Protein AF-A0A7G2DTH0-F1 (afdb_monomer)

Structure (mmCIF, N/CA/C/O backbone):
data_AF-A0A7G2DTH0-F1
#
_entry.id   AF-A0A7G2DTH0-F1
#
loop_
_atom_site.group_PDB
_atom_site.id
_atom_site.type_symbol
_atom_site.label_atom_id
_atom_site.label_alt_id
_atom_site.label_comp_id
_atom_site.label_asym_id
_atom_site.label_entity_id
_atom_site.label_seq_id
_atom_site.pdbx_PDB_ins_code
_atom_site.Cartn_x
_atom_site.Cartn_y
_atom_site.Cartn_z
_atom_site.occupancy
_atom_site.B_iso_or_equiv
_atom_site.auth_seq_id
_atom_site.auth_comp_id
_atom_site.auth_asym_id
_atom_site.auth_atom_id
_atom_site.pdbx_PDB_model_num
ATOM 1 N N . MET A 1 1 ? 39.793 -19.475 -39.321 1.00 41.00 1 MET A N 1
ATOM 2 C CA . MET A 1 1 ? 38.858 -18.339 -39.235 1.00 41.00 1 MET A CA 1
ATOM 3 C C . MET A 1 1 ? 37.559 -18.902 -38.720 1.00 41.00 1 MET A C 1
ATOM 5 O O . MET A 1 1 ? 36.913 -19.602 -39.476 1.00 41.00 1 MET A O 1
ATOM 9 N N . GLU A 1 2 ? 37.229 -18.650 -37.463 1.00 30.02 2 GLU A N 1
ATOM 10 C CA . GLU A 1 2 ? 35.849 -18.662 -36.980 1.00 30.02 2 GLU A CA 1
ATOM 11 C C . GLU A 1 2 ? 35.847 -17.834 -35.696 1.00 30.02 2 GLU A C 1
ATOM 13 O O . GLU A 1 2 ? 36.629 -18.069 -34.776 1.00 30.02 2 GLU A O 1
ATOM 18 N N . SER A 1 3 ? 35.100 -16.738 -35.749 1.00 32.72 3 SER A N 1
ATOM 19 C CA . SER A 1 3 ? 35.032 -15.682 -34.750 1.00 32.72 3 SER A CA 1
ATOM 20 C C . SER A 1 3 ? 34.189 -16.131 -33.562 1.00 32.72 3 SER A C 1
ATOM 22 O O . SER A 1 3 ? 33.003 -16.411 -33.726 1.00 32.72 3 SER A O 1
ATOM 24 N N . SER A 1 4 ? 34.771 -16.135 -32.367 1.00 31.92 4 SER A N 1
ATOM 25 C CA . SER A 1 4 ? 34.020 -16.196 -31.115 1.00 31.92 4 SER A CA 1
ATOM 26 C C . SER A 1 4 ? 33.203 -14.911 -30.946 1.00 31.92 4 SER A C 1
ATOM 28 O O . SER A 1 4 ? 33.773 -13.825 -30.815 1.00 31.92 4 SER A O 1
ATOM 30 N N . LEU A 1 5 ? 31.876 -15.035 -30.975 1.00 31.70 5 LEU A N 1
ATOM 31 C CA . LEU A 1 5 ? 30.946 -13.990 -30.543 1.00 31.70 5 LEU A CA 1
ATOM 32 C C . LEU A 1 5 ? 31.146 -13.711 -29.037 1.00 31.70 5 LEU A C 1
ATOM 34 O O . LEU A 1 5 ? 31.374 -14.664 -28.288 1.00 31.70 5 LEU A O 1
ATOM 38 N N . PRO A 1 6 ? 31.069 -12.453 -28.564 1.00 32.38 6 PRO A N 1
ATOM 39 C CA . PRO A 1 6 ? 31.214 -12.146 -27.144 1.00 32.38 6 PRO A CA 1
ATOM 40 C C . PRO A 1 6 ? 29.982 -12.614 -26.356 1.00 32.38 6 PRO A C 1
ATOM 42 O O . PRO A 1 6 ? 28.853 -12.344 -26.765 1.00 32.38 6 PRO A O 1
ATOM 45 N N . GLN A 1 7 ? 30.198 -13.271 -25.212 1.00 34.09 7 GLN A N 1
ATOM 46 C CA . GLN A 1 7 ? 29.170 -13.457 -24.183 1.00 34.09 7 GLN A CA 1
ATOM 47 C C . GLN A 1 7 ? 28.686 -12.076 -23.716 1.00 34.09 7 GLN A C 1
ATOM 49 O O . GLN A 1 7 ? 29.479 -11.263 -23.243 1.00 34.09 7 GLN A O 1
ATOM 54 N N . VAL A 1 8 ? 27.394 -11.804 -23.889 1.00 33.78 8 VAL A N 1
ATOM 55 C CA . VAL A 1 8 ? 26.740 -10.578 -23.422 1.00 33.78 8 VAL A CA 1
ATOM 56 C C . VAL A 1 8 ? 26.681 -10.639 -21.895 1.00 33.78 8 VAL A C 1
ATOM 58 O O . VAL A 1 8 ? 26.014 -11.508 -21.341 1.00 33.78 8 VAL A O 1
ATOM 61 N N . ALA A 1 9 ? 27.417 -9.754 -21.220 1.00 39.81 9 ALA A N 1
ATOM 62 C CA . ALA A 1 9 ? 27.316 -9.562 -19.776 1.00 39.81 9 ALA A CA 1
ATOM 63 C C . ALA A 1 9 ? 25.864 -9.223 -19.399 1.00 39.81 9 ALA A C 1
ATOM 65 O O . ALA A 1 9 ? 25.230 -8.417 -20.086 1.00 39.81 9 ALA A O 1
ATOM 66 N N . ALA A 1 10 ? 25.338 -9.840 -18.336 1.00 49.34 10 ALA A N 1
ATOM 67 C CA . ALA A 1 10 ? 24.040 -9.468 -17.784 1.00 49.34 10 ALA A CA 1
ATOM 68 C C . ALA A 1 10 ? 24.086 -7.977 -17.417 1.00 49.34 10 ALA A C 1
ATOM 70 O O . ALA A 1 10 ? 24.957 -7.532 -16.672 1.00 49.34 10 ALA A O 1
ATOM 71 N N . LEU A 1 11 ? 23.223 -7.185 -18.047 1.00 59.56 11 LEU A N 1
ATOM 72 C CA . LEU A 1 11 ? 23.185 -5.742 -17.856 1.00 59.56 11 LEU A CA 1
ATOM 73 C C . LEU A 1 11 ? 22.545 -5.459 -16.489 1.00 59.56 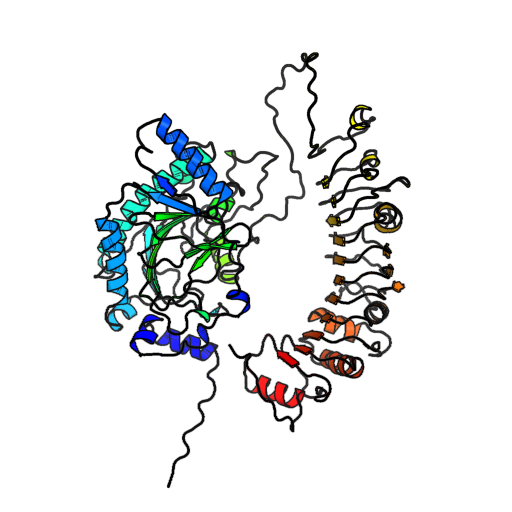11 LEU A C 1
ATOM 75 O O . LEU A 1 11 ? 21.445 -5.948 -16.231 1.00 59.56 11 LEU A O 1
ATOM 79 N N . ASP A 1 12 ? 23.198 -4.668 -15.634 1.00 80.75 12 ASP A N 1
ATOM 80 C CA . ASP A 1 12 ? 22.656 -4.327 -14.316 1.00 80.75 12 ASP A CA 1
ATOM 81 C C . ASP A 1 12 ? 21.263 -3.658 -14.427 1.00 80.75 12 ASP A C 1
ATOM 83 O O . ASP A 1 12 ? 20.947 -2.966 -15.406 1.00 80.75 12 ASP A O 1
ATOM 87 N N . ARG A 1 13 ? 20.402 -3.852 -13.414 1.00 84.44 13 ARG A N 1
ATOM 88 C CA . ARG A 1 13 ? 19.017 -3.335 -13.408 1.00 84.44 13 ARG A CA 1
ATOM 89 C C . ARG A 1 13 ? 18.954 -1.822 -13.644 1.00 84.44 13 ARG A C 1
ATOM 91 O O . ARG A 1 13 ? 18.051 -1.358 -14.336 1.00 84.44 13 ARG A O 1
ATOM 98 N N . SER A 1 14 ? 19.889 -1.045 -13.090 1.00 86.25 14 SER A N 1
ATOM 99 C CA . SER A 1 14 ? 19.921 0.418 -13.253 1.00 86.25 14 SER A CA 1
ATOM 100 C C . SER A 1 14 ? 20.147 0.808 -14.712 1.00 86.25 14 SER A C 1
ATOM 102 O O . SER A 1 14 ? 19.468 1.694 -15.234 1.00 86.25 14 SER A O 1
ATOM 104 N N . THR A 1 15 ? 21.049 0.110 -15.395 1.00 88.19 15 THR A N 1
ATOM 105 C CA . THR A 1 15 ? 21.342 0.301 -16.810 1.00 88.19 15 THR A CA 1
ATOM 106 C C . THR A 1 15 ? 20.159 -0.127 -17.675 1.00 88.19 15 THR A C 1
ATOM 108 O O . THR A 1 15 ? 19.801 0.603 -18.597 1.00 88.19 15 THR A O 1
ATOM 111 N N . LEU A 1 16 ? 19.477 -1.231 -17.344 1.00 89.94 16 LEU A N 1
ATOM 112 C CA . LEU A 1 16 ? 18.244 -1.642 -18.035 1.00 89.94 16 LEU A CA 1
ATOM 113 C C . LEU A 1 16 ? 17.114 -0.617 -17.877 1.00 89.94 16 LEU A C 1
ATOM 115 O O . LEU A 1 16 ? 16.450 -0.287 -18.859 1.00 89.94 16 LEU A O 1
ATOM 119 N N . LEU A 1 17 ? 16.908 -0.088 -16.666 1.00 91.38 17 LEU A N 1
ATOM 120 C CA . LEU A 1 17 ? 15.904 0.946 -16.398 1.00 91.38 17 LEU A CA 1
ATOM 121 C C . LEU A 1 17 ? 16.209 2.230 -17.171 1.00 91.38 17 LEU A C 1
ATOM 123 O O . LEU A 1 17 ? 15.303 2.789 -17.784 1.00 91.38 17 LEU A O 1
ATOM 127 N N . LYS A 1 18 ? 17.471 2.680 -17.185 1.00 92.06 18 LYS A N 1
ATOM 128 C CA . LYS A 1 18 ? 17.897 3.855 -17.962 1.00 92.06 18 LYS A CA 1
ATOM 129 C C . LYS A 1 18 ? 17.710 3.635 -19.457 1.00 92.06 18 LYS A C 1
ATOM 131 O O . LYS A 1 18 ? 17.105 4.477 -20.106 1.00 92.06 18 LYS A O 1
ATOM 136 N N . ALA A 1 19 ? 18.155 2.495 -19.986 1.00 93.00 19 ALA A N 1
ATOM 137 C CA . ALA A 1 19 ? 18.009 2.169 -21.400 1.00 93.00 19 ALA A CA 1
ATOM 138 C C . ALA A 1 19 ? 16.531 2.135 -21.814 1.00 93.00 19 ALA A C 1
ATOM 140 O O . ALA A 1 19 ? 16.163 2.727 -22.826 1.00 93.00 19 ALA A O 1
ATOM 141 N N . PHE A 1 20 ? 15.675 1.501 -21.005 1.00 94.50 20 PHE A N 1
ATOM 142 C CA . PHE A 1 20 ? 14.228 1.498 -21.212 1.00 94.50 20 PHE A CA 1
ATOM 143 C C . PHE A 1 20 ? 13.652 2.919 -21.184 1.00 94.50 20 PHE A C 1
ATOM 145 O O . PHE A 1 20 ? 12.917 3.297 -22.095 1.00 94.50 20 PHE A O 1
ATOM 152 N N . ASP A 1 21 ? 14.013 3.728 -20.189 1.00 93.94 21 ASP A N 1
ATOM 153 C CA . ASP A 1 21 ? 13.521 5.098 -20.047 1.00 93.94 21 ASP A CA 1
ATOM 154 C C . ASP A 1 21 ? 13.945 6.015 -21.207 1.00 93.94 21 ASP A C 1
ATOM 156 O O . ASP A 1 21 ? 13.144 6.795 -21.727 1.00 93.94 21 ASP A O 1
ATOM 160 N N . GLU A 1 22 ? 15.193 5.884 -21.660 1.00 93.88 22 GLU A N 1
ATOM 161 C CA . GLU A 1 22 ? 15.777 6.647 -22.766 1.00 93.88 22 GLU A CA 1
ATOM 162 C C . GLU A 1 22 ? 15.097 6.357 -24.107 1.00 93.88 22 GLU A C 1
ATOM 164 O O . GLU A 1 22 ? 15.039 7.246 -24.965 1.00 93.88 22 GLU A O 1
ATOM 169 N N . THR A 1 23 ? 14.519 5.160 -24.285 1.00 93.69 23 THR A N 1
ATOM 170 C CA . THR A 1 23 ? 13.729 4.856 -25.488 1.00 93.69 23 THR A CA 1
ATOM 171 C C . THR A 1 23 ? 12.511 5.762 -25.612 1.00 93.69 23 THR A C 1
ATOM 173 O O . THR A 1 23 ? 12.113 6.096 -26.730 1.00 93.69 23 THR A O 1
ATOM 176 N N . LYS A 1 24 ? 11.908 6.153 -24.475 1.00 94.88 24 LYS A N 1
ATOM 177 C CA . LYS A 1 24 ? 10.649 6.909 -24.389 1.00 94.88 24 LYS A CA 1
ATOM 178 C C . LYS A 1 24 ? 9.487 6.279 -25.172 1.00 94.88 24 LYS A C 1
ATOM 180 O O . LYS A 1 24 ? 8.502 6.950 -25.477 1.00 94.88 24 LYS A O 1
ATOM 185 N N . THR A 1 25 ? 9.596 5.000 -25.532 1.00 92.44 25 THR A N 1
ATOM 186 C CA . THR A 1 25 ? 8.570 4.273 -26.294 1.00 92.44 25 THR A CA 1
ATOM 187 C C . THR A 1 25 ? 7.535 3.628 -25.384 1.00 92.44 25 THR A C 1
ATOM 189 O O . THR A 1 25 ? 6.416 3.370 -25.823 1.00 92.44 25 THR A O 1
ATOM 192 N N . GLY A 1 26 ? 7.910 3.391 -24.126 1.00 93.94 26 GLY A N 1
ATOM 193 C CA . GLY A 1 26 ? 7.117 2.679 -23.137 1.00 93.94 26 GLY A CA 1
ATOM 194 C C . GLY A 1 26 ? 7.036 1.173 -23.376 1.00 93.94 26 GLY A C 1
ATOM 195 O O . GLY A 1 26 ? 7.713 0.633 -24.256 1.00 93.94 26 GLY A O 1
ATOM 196 N N . VAL A 1 27 ? 6.210 0.494 -22.581 1.00 95.44 27 VAL A N 1
ATOM 197 C CA . VAL A 1 27 ? 5.984 -0.959 -22.636 1.00 95.44 27 VAL A CA 1
ATOM 198 C C . VAL A 1 27 ? 5.430 -1.363 -23.997 1.00 95.44 27 VAL A C 1
ATOM 200 O O . VAL A 1 27 ? 5.837 -2.385 -24.547 1.00 95.44 27 VAL A O 1
ATOM 203 N N . LYS A 1 28 ? 4.570 -0.535 -24.602 1.00 94.62 28 LYS A N 1
ATOM 204 C CA . LYS A 1 28 ? 4.092 -0.782 -25.964 1.00 94.62 28 LYS A CA 1
ATOM 205 C C . LYS A 1 28 ? 5.236 -0.883 -26.974 1.00 94.62 28 LYS A C 1
ATOM 207 O O . LYS A 1 28 ? 5.210 -1.766 -27.820 1.00 94.62 28 LYS A O 1
ATOM 212 N N . GLY A 1 29 ? 6.263 -0.040 -26.859 1.00 94.62 29 GLY A N 1
ATOM 213 C CA . GLY A 1 29 ? 7.429 -0.110 -27.742 1.00 94.62 29 GLY A CA 1
ATOM 214 C C . GLY A 1 29 ? 8.174 -1.442 -27.673 1.00 94.62 29 GLY A C 1
ATOM 215 O O . GLY A 1 29 ? 8.734 -1.876 -28.675 1.00 94.62 29 GLY A O 1
ATOM 216 N N . LEU A 1 30 ? 8.145 -2.115 -26.518 1.00 95.19 30 LEU A N 1
ATOM 217 C CA . LEU A 1 30 ? 8.700 -3.461 -26.380 1.00 95.19 30 LEU A CA 1
ATOM 218 C C . LEU A 1 30 ? 7.869 -4.480 -27.167 1.00 95.19 30 LEU A C 1
ATOM 220 O O . LEU A 1 30 ? 8.430 -5.317 -27.869 1.00 95.19 30 LEU A O 1
ATOM 224 N N . ILE A 1 31 ? 6.539 -4.382 -27.102 1.00 94.69 31 ILE A N 1
ATOM 225 C CA . ILE A 1 31 ? 5.641 -5.241 -27.886 1.00 94.69 31 ILE A CA 1
ATOM 226 C C . ILE A 1 31 ? 5.781 -4.986 -29.386 1.00 94.69 31 ILE A C 1
ATOM 228 O O . ILE A 1 31 ? 5.879 -5.942 -30.151 1.00 94.69 31 ILE A O 1
ATOM 232 N N . ASP A 1 32 ? 5.876 -3.724 -29.805 1.00 93.81 32 ASP A N 1
ATOM 233 C CA . ASP A 1 32 ? 6.102 -3.362 -31.209 1.00 93.81 32 ASP A CA 1
ATOM 234 C C . ASP A 1 32 ? 7.460 -3.900 -31.720 1.00 93.81 32 ASP A C 1
ATOM 236 O O . ASP A 1 32 ? 7.610 -4.190 -32.907 1.00 93.81 32 ASP A O 1
ATOM 240 N N . ALA A 1 33 ? 8.437 -4.098 -30.824 1.00 94.00 33 ALA A N 1
ATOM 241 C CA . ALA A 1 33 ? 9.720 -4.743 -31.117 1.00 94.00 33 ALA A CA 1
ATOM 242 C C . ALA A 1 33 ? 9.659 -6.287 -31.154 1.00 94.00 33 ALA A C 1
ATOM 244 O O . ALA A 1 33 ? 10.669 -6.929 -31.444 1.00 94.00 33 ALA A O 1
ATOM 245 N N . GLY A 1 34 ? 8.496 -6.891 -30.888 1.00 94.38 34 GLY A N 1
ATOM 246 C CA . GLY A 1 34 ? 8.264 -8.329 -31.028 1.00 94.38 34 GLY A CA 1
ATOM 247 C C . GLY A 1 34 ? 8.867 -9.189 -29.918 1.00 94.38 34 GLY A C 1
ATOM 248 O O . GLY A 1 34 ? 9.240 -10.333 -30.179 1.00 94.38 34 GLY A O 1
ATOM 249 N N . ILE A 1 35 ? 8.993 -8.662 -28.694 1.00 94.12 35 ILE A N 1
ATOM 250 C CA . ILE A 1 35 ? 9.518 -9.446 -27.569 1.00 94.12 35 ILE A CA 1
ATOM 251 C C . ILE A 1 35 ? 8.634 -10.666 -27.269 1.00 94.12 35 ILE A C 1
ATOM 253 O O . ILE A 1 35 ? 7.406 -10.594 -27.273 1.00 94.12 35 ILE A O 1
ATOM 257 N N . THR A 1 36 ? 9.273 -11.790 -26.960 1.00 90.31 36 THR A N 1
ATOM 258 C CA . THR A 1 36 ? 8.605 -13.018 -26.497 1.00 90.31 36 THR A CA 1
ATOM 259 C C . THR A 1 36 ? 8.787 -13.251 -25.002 1.00 90.31 36 THR A C 1
ATOM 261 O O . THR A 1 36 ? 8.061 -14.041 -24.411 1.00 90.31 36 THR A O 1
ATOM 264 N N . GLU A 1 37 ? 9.736 -12.552 -24.383 1.00 93.19 37 GLU A N 1
ATOM 265 C CA . GLU A 1 37 ? 10.012 -12.608 -22.952 1.00 93.19 37 GLU A CA 1
ATOM 266 C C . GLU A 1 37 ? 10.004 -11.201 -22.371 1.00 93.19 37 GLU A C 1
ATOM 268 O O . GLU A 1 37 ? 10.501 -10.255 -22.993 1.00 93.19 37 GLU A O 1
ATOM 273 N N . ILE A 1 38 ? 9.441 -11.053 -21.172 1.00 93.88 38 ILE A N 1
ATOM 274 C CA . ILE A 1 38 ? 9.440 -9.756 -20.503 1.00 93.88 38 ILE A CA 1
ATOM 275 C C . ILE A 1 38 ? 10.834 -9.468 -19.922 1.00 93.88 38 ILE A C 1
ATOM 277 O O . ILE A 1 38 ? 11.433 -10.352 -19.290 1.00 93.88 38 ILE A O 1
ATOM 281 N N . PRO A 1 39 ? 11.360 -8.238 -20.085 1.00 93.44 39 PRO A N 1
ATOM 282 C CA . PRO A 1 39 ? 12.617 -7.846 -19.459 1.00 93.44 39 PRO A CA 1
ATOM 283 C C . PRO A 1 39 ? 12.570 -8.015 -17.938 1.00 93.44 39 PRO A C 1
ATOM 285 O O . PRO A 1 39 ? 11.535 -7.779 -17.310 1.00 93.44 39 PRO A O 1
ATOM 288 N N . SER A 1 40 ? 13.710 -8.356 -17.331 1.00 91.62 40 SER A N 1
ATOM 289 C CA . SER A 1 40 ? 13.831 -8.578 -15.881 1.00 91.62 40 SER A CA 1
ATOM 290 C C . SER A 1 40 ? 13.334 -7.397 -15.044 1.00 91.62 40 SER A C 1
ATOM 292 O O . SER A 1 40 ? 12.817 -7.601 -13.949 1.00 91.62 40 SER A O 1
ATOM 294 N N . ILE A 1 41 ? 13.391 -6.168 -15.576 1.00 94.06 41 ILE A N 1
ATOM 295 C CA . ILE A 1 41 ? 12.903 -4.976 -14.874 1.00 94.06 41 ILE A CA 1
ATOM 296 C C . ILE A 1 41 ? 11.402 -5.023 -14.538 1.00 94.06 41 ILE A C 1
ATOM 298 O O . ILE A 1 41 ? 10.994 -4.375 -13.573 1.00 94.06 41 ILE A O 1
ATOM 302 N N . PHE A 1 42 ? 10.611 -5.802 -15.288 1.00 93.50 42 PHE A N 1
ATOM 303 C CA . PHE A 1 42 ? 9.164 -5.983 -15.106 1.00 93.50 42 PHE A CA 1
ATOM 304 C C . PHE A 1 42 ? 8.790 -7.233 -14.302 1.00 93.50 42 PHE A C 1
ATOM 306 O O . PHE A 1 42 ? 7.613 -7.414 -13.988 1.00 93.50 42 PHE A O 1
ATOM 313 N N . ARG A 1 43 ? 9.750 -8.110 -13.983 1.00 92.19 43 ARG A N 1
ATOM 314 C CA . ARG A 1 43 ? 9.472 -9.351 -13.250 1.00 92.19 43 ARG A CA 1
ATOM 315 C C . ARG A 1 43 ? 9.215 -9.034 -11.781 1.00 92.19 43 ARG A C 1
ATOM 317 O O . ARG A 1 43 ? 10.080 -8.482 -11.105 1.00 92.19 43 ARG A O 1
ATOM 324 N N . ALA A 1 44 ? 8.016 -9.350 -11.304 1.00 85.31 44 ALA A N 1
ATOM 325 C CA . ALA A 1 44 ? 7.628 -9.132 -9.917 1.00 85.31 44 ALA A CA 1
ATOM 326 C C . ALA A 1 44 ? 8.137 -10.278 -9.017 1.00 85.31 44 ALA A C 1
ATOM 328 O O . ALA A 1 44 ? 8.175 -11.426 -9.463 1.00 85.31 44 ALA A O 1
ATOM 329 N N . PRO A 1 45 ? 8.494 -10.011 -7.745 1.00 79.56 45 PRO A N 1
ATOM 330 C CA . PRO A 1 45 ? 8.878 -11.063 -6.805 1.00 79.56 45 PRO A CA 1
ATOM 331 C C . PRO A 1 45 ? 7.746 -12.090 -6.602 1.00 79.56 45 PRO A C 1
ATOM 333 O O . PRO A 1 45 ? 6.588 -11.673 -6.497 1.00 79.56 45 PRO A O 1
ATOM 336 N N . PRO A 1 46 ? 8.035 -13.398 -6.438 1.00 74.00 46 PRO A N 1
ATOM 337 C CA . PRO A 1 46 ? 7.007 -14.437 -6.284 1.00 74.00 46 PRO A CA 1
ATOM 338 C C . PRO A 1 46 ? 5.988 -14.158 -5.169 1.00 74.00 46 PRO A C 1
ATOM 340 O O . PRO A 1 46 ? 4.789 -14.355 -5.354 1.00 74.00 46 PRO A O 1
ATOM 343 N N . ALA A 1 47 ? 6.433 -13.599 -4.038 1.00 66.81 47 ALA A N 1
ATOM 344 C CA . ALA A 1 47 ? 5.562 -13.211 -2.923 1.00 66.81 47 ALA A CA 1
ATOM 345 C C . ALA A 1 47 ? 4.545 -12.100 -3.272 1.00 66.81 47 ALA A C 1
ATOM 347 O O . ALA A 1 47 ? 3.536 -11.950 -2.592 1.00 66.81 47 ALA A O 1
ATOM 348 N N . THR A 1 48 ? 4.794 -11.315 -4.328 1.00 67.56 48 THR A N 1
ATOM 349 C CA . THR A 1 48 ? 3.856 -10.292 -4.837 1.00 67.56 48 THR A CA 1
ATOM 350 C C . THR A 1 48 ? 2.769 -10.912 -5.725 1.00 67.56 48 THR A C 1
ATOM 352 O O . THR A 1 48 ? 1.695 -10.332 -5.904 1.00 67.56 48 THR A O 1
ATOM 355 N N . LEU A 1 49 ? 3.049 -12.093 -6.284 1.00 71.88 49 LEU A N 1
ATOM 356 C CA . LEU A 1 49 ? 2.206 -12.803 -7.245 1.00 71.88 49 LEU A CA 1
ATOM 357 C C . LEU A 1 49 ? 1.326 -13.867 -6.567 1.00 71.88 49 LEU A C 1
ATOM 359 O O . LEU A 1 49 ? 0.245 -14.179 -7.069 1.00 71.88 49 LEU A O 1
ATOM 363 N N . THR A 1 50 ? 1.727 -14.385 -5.400 1.00 67.00 50 THR A N 1
ATOM 364 C CA . THR A 1 50 ? 0.910 -15.313 -4.604 1.00 67.00 50 THR A CA 1
ATOM 365 C C . THR A 1 50 ? -0.400 -14.660 -4.171 1.00 67.00 50 THR A C 1
ATOM 367 O O . THR A 1 50 ? -0.467 -13.486 -3.803 1.00 67.00 50 THR A O 1
ATOM 370 N N . SER A 1 51 ? -1.512 -15.387 -4.292 1.00 64.00 51 SER A N 1
ATOM 371 C CA . SER A 1 51 ? -2.840 -14.824 -4.032 1.00 64.00 51 SER A CA 1
ATOM 372 C C . SER A 1 51 ? -3.816 -15.891 -3.562 1.00 64.00 51 SER A C 1
ATOM 374 O O . SER A 1 51 ? -4.220 -16.732 -4.369 1.00 64.00 51 SER A O 1
ATOM 376 N N . PRO A 1 52 ? -4.234 -15.865 -2.286 1.00 62.88 52 PRO A N 1
ATOM 377 C CA . PRO A 1 52 ? -5.375 -16.656 -1.865 1.00 62.88 52 PRO A CA 1
ATOM 378 C C . PRO A 1 52 ? -6.614 -16.142 -2.609 1.00 62.88 52 PRO A C 1
ATOM 380 O O . PRO A 1 52 ? -6.993 -14.974 -2.502 1.00 62.88 52 PRO A O 1
ATOM 383 N N . LYS A 1 53 ? -7.220 -17.016 -3.415 1.00 59.59 53 LYS A N 1
ATOM 384 C CA . LYS A 1 53 ? -8.530 -16.762 -4.022 1.00 59.59 53 LYS A CA 1
ATOM 385 C C . LYS A 1 53 ? -9.621 -17.057 -2.990 1.00 59.59 53 LYS A C 1
ATOM 387 O O . LYS A 1 53 ? -9.422 -17.956 -2.167 1.00 59.59 53 LYS A O 1
ATOM 392 N N . PRO A 1 54 ? -10.756 -16.338 -3.022 1.00 62.22 54 PRO A N 1
ATOM 393 C CA . PRO A 1 54 ? -11.854 -16.628 -2.114 1.00 62.22 54 PRO A CA 1
ATOM 394 C C . PRO A 1 54 ? -12.347 -18.072 -2.319 1.00 62.22 54 PRO A C 1
ATOM 396 O O . PRO A 1 54 ? -12.308 -18.583 -3.447 1.00 62.22 54 PRO A O 1
ATOM 399 N N . PRO A 1 55 ? -12.805 -18.761 -1.256 1.00 59.72 55 PRO A N 1
ATOM 400 C CA . PRO A 1 55 ? -13.498 -20.036 -1.410 1.00 59.72 55 PRO A CA 1
ATOM 401 C C . PRO A 1 55 ? -14.704 -19.826 -2.333 1.00 59.72 55 PRO A C 1
ATOM 403 O O . PRO A 1 55 ? -15.357 -18.794 -2.224 1.00 59.72 55 PRO A O 1
ATOM 406 N N . TYR A 1 56 ? -14.979 -20.770 -3.243 1.00 49.69 56 TYR A N 1
ATOM 407 C CA . TYR A 1 56 ? -16.072 -20.702 -4.226 1.00 49.69 56 TYR A CA 1
ATOM 408 C C . TYR A 1 56 ? -17.428 -20.385 -3.555 1.00 49.69 56 TYR A C 1
ATOM 410 O O . TYR A 1 56 ? -18.184 -21.288 -3.203 1.00 49.69 56 TYR A O 1
ATOM 418 N N . SER A 1 57 ? -17.739 -19.104 -3.371 1.00 49.84 57 SER A N 1
ATOM 419 C CA . SER A 1 57 ? -19.025 -18.591 -2.915 1.00 49.84 57 SER A CA 1
ATOM 420 C C . SER A 1 57 ? -19.420 -17.413 -3.801 1.00 49.84 57 SER A C 1
ATOM 422 O O . SER A 1 57 ? -18.588 -16.623 -4.246 1.00 49.84 57 SER A O 1
ATOM 424 N N . SER A 1 58 ? -20.712 -17.317 -4.089 1.00 53.12 58 SER A N 1
ATOM 425 C CA . SER A 1 58 ? -21.331 -16.285 -4.925 1.00 53.12 58 SER A CA 1
ATOM 426 C C . SER A 1 58 ? -21.374 -14.893 -4.283 1.00 53.12 58 SER A C 1
ATOM 428 O O . SER A 1 58 ? -21.920 -13.975 -4.887 1.00 53.12 58 SER A O 1
ATOM 430 N N . ASP A 1 59 ? -20.833 -14.733 -3.072 1.00 58.25 59 ASP A N 1
ATOM 431 C CA . ASP A 1 59 ? -21.136 -13.588 -2.207 1.00 58.25 59 ASP A CA 1
ATOM 432 C C . ASP A 1 59 ? -20.048 -12.495 -2.230 1.00 58.25 59 ASP A C 1
ATOM 434 O O . ASP A 1 59 ? -20.243 -11.417 -1.673 1.00 58.25 59 ASP A O 1
ATOM 438 N N . PHE A 1 60 ? -18.922 -12.726 -2.916 1.00 70.19 60 PHE A N 1
ATOM 439 C CA . PHE A 1 60 ? -17.814 -11.769 -3.031 1.00 70.19 60 PHE A CA 1
ATOM 440 C C . PHE A 1 60 ? -17.876 -10.974 -4.343 1.00 70.19 60 PHE A C 1
ATOM 442 O O . PHE A 1 60 ? -17.045 -11.152 -5.230 1.00 70.19 60 PHE A O 1
ATOM 449 N N . SER A 1 61 ? -18.864 -10.089 -4.488 1.00 82.56 61 SER A N 1
ATOM 450 C CA . SER A 1 61 ? -18.932 -9.141 -5.612 1.00 82.56 61 SER A CA 1
ATOM 451 C C . SER A 1 61 ? -19.025 -7.708 -5.109 1.00 82.56 61 SER A C 1
ATOM 453 O O . SER A 1 61 ? -19.822 -7.433 -4.210 1.00 82.56 61 SER A O 1
ATOM 455 N N . ILE A 1 62 ? -18.282 -6.788 -5.728 1.00 90.62 62 ILE A N 1
ATOM 456 C CA . ILE A 1 62 ? -18.365 -5.376 -5.350 1.00 90.62 62 ILE A CA 1
ATOM 457 C C . ILE A 1 62 ? -19.791 -4.823 -5.573 1.00 90.62 62 ILE A C 1
ATOM 459 O O . ILE A 1 62 ? -20.441 -5.176 -6.565 1.00 90.62 62 ILE A O 1
ATOM 463 N N . PRO A 1 63 ? -20.300 -3.943 -4.690 1.00 94.31 63 PRO A N 1
ATOM 464 C CA . PRO A 1 63 ? -21.644 -3.387 -4.820 1.00 94.31 63 PRO A CA 1
ATOM 465 C C . PRO A 1 63 ? -21.833 -2.630 -6.138 1.00 94.31 63 PRO A C 1
ATOM 467 O O . PRO A 1 63 ? -20.956 -1.880 -6.554 1.00 94.31 63 PRO A O 1
ATOM 470 N N . THR A 1 64 ? -22.998 -2.772 -6.772 1.00 95.06 64 THR A N 1
ATOM 471 C CA . THR A 1 64 ? -23.398 -1.960 -7.935 1.00 95.06 64 THR A CA 1
ATOM 472 C C . THR A 1 64 ? -24.573 -1.063 -7.563 1.00 95.06 64 THR A C 1
ATOM 474 O O . THR A 1 64 ? -25.590 -1.534 -7.051 1.00 95.06 64 THR A O 1
ATOM 477 N N . ILE A 1 65 ? -24.437 0.236 -7.817 1.00 95.56 65 ILE A N 1
ATOM 478 C CA . ILE A 1 65 ? -25.369 1.275 -7.383 1.00 95.56 65 ILE A CA 1
ATOM 479 C C . ILE A 1 65 ? -25.964 1.984 -8.602 1.00 95.56 65 ILE A C 1
ATOM 481 O O . ILE A 1 65 ? -25.261 2.569 -9.422 1.00 95.56 65 ILE A O 1
ATOM 485 N N . ASP A 1 66 ? -27.289 1.964 -8.702 1.00 93.94 66 ASP A N 1
ATOM 486 C CA . ASP A 1 66 ? -28.035 2.707 -9.717 1.00 93.94 66 ASP A CA 1
ATOM 487 C C . ASP A 1 66 ? -28.255 4.161 -9.267 1.00 93.94 66 ASP A C 1
ATOM 489 O O . ASP A 1 66 ? -28.923 4.401 -8.259 1.00 93.94 66 ASP A O 1
ATOM 493 N N . LEU A 1 67 ? -27.698 5.127 -10.010 1.00 92.56 67 LEU A N 1
ATOM 494 C CA . LEU A 1 67 ? -27.817 6.561 -9.710 1.00 92.56 67 LEU A CA 1
ATOM 495 C C . LEU A 1 67 ? -29.082 7.214 -10.292 1.00 92.56 67 LEU A C 1
ATOM 497 O O . LEU A 1 67 ? -29.304 8.418 -10.107 1.00 92.56 67 LEU A O 1
ATOM 501 N N . LYS A 1 68 ? -29.940 6.452 -10.979 1.00 86.31 68 LYS A N 1
ATOM 502 C CA . LYS A 1 68 ? -31.174 6.972 -11.572 1.00 86.31 68 LYS A CA 1
ATOM 503 C C . LYS A 1 68 ? -32.052 7.654 -10.515 1.00 86.31 68 LYS A C 1
ATOM 505 O O . LYS A 1 68 ? -32.466 7.051 -9.531 1.00 86.31 68 LYS A O 1
ATOM 510 N N . GLY A 1 69 ? -32.380 8.928 -10.743 1.00 66.12 69 GLY A N 1
ATOM 511 C CA . GLY A 1 69 ? -33.257 9.709 -9.860 1.00 66.12 69 GLY A CA 1
ATOM 512 C C . GLY A 1 69 ? -32.597 10.248 -8.583 1.00 66.12 69 GLY A C 1
ATOM 513 O O . GLY A 1 69 ? -33.301 10.806 -7.741 1.00 66.12 69 GLY A O 1
ATOM 514 N N . GLY A 1 70 ? -31.268 10.137 -8.438 1.00 61.03 70 GLY A N 1
ATOM 515 C CA . GLY A 1 70 ? -30.524 10.613 -7.263 1.00 61.03 70 GLY A CA 1
ATOM 516 C C . GLY A 1 70 ? -30.564 12.131 -7.021 1.00 61.03 70 GLY A C 1
ATOM 517 O O . GLY A 1 70 ? -30.214 12.581 -5.932 1.00 61.03 70 GLY A O 1
ATOM 518 N N . GLY A 1 71 ? -31.009 12.924 -8.003 1.00 58.47 71 GLY A N 1
ATOM 519 C CA . GLY A 1 71 ? -31.082 14.388 -7.914 1.00 58.47 71 GLY A CA 1
ATOM 520 C C . GLY A 1 71 ? -32.481 14.987 -7.716 1.00 58.47 71 GLY A C 1
ATOM 521 O O . GLY A 1 71 ? -32.576 16.202 -7.575 1.00 58.47 71 GLY A O 1
ATOM 522 N N . THR A 1 72 ? -33.564 14.198 -7.750 1.00 64.12 72 THR A N 1
ATOM 523 C CA . THR A 1 72 ? -34.920 14.761 -7.959 1.00 64.12 72 THR A CA 1
ATOM 524 C C . THR A 1 72 ? -36.012 14.283 -7.002 1.00 64.12 72 THR A C 1
ATOM 526 O O . THR A 1 72 ? -36.953 15.041 -6.784 1.00 64.12 72 THR A O 1
ATOM 529 N N . ASP A 1 73 ? -35.922 13.079 -6.424 1.00 72.62 73 ASP A N 1
ATOM 530 C CA . ASP A 1 73 ? -36.888 12.602 -5.418 1.00 72.62 73 ASP A CA 1
ATOM 531 C C . ASP A 1 73 ? -36.217 12.343 -4.057 1.00 72.62 73 ASP A C 1
ATOM 533 O O . ASP A 1 73 ? -35.117 11.803 -3.956 1.00 72.62 73 ASP A O 1
ATOM 537 N N . SER A 1 74 ? -36.885 12.774 -2.985 1.00 71.38 74 SER A N 1
ATOM 538 C CA . SER A 1 74 ? -36.333 12.736 -1.625 1.00 71.38 74 SER A CA 1
ATOM 539 C C . SER A 1 74 ? -36.250 11.318 -1.048 1.00 71.38 74 SER A C 1
ATOM 541 O O . SER A 1 74 ? -35.352 11.029 -0.253 1.00 71.38 74 SER A O 1
ATOM 543 N N . ILE A 1 75 ? -37.159 10.423 -1.453 1.00 67.06 75 ILE A N 1
ATOM 544 C CA . ILE A 1 75 ? -37.194 9.034 -0.985 1.00 67.06 75 ILE A CA 1
ATOM 545 C C . ILE A 1 75 ? -36.125 8.221 -1.722 1.00 67.06 75 ILE A C 1
ATOM 547 O O . ILE A 1 75 ? -35.355 7.504 -1.078 1.00 67.06 75 ILE A O 1
ATOM 551 N N . THR A 1 76 ? -36.011 8.382 -3.045 1.00 80.81 76 THR A N 1
ATOM 552 C CA . THR A 1 76 ? -34.945 7.740 -3.833 1.00 80.81 76 THR A CA 1
ATOM 553 C C . THR A 1 76 ? -33.555 8.208 -3.411 1.00 80.81 76 THR A C 1
ATOM 555 O O . THR A 1 76 ? -32.660 7.375 -3.269 1.00 80.81 76 THR A O 1
ATOM 558 N N . ARG A 1 77 ? -33.366 9.509 -3.137 1.00 90.00 77 ARG A N 1
ATOM 559 C CA . ARG A 1 77 ? -32.070 10.039 -2.690 1.00 90.00 77 ARG A CA 1
ATOM 560 C C . ARG A 1 77 ? -31.633 9.446 -1.352 1.00 90.00 77 ARG A C 1
ATOM 562 O O . ARG A 1 77 ? -30.483 9.044 -1.232 1.00 90.00 77 ARG A O 1
ATOM 569 N N . ARG A 1 78 ? -32.535 9.309 -0.371 1.00 89.44 78 ARG A N 1
ATOM 570 C CA . ARG A 1 78 ? -32.195 8.695 0.928 1.00 89.44 78 ARG A CA 1
ATOM 571 C C . ARG A 1 78 ? -31.710 7.253 0.776 1.00 89.44 78 ARG A C 1
ATOM 573 O O . ARG A 1 78 ? -30.675 6.903 1.333 1.00 89.44 78 ARG A O 1
ATOM 580 N N . SER A 1 79 ? -32.425 6.440 -0.005 1.00 90.75 79 SER A N 1
ATOM 581 C CA . SER A 1 79 ? -32.014 5.054 -0.268 1.00 90.75 79 SER A CA 1
ATOM 582 C C . SER A 1 79 ? -30.665 4.988 -0.992 1.00 90.75 79 SER A C 1
ATOM 584 O O . SER A 1 79 ? -29.844 4.120 -0.702 1.00 90.75 79 SER A O 1
ATOM 586 N N . LEU A 1 80 ? -30.412 5.920 -1.915 1.00 92.75 80 LEU A N 1
ATOM 587 C CA . LEU A 1 80 ? -29.133 6.018 -2.611 1.00 92.75 80 LEU A CA 1
ATOM 588 C C . LEU A 1 80 ? -27.981 6.371 -1.655 1.00 92.75 80 LEU A C 1
ATOM 590 O O . LEU A 1 80 ? -26.926 5.743 -1.716 1.00 92.75 80 LEU A O 1
ATOM 594 N N . VAL A 1 81 ? -28.200 7.325 -0.747 1.00 95.81 81 VAL A N 1
ATOM 595 C CA . VAL A 1 81 ? -27.236 7.709 0.296 1.00 95.81 81 VAL A CA 1
ATOM 596 C C . VAL A 1 81 ? -26.879 6.519 1.190 1.00 95.81 81 VAL A C 1
ATOM 598 O O . VAL A 1 81 ? -25.706 6.316 1.485 1.00 95.81 81 VAL A O 1
ATOM 601 N N . GLU A 1 82 ? -27.858 5.705 1.592 1.00 95.38 82 GLU A N 1
ATOM 602 C CA . GLU A 1 82 ? -27.616 4.501 2.403 1.00 95.38 82 GLU A CA 1
ATOM 603 C C . GLU A 1 82 ? -26.768 3.460 1.661 1.00 95.38 82 GLU A C 1
ATOM 605 O O . GLU A 1 82 ? -25.800 2.955 2.222 1.00 95.38 82 GLU A O 1
ATOM 610 N N . LYS A 1 83 ? -27.057 3.198 0.379 1.00 96.06 83 LYS A N 1
ATOM 611 C CA . LYS A 1 83 ? -26.257 2.270 -0.442 1.00 96.06 83 LYS A CA 1
ATOM 612 C C . LYS A 1 83 ? -24.818 2.744 -0.626 1.00 96.06 83 LYS A C 1
ATOM 614 O O . LYS A 1 83 ? -23.897 1.937 -0.543 1.00 96.06 83 LYS A O 1
ATOM 619 N N . ILE A 1 84 ? -24.627 4.042 -0.876 1.00 96.62 84 ILE A N 1
ATOM 620 C CA . ILE A 1 84 ? -23.290 4.638 -0.999 1.00 96.62 84 ILE A CA 1
ATOM 621 C C . ILE A 1 84 ? -22.548 4.561 0.333 1.00 96.62 84 ILE A C 1
ATOM 623 O O . ILE A 1 84 ? -21.371 4.210 0.333 1.00 96.62 84 ILE A O 1
ATOM 627 N N . ARG A 1 85 ? -23.227 4.829 1.457 1.00 97.69 85 ARG A N 1
ATOM 628 C CA . ARG A 1 85 ? -22.654 4.656 2.796 1.00 97.69 85 ARG A CA 1
ATOM 629 C C . ARG A 1 85 ? -22.160 3.225 2.982 1.00 97.69 85 ARG A C 1
ATOM 631 O O . ARG A 1 85 ? -20.981 3.026 3.231 1.00 97.69 85 ARG A O 1
ATOM 638 N N . ASP A 1 86 ? -23.032 2.237 2.795 1.00 96.88 86 ASP A N 1
ATOM 639 C CA . ASP A 1 86 ? -22.681 0.827 2.985 1.00 96.88 86 ASP A CA 1
ATOM 640 C C . ASP A 1 86 ? -21.499 0.396 2.106 1.00 96.88 86 ASP A C 1
ATOM 642 O O . ASP A 1 86 ? -20.598 -0.296 2.578 1.00 96.88 86 ASP A O 1
ATOM 646 N N . ALA A 1 87 ? -21.477 0.821 0.841 1.00 96.62 87 ALA A N 1
ATOM 647 C CA . ALA A 1 87 ? -20.381 0.517 -0.069 1.00 96.62 87 ALA A CA 1
ATOM 648 C C . ALA A 1 87 ? -19.059 1.181 0.353 1.00 96.62 87 ALA A C 1
ATOM 650 O O . ALA A 1 87 ? -18.022 0.521 0.385 1.00 96.62 87 ALA A O 1
ATOM 651 N N . ALA A 1 88 ? -19.081 2.464 0.714 1.00 97.38 88 ALA A N 1
ATOM 652 C CA . ALA A 1 88 ? -17.882 3.197 1.113 1.00 97.38 88 ALA A CA 1
ATOM 653 C C . ALA A 1 88 ? -17.322 2.747 2.477 1.00 97.38 88 ALA A C 1
ATOM 655 O O . ALA A 1 88 ? -16.108 2.761 2.658 1.00 97.38 88 ALA A O 1
ATOM 656 N N . GLU A 1 89 ? -18.178 2.334 3.421 1.00 95.94 89 GLU A N 1
ATOM 657 C CA . GLU A 1 89 ? -17.769 1.877 4.761 1.00 95.94 89 GLU A CA 1
ATOM 658 C C . GLU A 1 89 ? -17.296 0.409 4.773 1.00 95.94 89 GLU A C 1
ATOM 660 O O . GLU A 1 89 ? -16.384 0.069 5.521 1.00 95.94 89 GLU A O 1
ATOM 665 N N . LYS A 1 90 ? -17.902 -0.477 3.965 1.00 93.44 90 LYS A N 1
ATOM 666 C CA . LYS A 1 90 ? -17.614 -1.929 4.001 1.00 93.44 90 LYS A CA 1
ATOM 667 C C . LYS A 1 90 ? -16.672 -2.405 2.903 1.00 93.44 90 LYS A C 1
ATOM 669 O O . LYS A 1 90 ? -15.938 -3.364 3.114 1.00 93.44 90 LYS A O 1
ATOM 674 N N . TRP A 1 91 ? -16.721 -1.772 1.734 1.00 94.69 91 TRP A N 1
ATOM 675 C CA . TRP A 1 91 ? -15.949 -2.194 0.563 1.00 94.69 91 TRP A CA 1
ATOM 676 C C . TRP A 1 91 ? -14.885 -1.187 0.151 1.00 94.69 91 TRP A C 1
ATOM 678 O O . TRP A 1 91 ? -13.891 -1.585 -0.444 1.00 94.69 91 TRP A O 1
ATOM 688 N N . GLY A 1 92 ? -15.116 0.111 0.366 1.00 96.12 92 GLY A N 1
ATOM 689 C CA . GLY A 1 92 ? -14.271 1.170 -0.198 1.00 96.12 92 GLY A CA 1
ATOM 690 C C . GLY A 1 92 ? -14.311 1.254 -1.731 1.00 96.12 92 GLY A C 1
ATOM 691 O O . GLY A 1 92 ? -13.678 2.131 -2.310 1.00 96.12 92 GLY A O 1
ATOM 692 N N . PHE A 1 93 ? -15.073 0.368 -2.379 1.00 96.94 93 PHE A N 1
ATOM 693 C CA . PHE A 1 93 ? -15.207 0.179 -3.820 1.00 96.94 93 PHE A CA 1
ATOM 694 C C . PHE A 1 93 ? -16.668 -0.109 -4.171 1.00 96.94 93 PHE A C 1
ATOM 696 O O . PHE A 1 93 ? -17.353 -0.847 -3.462 1.00 96.94 93 PHE A O 1
ATOM 703 N N . PHE A 1 94 ? -17.146 0.437 -5.286 1.00 97.44 94 PHE A N 1
ATOM 704 C CA . PHE A 1 94 ? -18.453 0.117 -5.861 1.00 97.44 94 PHE A CA 1
ATOM 705 C C . PHE A 1 94 ? -18.527 0.505 -7.334 1.00 97.44 94 PHE A C 1
ATOM 707 O O . PHE A 1 94 ? -17.765 1.337 -7.810 1.00 97.44 94 PHE A O 1
ATOM 714 N N . GLN A 1 95 ? -19.472 -0.075 -8.065 1.00 97.62 95 GLN A N 1
ATOM 715 C CA . GLN A 1 95 ? -19.817 0.349 -9.418 1.00 97.62 95 GLN A CA 1
ATOM 716 C C . GLN A 1 95 ? -21.008 1.296 -9.381 1.00 97.62 95 GLN A C 1
ATOM 718 O O . GLN A 1 95 ? -21.916 1.131 -8.565 1.00 97.62 95 GLN A O 1
ATOM 723 N N . VAL A 1 96 ? -21.042 2.253 -10.301 1.00 97.56 96 VAL A N 1
ATOM 724 C CA . VAL A 1 96 ? -22.214 3.089 -10.551 1.00 97.56 96 VAL A CA 1
ATOM 725 C C . VAL A 1 96 ? -22.721 2.888 -11.970 1.00 97.56 96 VAL A C 1
ATOM 727 O O . VAL A 1 96 ? -21.937 2.844 -12.914 1.00 97.56 96 VAL A O 1
ATOM 730 N N . ILE A 1 97 ? -24.041 2.797 -12.116 1.00 95.94 97 ILE A N 1
ATOM 731 C CA . ILE A 1 97 ? -24.751 2.745 -13.402 1.00 95.94 97 ILE A CA 1
ATOM 732 C C . ILE A 1 97 ? -25.783 3.870 -13.470 1.00 95.94 97 ILE A C 1
ATOM 734 O O . ILE A 1 97 ? -26.148 4.454 -12.446 1.00 95.94 97 ILE A O 1
ATOM 738 N N . ASN A 1 98 ? -26.256 4.190 -14.679 1.00 94.56 98 ASN A N 1
ATOM 739 C CA . ASN A 1 98 ? -27.171 5.315 -14.923 1.00 94.56 98 ASN A CA 1
ATOM 740 C C . ASN A 1 98 ? -26.656 6.641 -14.325 1.00 94.56 98 ASN A C 1
ATOM 742 O O . ASN A 1 98 ? -27.429 7.471 -13.848 1.00 94.56 98 ASN A O 1
ATOM 746 N N . HIS A 1 99 ? -25.338 6.845 -14.360 1.00 95.12 99 HIS A N 1
ATOM 747 C CA . HIS A 1 99 ? -24.645 7.997 -13.777 1.00 95.12 99 HIS A CA 1
ATOM 748 C C . HIS A 1 99 ? -24.771 9.290 -14.605 1.00 95.12 99 HIS A C 1
ATOM 750 O O . HIS A 1 99 ? -24.281 10.337 -14.193 1.00 95.12 99 HIS A O 1
ATOM 756 N N . GLY A 1 100 ? -25.433 9.233 -15.765 1.00 93.88 100 GLY A N 1
ATOM 757 C CA . GLY A 1 100 ? -25.765 10.401 -16.589 1.00 93.88 100 GLY A CA 1
ATOM 758 C C . GLY A 1 100 ? -24.698 10.822 -17.601 1.00 93.88 100 GLY A C 1
ATOM 759 O O . GLY A 1 100 ? -24.950 11.747 -18.367 1.00 93.88 100 GLY A O 1
ATOM 760 N N . ILE A 1 101 ? -23.551 10.136 -17.649 1.00 96.88 101 ILE A N 1
ATOM 761 C CA . ILE A 1 101 ? -22.547 10.353 -18.702 1.00 96.88 101 ILE A CA 1
ATOM 762 C C . ILE A 1 101 ? -22.988 9.561 -19.941 1.00 96.88 101 ILE A C 1
ATOM 764 O O . ILE A 1 101 ? -23.275 8.368 -19.800 1.00 96.88 101 ILE A O 1
ATOM 768 N N . PRO A 1 102 ? -23.075 10.185 -21.128 1.00 96.94 102 PRO A N 1
ATOM 769 C CA . PRO A 1 102 ? -23.449 9.486 -22.352 1.00 96.94 102 PRO A CA 1
ATOM 770 C C . PRO A 1 102 ? -22.488 8.339 -22.690 1.00 96.94 102 PRO A C 1
ATOM 772 O O . PRO A 1 102 ? -21.273 8.480 -22.555 1.00 96.94 102 PRO A O 1
ATOM 775 N N . MET A 1 103 ? -23.032 7.214 -23.164 1.00 95.81 103 MET A N 1
ATOM 776 C CA . MET A 1 103 ? -22.231 6.040 -23.544 1.00 95.81 103 MET A CA 1
ATOM 777 C C . MET A 1 103 ? -21.195 6.361 -24.622 1.00 95.81 103 MET A C 1
ATOM 779 O O . MET A 1 103 ? -20.069 5.882 -24.540 1.00 95.81 103 MET A O 1
ATOM 783 N N . ASP A 1 104 ? -21.543 7.215 -25.586 1.00 97.12 104 ASP A N 1
ATOM 784 C CA . ASP A 1 104 ? -20.634 7.588 -26.668 1.00 97.12 104 ASP A CA 1
ATOM 785 C C . ASP A 1 104 ? -19.416 8.370 -26.158 1.00 97.12 104 ASP A C 1
ATOM 787 O O . ASP A 1 104 ? -18.330 8.228 -26.711 1.00 97.12 104 ASP A O 1
ATOM 791 N N . VAL A 1 105 ? -19.563 9.150 -25.081 1.00 98.12 105 VAL A N 1
ATOM 792 C CA . VAL A 1 105 ? -18.438 9.831 -24.423 1.00 98.12 105 VAL A CA 1
ATOM 793 C C . VAL A 1 105 ? -17.506 8.810 -23.764 1.00 98.12 105 VAL A C 1
ATOM 795 O O . VAL A 1 105 ? -16.290 8.946 -23.872 1.00 98.12 105 VAL A O 1
ATOM 798 N N . LEU A 1 106 ? -18.046 7.772 -23.112 1.00 98.06 106 LEU A N 1
ATOM 799 C CA . LEU A 1 106 ? -17.231 6.710 -22.503 1.00 98.06 106 LEU A CA 1
ATOM 800 C C . LEU A 1 106 ? -16.447 5.925 -23.566 1.00 98.06 106 LEU A C 1
ATOM 802 O O . LEU A 1 106 ? -15.244 5.712 -23.421 1.00 98.06 106 LEU A O 1
ATOM 806 N N . GLU A 1 107 ? -17.119 5.525 -24.647 1.00 96.88 107 GLU A N 1
ATOM 807 C CA . GLU A 1 107 ? -16.519 4.766 -25.751 1.00 96.88 107 GLU A CA 1
ATOM 808 C C . GLU A 1 107 ? -15.417 5.571 -26.447 1.00 96.88 107 GLU A C 1
ATOM 810 O O . GLU A 1 107 ? -14.276 5.115 -26.522 1.00 96.88 107 GLU A O 1
ATOM 815 N N . LYS A 1 108 ? -15.711 6.816 -26.847 1.00 97.94 108 LYS A N 1
ATOM 816 C CA . LYS A 1 108 ? -14.723 7.709 -27.473 1.00 97.94 108 LYS A CA 1
ATOM 817 C C . LYS A 1 108 ? -13.544 8.021 -26.555 1.00 97.94 108 LYS A C 1
ATOM 819 O O . LYS A 1 108 ? -12.436 8.219 -27.041 1.00 97.94 108 LYS A O 1
ATOM 824 N N . MET A 1 109 ? -13.749 8.074 -25.238 1.00 97.81 109 MET A N 1
ATOM 825 C CA . MET A 1 109 ? -12.659 8.281 -24.284 1.00 97.81 109 MET A CA 1
ATOM 826 C C . MET A 1 109 ? -11.710 7.073 -24.243 1.00 97.81 109 MET A C 1
ATOM 828 O O . MET A 1 109 ? -10.492 7.256 -24.269 1.00 97.81 109 MET A O 1
ATOM 832 N N . ILE A 1 110 ? -12.243 5.845 -24.215 1.00 97.50 110 ILE A N 1
ATOM 833 C CA . ILE A 1 110 ? -11.438 4.616 -24.312 1.00 97.50 110 ILE A CA 1
ATOM 834 C C . ILE A 1 110 ? -10.700 4.557 -25.653 1.00 97.50 110 ILE A C 1
ATOM 836 O O . ILE A 1 110 ? -9.491 4.311 -25.676 1.00 97.50 110 ILE A O 1
ATOM 840 N N . ASP A 1 111 ? -11.406 4.815 -26.752 1.00 97.38 111 ASP A N 1
ATOM 841 C CA . ASP A 1 111 ? -10.832 4.770 -28.095 1.00 97.38 111 ASP A CA 1
ATOM 842 C C . ASP A 1 111 ? -9.767 5.849 -28.286 1.00 97.38 111 ASP A C 1
ATOM 844 O O . ASP A 1 111 ? -8.688 5.543 -28.777 1.00 97.38 111 ASP A O 1
ATOM 848 N N . GLY A 1 112 ? -9.985 7.069 -27.792 1.00 97.38 112 GLY A N 1
ATOM 849 C CA . GLY A 1 112 ? -9.002 8.147 -27.864 1.00 97.38 112 GLY A CA 1
ATOM 850 C C . GLY A 1 112 ? -7.697 7.822 -27.128 1.00 97.38 112 GLY A C 1
ATOM 851 O O . GLY A 1 112 ? -6.613 8.095 -27.648 1.00 97.38 112 GLY A O 1
ATOM 852 N N . ILE A 1 113 ? -7.764 7.207 -25.938 1.00 97.56 113 ILE A N 1
ATOM 853 C CA . ILE A 1 113 ? -6.551 6.743 -25.242 1.00 97.56 113 ILE A CA 1
ATOM 854 C C . ILE A 1 113 ? -5.880 5.625 -26.033 1.00 97.56 113 ILE A C 1
ATOM 856 O O . ILE A 1 113 ? -4.663 5.664 -26.214 1.00 97.56 113 ILE A O 1
ATOM 860 N N . ARG A 1 114 ? -6.645 4.656 -26.551 1.00 97.44 114 ARG A N 1
ATOM 861 C CA . ARG A 1 114 ? -6.085 3.605 -27.409 1.00 97.44 114 ARG A CA 1
ATOM 862 C C . ARG A 1 114 ? -5.360 4.216 -28.608 1.00 97.44 114 ARG A C 1
ATOM 864 O O . ARG A 1 114 ? -4.189 3.924 -28.808 1.00 97.44 114 ARG A O 1
ATOM 871 N N . GLU A 1 115 ? -6.016 5.107 -29.345 1.00 97.00 115 GLU A N 1
ATOM 872 C CA . GLU A 1 115 ? -5.457 5.792 -30.510 1.00 97.00 115 GLU A CA 1
ATOM 873 C C . GLU A 1 115 ? -4.174 6.543 -30.168 1.00 97.00 115 GLU A C 1
ATOM 875 O O . GLU A 1 115 ? -3.190 6.392 -30.882 1.00 97.00 115 GLU A O 1
ATOM 880 N N . PHE A 1 116 ? -4.132 7.295 -29.062 1.00 96.75 116 PHE A N 1
ATOM 881 C CA . PHE A 1 116 ? -2.903 7.960 -28.623 1.00 96.75 116 PHE A CA 1
ATOM 882 C C . PHE A 1 116 ? -1.745 6.974 -28.427 1.00 96.75 116 PHE A C 1
ATOM 884 O O . PHE A 1 116 ? -0.646 7.219 -28.917 1.00 96.75 116 PHE A O 1
ATOM 891 N N . HIS A 1 117 ? -1.970 5.855 -27.734 1.00 96.00 117 HIS A N 1
ATOM 892 C CA . HIS A 1 117 ? -0.911 4.874 -27.493 1.00 96.00 117 HIS A CA 1
ATOM 893 C C . HIS A 1 117 ? -0.518 4.106 -28.769 1.00 96.00 117 HIS A C 1
ATOM 895 O O . HIS A 1 117 ? 0.646 3.723 -28.903 1.00 96.00 117 HIS A O 1
ATOM 901 N N . GLU A 1 118 ? -1.436 3.940 -29.723 1.00 95.38 118 GLU A N 1
ATOM 902 C CA . GLU A 1 118 ? -1.223 3.301 -31.033 1.00 95.38 118 GLU A CA 1
ATOM 903 C C . GLU A 1 118 ? -0.598 4.208 -32.102 1.00 95.38 118 GLU A C 1
ATOM 905 O O . GLU A 1 118 ? -0.237 3.730 -33.175 1.00 95.38 118 GLU A O 1
ATOM 910 N N . GLN A 1 119 ? -0.402 5.497 -31.816 1.00 94.12 119 GLN A N 1
ATOM 911 C CA . GLN A 1 119 ? 0.306 6.406 -32.715 1.00 94.12 119 GLN A CA 1
ATOM 912 C C . GLN A 1 119 ? 1.794 6.076 -32.879 1.00 94.12 119 GLN A C 1
ATOM 914 O O . GLN A 1 119 ? 2.423 5.414 -32.043 1.00 94.12 119 GLN A O 1
ATOM 919 N N . ASP A 1 120 ? 2.371 6.669 -33.929 1.00 92.94 120 ASP A N 1
ATOM 920 C CA . ASP A 1 120 ? 3.809 6.714 -34.163 1.00 92.94 120 ASP A CA 1
ATOM 921 C C . ASP A 1 120 ? 4.572 7.158 -32.908 1.00 92.94 120 ASP A C 1
ATOM 923 O O . ASP A 1 120 ? 4.260 8.161 -32.256 1.00 92.94 120 ASP A O 1
ATOM 927 N N . THR A 1 121 ? 5.638 6.420 -32.601 1.00 91.88 121 THR A N 1
ATOM 928 C CA . THR A 1 121 ? 6.501 6.649 -31.437 1.00 91.88 121 THR A CA 1
ATOM 929 C C . THR A 1 121 ? 6.977 8.095 -31.317 1.00 91.88 121 THR A C 1
ATOM 931 O O . THR A 1 121 ? 6.992 8.638 -30.215 1.00 91.88 121 THR A O 1
ATOM 934 N N . GLU A 1 122 ? 7.344 8.740 -32.427 1.00 92.50 122 GLU A N 1
ATOM 935 C CA . GLU A 1 122 ? 7.865 10.113 -32.406 1.00 92.50 122 GLU A CA 1
ATOM 936 C C . GLU A 1 122 ? 6.816 11.140 -31.958 1.00 92.50 122 GLU A C 1
ATOM 938 O O . GLU A 1 122 ? 7.164 12.115 -31.293 1.00 92.50 122 GLU A O 1
ATOM 943 N N . VAL A 1 123 ? 5.529 10.893 -32.227 1.00 92.12 123 VAL A N 1
ATOM 944 C CA . VAL A 1 123 ? 4.435 11.746 -31.739 1.00 92.12 123 VAL A CA 1
ATOM 945 C C . VAL A 1 123 ? 4.307 11.609 -30.223 1.00 92.12 123 VAL A C 1
ATOM 947 O O . VAL A 1 123 ? 4.325 12.609 -29.504 1.00 92.12 123 VAL A O 1
ATOM 950 N N . LYS A 1 124 ? 4.268 10.371 -29.713 1.00 92.94 124 LYS A N 1
ATOM 951 C CA . LYS A 1 124 ? 4.160 10.090 -28.270 1.00 92.94 124 LYS A CA 1
ATOM 952 C C . LYS A 1 124 ? 5.355 10.623 -27.478 1.00 92.94 124 LYS A C 1
ATOM 954 O O . LYS A 1 124 ? 5.177 11.170 -26.390 1.00 92.94 124 LYS A O 1
ATOM 959 N N . LYS A 1 125 ? 6.569 10.526 -28.034 1.00 93.06 125 LYS A N 1
ATOM 960 C CA . LYS A 1 125 ? 7.802 11.062 -27.429 1.00 93.06 125 LYS A CA 1
ATOM 961 C C . LYS A 1 125 ? 7.728 12.558 -27.136 1.00 93.06 125 LYS A C 1
ATOM 963 O O . LYS A 1 125 ? 8.341 12.997 -26.166 1.00 93.06 125 LYS A O 1
ATOM 968 N N . GLY A 1 126 ? 6.971 13.323 -27.928 1.00 91.56 126 GLY A N 1
ATOM 969 C CA . GLY A 1 126 ? 6.740 14.751 -27.692 1.00 91.56 126 GLY A CA 1
ATOM 970 C C . GLY A 1 126 ? 6.033 15.049 -26.366 1.00 91.56 126 GLY A C 1
ATOM 971 O O . GLY A 1 126 ? 6.236 16.114 -25.794 1.00 91.56 126 GLY A O 1
ATOM 972 N N . PHE A 1 127 ? 5.268 14.088 -25.843 1.00 91.75 127 PHE A N 1
ATOM 973 C CA . PHE A 1 127 ? 4.580 14.184 -24.554 1.00 91.75 127 PHE A CA 1
ATOM 974 C C . PHE A 1 127 ? 5.355 13.514 -23.412 1.00 91.75 127 PHE A C 1
ATOM 976 O O . PHE A 1 127 ? 4.904 13.543 -22.265 1.00 91.75 127 PHE A O 1
ATOM 983 N N . TYR A 1 128 ? 6.504 12.890 -23.701 1.00 93.25 128 TYR A N 1
ATOM 984 C CA . TYR A 1 128 ? 7.238 12.130 -22.699 1.00 93.25 128 TYR A CA 1
ATOM 985 C C . TYR A 1 128 ? 7.835 13.043 -21.631 1.00 93.25 128 TYR A C 1
ATOM 987 O O . TYR A 1 128 ? 8.684 13.886 -21.927 1.00 93.25 128 TYR A O 1
ATOM 995 N N . SER A 1 129 ? 7.442 12.841 -20.378 1.00 89.06 129 SER A N 1
ATOM 996 C CA . SER A 1 129 ? 7.962 13.615 -19.253 1.00 89.06 129 SER A CA 1
ATOM 997 C C . SER A 1 129 ? 7.985 12.772 -17.982 1.00 89.06 129 SER A C 1
ATOM 999 O O . SER A 1 129 ? 7.156 11.892 -17.773 1.00 89.06 129 SER A O 1
ATOM 1001 N N . ARG A 1 130 ? 8.951 13.053 -17.110 1.00 84.00 130 ARG A N 1
ATOM 1002 C CA . ARG A 1 130 ? 8.967 12.571 -15.719 1.00 84.00 130 ARG A CA 1
ATOM 1003 C C . ARG A 1 130 ? 8.865 13.716 -14.717 1.00 84.00 130 ARG A C 1
ATOM 1005 O O . ARG A 1 130 ? 8.979 13.490 -13.516 1.00 84.00 130 ARG A O 1
ATOM 1012 N N . ASP A 1 131 ? 8.679 14.942 -15.203 1.00 82.19 131 ASP A N 1
ATOM 1013 C CA . ASP A 1 131 ? 8.556 16.117 -14.357 1.00 82.19 131 ASP A CA 1
ATOM 1014 C C . ASP A 1 131 ? 7.158 16.157 -13.713 1.00 82.19 131 ASP A C 1
ATOM 1016 O O . ASP A 1 131 ? 6.160 16.296 -14.426 1.00 82.19 131 ASP A O 1
ATOM 1020 N N . PRO A 1 132 ? 7.056 16.077 -12.374 1.00 69.44 132 PRO A N 1
ATOM 1021 C CA . PRO A 1 132 ? 5.775 16.140 -11.680 1.00 69.44 132 PRO A CA 1
ATOM 1022 C C . PRO A 1 132 ? 5.056 17.489 -11.834 1.00 69.44 132 PRO A C 1
ATOM 1024 O O . PRO A 1 132 ? 3.866 17.556 -11.542 1.00 69.44 132 PRO A O 1
ATOM 1027 N N . ALA A 1 133 ? 5.736 18.559 -12.263 1.00 73.50 133 ALA A N 1
ATOM 1028 C CA . ALA A 1 133 ? 5.109 19.857 -12.517 1.00 73.50 133 ALA A CA 1
ATOM 1029 C C . ALA A 1 133 ? 4.435 19.951 -13.901 1.00 73.50 133 ALA A C 1
ATOM 1031 O O . ALA A 1 133 ? 3.712 20.915 -14.170 1.00 73.50 133 ALA A O 1
ATOM 1032 N N . SER A 1 134 ? 4.647 18.967 -14.781 1.00 81.06 134 SER A N 1
ATOM 1033 C CA . SER A 1 134 ? 4.042 18.945 -16.112 1.00 81.06 134 SER A CA 1
ATOM 1034 C C . SER A 1 134 ? 2.528 18.716 -16.028 1.00 81.06 134 SER A C 1
ATOM 1036 O O . SER A 1 134 ? 2.058 17.759 -15.417 1.00 81.06 134 SER A O 1
ATOM 1038 N N . LYS A 1 135 ? 1.741 19.582 -16.682 1.00 79.94 135 LYS A N 1
ATOM 1039 C CA . LYS A 1 135 ? 0.272 19.441 -16.752 1.00 79.94 135 LYS A CA 1
ATOM 1040 C C . LYS A 1 135 ? -0.189 18.300 -17.658 1.00 79.94 135 LYS A C 1
ATOM 1042 O O . LYS A 1 135 ? -1.308 17.816 -17.498 1.00 79.94 135 LYS A O 1
ATOM 1047 N N . MET A 1 136 ? 0.665 17.916 -18.602 1.00 87.00 136 MET A N 1
ATOM 1048 C CA . MET A 1 136 ? 0.485 16.804 -19.522 1.00 87.00 136 MET A CA 1
ATOM 1049 C C . MET A 1 136 ? 1.725 15.920 -19.436 1.00 87.00 136 MET A C 1
ATOM 1051 O O . MET A 1 136 ? 2.842 16.435 -19.491 1.00 87.00 136 MET A O 1
ATOM 1055 N N . VAL A 1 137 ? 1.547 14.613 -19.279 1.00 88.62 137 VAL A N 1
ATOM 1056 C CA . VAL A 1 137 ? 2.669 13.685 -19.121 1.00 88.62 137 VAL A CA 1
ATOM 1057 C C . VAL A 1 137 ? 2.380 12.353 -19.791 1.00 88.62 137 VAL A C 1
ATOM 1059 O O . VAL A 1 137 ? 1.351 11.744 -19.542 1.00 88.62 137 VAL A O 1
ATOM 1062 N N . TYR A 1 138 ? 3.302 11.868 -20.610 1.00 92.81 138 TYR A N 1
ATOM 1063 C CA . TYR A 1 138 ? 3.344 10.481 -21.056 1.00 92.81 138 TYR A CA 1
ATOM 1064 C C . TYR A 1 138 ? 4.555 9.800 -20.416 1.00 92.81 138 TYR A C 1
ATOM 1066 O O . TYR A 1 138 ? 5.670 10.309 -20.502 1.00 92.81 138 TYR A O 1
ATOM 1074 N N . SER A 1 139 ? 4.353 8.678 -19.729 1.00 91.94 139 SER A N 1
ATOM 1075 C CA . SER A 1 139 ? 5.459 7.891 -19.171 1.00 91.94 139 SER A CA 1
ATOM 1076 C C . SER A 1 139 ? 5.045 6.460 -18.848 1.00 91.94 139 SER A C 1
ATOM 1078 O O . SER A 1 139 ? 3.858 6.140 -18.732 1.00 91.94 139 SER A O 1
ATOM 1080 N N . SER A 1 140 ? 6.043 5.604 -18.646 1.00 89.69 140 SER A N 1
ATOM 1081 C CA . SER A 1 140 ? 5.863 4.276 -18.060 1.00 89.69 140 SER A CA 1
ATOM 1082 C C . SER A 1 140 ? 6.359 4.316 -16.622 1.00 89.69 140 SER A C 1
ATOM 1084 O O . SER A 1 140 ? 7.543 4.574 -16.394 1.00 89.69 140 SER A O 1
ATOM 1086 N N . ASN A 1 141 ? 5.456 4.025 -15.679 1.00 88.19 141 ASN A N 1
ATOM 1087 C CA . ASN A 1 141 ? 5.699 3.978 -14.231 1.00 88.19 141 ASN A CA 1
ATOM 1088 C C . ASN A 1 141 ? 6.260 5.289 -13.648 1.00 88.19 141 ASN A C 1
ATOM 1090 O O . ASN A 1 141 ? 7.411 5.653 -13.886 1.00 88.19 141 ASN A O 1
ATOM 1094 N N . PHE A 1 142 ? 5.486 5.996 -12.819 1.00 82.19 142 PHE A N 1
ATOM 1095 C CA . PHE A 1 142 ? 5.990 7.217 -12.168 1.00 82.19 142 PHE A CA 1
ATOM 1096 C C . PHE A 1 142 ? 7.129 6.924 -11.171 1.00 82.19 142 PHE A C 1
ATOM 1098 O O . PHE A 1 142 ? 7.962 7.787 -10.911 1.00 82.19 142 PHE A O 1
ATOM 1105 N N . ASP A 1 143 ? 7.170 5.703 -10.644 1.00 82.31 143 ASP A N 1
ATOM 1106 C CA . ASP A 1 143 ? 8.089 5.156 -9.646 1.00 82.31 143 ASP A CA 1
ATOM 1107 C C . ASP A 1 143 ? 9.154 4.224 -10.255 1.00 82.31 143 ASP A C 1
ATOM 1109 O O . ASP A 1 143 ? 9.775 3.444 -9.533 1.00 82.31 143 ASP A O 1
ATOM 1113 N N . LEU A 1 144 ? 9.387 4.303 -11.576 1.00 87.69 144 LEU A N 1
ATOM 1114 C CA . LEU A 1 144 ? 10.247 3.379 -12.337 1.00 87.69 144 LEU A CA 1
ATOM 1115 C C . LEU A 1 144 ? 11.603 3.088 -11.662 1.00 87.69 144 LEU A C 1
ATOM 1117 O O . LEU A 1 144 ? 12.055 1.947 -11.659 1.00 87.69 144 LEU A O 1
ATOM 1121 N N . PHE A 1 145 ? 12.247 4.112 -11.097 1.00 86.00 145 PHE A N 1
ATOM 1122 C CA . PHE A 1 145 ? 13.589 4.010 -10.510 1.00 86.00 145 PHE A CA 1
ATOM 1123 C C . PHE A 1 145 ? 13.612 3.625 -9.026 1.00 86.00 145 PHE A C 1
ATOM 1125 O O . PHE A 1 145 ? 14.684 3.345 -8.497 1.00 86.00 145 PHE A O 1
ATOM 1132 N N . SER A 1 146 ? 12.465 3.636 -8.347 1.00 79.81 146 SER A N 1
ATOM 1133 C CA . SER A 1 146 ? 12.349 3.303 -6.920 1.00 79.81 146 SER A CA 1
ATOM 1134 C C . SER A 1 146 ? 11.650 1.970 -6.674 1.00 79.81 146 SER A C 1
ATOM 1136 O O . SER A 1 146 ? 11.804 1.395 -5.602 1.00 79.81 146 SER A O 1
ATOM 1138 N N . SER A 1 147 ? 10.870 1.484 -7.640 1.00 80.81 147 SER A N 1
ATOM 1139 C CA . SER A 1 147 ? 10.101 0.253 -7.490 1.00 80.81 147 SER A CA 1
ATOM 1140 C C . SER A 1 147 ? 10.964 -1.001 -7.699 1.00 80.81 147 SER A C 1
ATOM 1142 O O . SER A 1 147 ? 11.782 -1.034 -8.633 1.00 80.81 147 SER A O 1
ATOM 1144 N N . PRO A 1 148 ? 10.770 -2.068 -6.893 1.00 80.69 148 PRO A N 1
ATOM 1145 C CA . PRO A 1 148 ? 11.473 -3.340 -7.073 1.00 80.69 148 PRO A CA 1
ATOM 1146 C C . PRO A 1 148 ? 11.145 -4.010 -8.415 1.00 80.69 148 PRO A C 1
ATOM 1148 O O . PRO A 1 148 ? 11.988 -4.708 -8.972 1.00 80.69 148 PRO A O 1
ATOM 1151 N N . ALA A 1 149 ? 9.962 -3.749 -8.981 1.00 88.31 149 ALA A N 1
ATOM 1152 C CA . ALA A 1 149 ? 9.553 -4.210 -10.304 1.00 88.31 149 ALA A CA 1
ATOM 1153 C C . ALA A 1 149 ? 8.695 -3.145 -11.000 1.00 88.31 149 ALA A C 1
ATOM 1155 O O . ALA A 1 149 ? 7.795 -2.563 -10.399 1.00 88.31 149 ALA A O 1
ATOM 1156 N N . ALA A 1 150 ? 8.970 -2.881 -12.276 1.00 92.62 150 ALA A N 1
ATOM 1157 C CA . ALA A 1 150 ? 8.151 -1.991 -13.085 1.00 92.62 150 ALA A CA 1
ATOM 1158 C C . ALA A 1 150 ? 6.823 -2.673 -13.442 1.00 92.62 150 ALA A C 1
ATOM 1160 O O . ALA A 1 150 ? 6.782 -3.873 -13.709 1.00 92.62 150 ALA A O 1
ATOM 1161 N N . ASN A 1 151 ? 5.741 -1.903 -13.499 1.00 94.31 151 ASN A N 1
ATOM 1162 C CA . ASN A 1 151 ? 4.445 -2.410 -13.929 1.00 94.31 151 ASN A CA 1
ATOM 1163 C C . ASN A 1 151 ? 4.340 -2.463 -15.454 1.00 94.31 151 ASN A C 1
ATOM 1165 O O . ASN A 1 151 ? 4.846 -1.578 -16.153 1.00 94.31 151 ASN A O 1
ATOM 1169 N N . TRP A 1 152 ? 3.609 -3.455 -15.957 1.00 96.62 152 TRP A N 1
ATOM 1170 C CA . TRP A 1 152 ? 3.350 -3.684 -17.378 1.00 96.62 152 TRP A CA 1
ATOM 1171 C C . TRP A 1 152 ? 2.292 -2.719 -17.942 1.00 96.62 152 TRP A C 1
ATOM 1173 O O . TRP A 1 152 ? 1.196 -3.122 -18.339 1.00 96.62 152 TRP A O 1
ATOM 1183 N N . ARG A 1 153 ? 2.593 -1.414 -17.921 1.00 96.06 153 ARG A N 1
ATOM 1184 C CA . ARG A 1 153 ? 1.698 -0.359 -18.413 1.00 96.06 153 ARG A CA 1
ATOM 1185 C C . ARG A 1 153 ? 2.420 0.903 -18.874 1.00 96.06 153 ARG A C 1
ATOM 1187 O O . ARG A 1 153 ? 3.462 1.279 -18.335 1.00 96.06 153 ARG A O 1
ATOM 1194 N N . ASP A 1 154 ? 1.748 1.623 -19.761 1.00 96.62 154 ASP A N 1
ATOM 1195 C CA . ASP A 1 154 ? 2.037 3.007 -20.126 1.00 96.62 154 ASP A CA 1
ATOM 1196 C C . ASP A 1 154 ? 0.915 3.927 -19.632 1.00 96.62 154 ASP A C 1
ATOM 1198 O O . ASP A 1 154 ? -0.209 3.485 -19.379 1.00 96.62 154 ASP A O 1
ATOM 1202 N N . THR A 1 155 ? 1.208 5.210 -19.420 1.00 95.81 155 THR A N 1
ATOM 1203 C CA . THR A 1 155 ? 0.227 6.167 -18.892 1.00 95.81 155 THR A CA 1
ATOM 1204 C C . THR A 1 155 ? 0.347 7.532 -19.549 1.00 95.81 155 THR A C 1
ATOM 1206 O O . THR A 1 155 ? 1.426 8.120 -19.584 1.00 95.81 155 THR A O 1
ATOM 1209 N N . LEU A 1 156 ? -0.793 8.046 -20.008 1.00 95.38 156 LEU A N 1
ATOM 1210 C CA . LEU A 1 156 ? -1.004 9.438 -20.379 1.00 95.38 156 LEU A CA 1
ATOM 1211 C C . LEU A 1 156 ? -1.750 10.156 -19.246 1.00 95.38 156 LEU A C 1
ATOM 1213 O O . LEU A 1 156 ? -2.853 9.761 -18.886 1.00 95.38 156 LEU A O 1
ATOM 1217 N N . GLY A 1 157 ? -1.170 11.205 -18.677 1.00 91.88 157 GLY A N 1
ATOM 1218 C CA . GLY A 1 157 ? -1.731 11.982 -17.578 1.00 91.88 157 GLY A CA 1
ATOM 1219 C C . GLY A 1 157 ? -2.031 13.425 -17.964 1.00 91.88 157 GLY A C 1
ATOM 1220 O O . GLY A 1 157 ? -1.258 14.047 -18.691 1.00 91.88 157 GLY A O 1
ATOM 1221 N N . CYS A 1 158 ? -3.139 13.959 -17.449 1.00 90.81 158 CYS A N 1
ATOM 1222 C CA . CYS A 1 158 ? -3.590 15.327 -17.683 1.00 90.81 158 CYS A CA 1
ATOM 1223 C C . CYS A 1 158 ? -4.266 15.918 -16.438 1.00 90.81 158 CYS A C 1
ATOM 1225 O O . CYS A 1 158 ? -5.275 15.393 -15.955 1.00 90.81 158 CYS A O 1
ATOM 1227 N N . TYR A 1 159 ? -3.751 17.041 -15.937 1.00 89.38 159 TYR A N 1
ATOM 1228 C CA . TYR A 1 159 ? -4.452 17.842 -14.931 1.00 89.38 159 TYR A CA 1
ATOM 1229 C C . TYR A 1 159 ? -5.544 18.676 -15.594 1.00 89.38 159 TYR A C 1
ATOM 1231 O O . TYR A 1 159 ? -5.259 19.689 -16.218 1.00 89.38 159 TYR A O 1
ATOM 1239 N N . THR A 1 160 ? -6.803 18.275 -15.431 1.00 90.56 160 THR A N 1
ATOM 1240 C CA . THR A 1 160 ? -7.958 18.933 -16.077 1.00 90.56 160 THR A CA 1
ATOM 1241 C C . THR A 1 160 ? -8.614 20.002 -15.198 1.00 90.56 160 THR A C 1
ATOM 1243 O O . THR A 1 160 ? -9.371 20.836 -15.691 1.00 90.56 160 THR A O 1
ATOM 1246 N N . ALA A 1 161 ? -8.298 20.014 -13.900 1.00 90.38 161 ALA A N 1
ATOM 1247 C CA . ALA A 1 161 ? -8.710 21.042 -12.950 1.00 90.38 161 ALA A CA 1
ATOM 1248 C C . ALA A 1 161 ? -7.627 21.263 -11.870 1.00 90.38 161 ALA A C 1
ATOM 1250 O O . ALA A 1 161 ? -6.955 20.299 -11.475 1.00 90.38 161 ALA A O 1
ATOM 1251 N N . PRO A 1 162 ? -7.470 22.496 -11.343 1.00 87.25 162 PRO A N 1
ATOM 1252 C CA . PRO A 1 162 ? -8.312 23.676 -11.599 1.00 87.25 162 PRO A CA 1
ATOM 1253 C C . PRO A 1 162 ? -7.990 24.423 -12.902 1.00 87.25 162 PRO A C 1
ATOM 1255 O O . PRO A 1 162 ? -8.830 25.175 -13.385 1.00 87.25 162 PRO A O 1
ATOM 1258 N N . ASP A 1 163 ? -6.798 24.219 -13.463 1.00 87.00 163 ASP A N 1
ATOM 1259 C CA . ASP A 1 163 ? -6.291 24.975 -14.612 1.00 87.00 163 ASP A CA 1
ATOM 1260 C C . ASP A 1 163 ? -5.869 24.020 -15.748 1.00 87.00 163 ASP A C 1
ATOM 1262 O O . ASP A 1 163 ? -4.703 23.596 -15.778 1.00 87.00 163 ASP A O 1
ATOM 1266 N N . PRO A 1 164 ? -6.809 23.630 -16.636 1.00 88.06 164 PRO A N 1
ATOM 1267 C CA . PRO A 1 164 ? -6.555 22.658 -17.698 1.00 88.06 164 PRO A CA 1
ATOM 1268 C C . PRO A 1 164 ? -5.436 23.113 -18.652 1.00 88.06 164 PRO A C 1
ATOM 1270 O O . PRO A 1 164 ? -5.146 24.310 -18.745 1.00 88.06 164 PRO A O 1
ATOM 1273 N N . PRO A 1 165 ? -4.786 22.190 -19.387 1.00 89.06 165 PRO A N 1
ATOM 1274 C CA . PRO A 1 165 ? -3.807 22.559 -20.400 1.00 89.06 165 PRO A CA 1
ATOM 1275 C C . PRO A 1 165 ? -4.465 23.370 -21.514 1.00 89.06 165 PRO A C 1
ATOM 1277 O O . PRO A 1 165 ? -5.671 23.263 -21.762 1.00 89.06 165 PRO A O 1
ATOM 1280 N N . ARG A 1 166 ? -3.661 24.173 -22.212 1.00 89.69 166 ARG A N 1
ATOM 1281 C CA . ARG A 1 166 ? -4.150 24.897 -23.383 1.00 89.69 166 ARG A CA 1
ATOM 1282 C C . ARG A 1 166 ? -4.419 23.896 -24.513 1.00 89.69 166 ARG A C 1
ATOM 1284 O O . ARG A 1 166 ? -3.721 22.884 -24.575 1.00 89.69 166 ARG A O 1
ATOM 1291 N N . PRO A 1 167 ? -5.379 24.157 -25.416 1.00 88.50 167 PRO A N 1
ATOM 1292 C CA . PRO A 1 167 ? -5.692 23.246 -26.516 1.00 88.50 167 PRO A CA 1
ATOM 1293 C C . PRO A 1 167 ? -4.474 22.825 -27.349 1.00 88.50 167 PRO A C 1
ATOM 1295 O O . PRO A 1 167 ? -4.383 21.673 -27.753 1.00 88.50 167 PRO A O 1
ATOM 1298 N N . GLU A 1 168 ? -3.514 23.729 -27.555 1.00 89.00 168 GLU A N 1
ATOM 1299 C CA . GLU A 1 168 ? -2.267 23.457 -28.278 1.00 89.00 168 GLU A CA 1
ATOM 1300 C C . GLU A 1 168 ? -1.302 22.491 -27.567 1.00 89.00 168 GLU A C 1
ATOM 1302 O O . GLU A 1 168 ? -0.442 21.908 -28.222 1.00 89.00 168 GLU A O 1
ATOM 1307 N N . ASP A 1 169 ? -1.437 22.321 -26.248 1.00 89.00 169 ASP A N 1
ATOM 1308 C CA . ASP A 1 169 ? -0.600 21.429 -25.437 1.00 89.00 169 ASP A CA 1
ATOM 1309 C C . ASP A 1 169 ? -1.218 20.016 -25.315 1.00 89.00 169 ASP A C 1
ATOM 1311 O O . ASP A 1 169 ? -0.625 19.126 -24.701 1.00 89.00 169 ASP A O 1
ATOM 1315 N N . LEU A 1 170 ? -2.422 19.800 -25.861 1.00 91.38 170 LEU A N 1
ATOM 1316 C CA . LEU A 1 170 ? -3.139 18.527 -25.793 1.00 91.38 170 LEU A CA 1
ATOM 1317 C C . LEU A 1 170 ? -2.830 17.628 -27.009 1.00 91.38 170 LEU A C 1
ATOM 1319 O O . LEU A 1 170 ? -2.634 18.129 -28.118 1.00 91.38 170 LEU A O 1
ATOM 1323 N N . PRO A 1 171 ? -2.846 16.290 -26.856 1.00 92.88 171 PRO A N 1
ATOM 1324 C CA . PRO A 1 171 ? -2.702 15.380 -27.986 1.00 92.88 171 PRO A CA 1
ATOM 1325 C C . PRO A 1 171 ? -3.856 15.535 -28.973 1.00 92.88 171 PRO A C 1
ATOM 1327 O O . PRO A 1 171 ? -5.020 15.500 -28.581 1.00 92.88 171 PRO A O 1
ATOM 1330 N N . ALA A 1 172 ? -3.547 15.621 -30.266 1.00 91.56 172 ALA A N 1
ATOM 1331 C CA . ALA A 1 172 ? -4.561 15.808 -31.304 1.00 91.56 172 ALA A CA 1
ATOM 1332 C C . ALA A 1 172 ? -5.594 14.665 -31.382 1.00 91.56 172 ALA A C 1
ATOM 1334 O O . ALA A 1 172 ? -6.712 14.894 -31.825 1.00 91.56 172 ALA A O 1
ATOM 1335 N N . THR A 1 173 ? -5.243 13.448 -30.950 1.00 91.38 173 THR A N 1
ATOM 1336 C CA . THR A 1 173 ? -6.140 12.279 -30.977 1.00 91.38 173 THR A CA 1
ATOM 1337 C C . THR A 1 173 ? -7.202 12.287 -29.898 1.00 91.38 173 THR A C 1
ATOM 1339 O O . THR A 1 173 ? -8.338 11.911 -30.153 1.00 91.38 173 THR A O 1
ATOM 1342 N N . CYS A 1 174 ? -6.842 12.677 -28.677 1.00 94.38 174 CYS A N 1
ATOM 1343 C CA . CYS A 1 174 ? -7.719 12.497 -27.520 1.00 94.38 174 CYS A CA 1
ATOM 1344 C C . CYS A 1 174 ? -7.880 13.745 -26.658 1.00 94.38 174 CYS A C 1
ATOM 1346 O O . CYS A 1 174 ? -8.676 13.729 -25.728 1.00 94.38 174 CYS A O 1
ATOM 1348 N N . GLY A 1 175 ? -7.182 14.836 -26.969 1.00 93.12 175 GLY A N 1
ATOM 1349 C CA . GLY A 1 175 ? -7.142 16.055 -26.171 1.00 93.12 175 GLY A CA 1
ATOM 1350 C C . GLY A 1 175 ? -8.514 16.657 -25.895 1.00 93.12 175 GLY A C 1
ATOM 1351 O O . GLY A 1 175 ? -8.893 16.833 -24.738 1.00 93.12 175 GLY A O 1
ATOM 1352 N N . GLU A 1 176 ? -9.285 16.933 -26.948 1.00 93.12 176 GLU A N 1
ATOM 1353 C CA . GLU A 1 176 ? -10.647 17.466 -26.806 1.00 93.12 176 GLU A CA 1
ATOM 1354 C C . GLU A 1 176 ? -11.535 16.514 -25.999 1.00 93.12 176 GLU A C 1
ATOM 1356 O O . GLU A 1 176 ? -12.247 16.949 -25.089 1.00 93.12 176 GLU A O 1
ATOM 1361 N N . MET A 1 177 ? -11.418 15.208 -26.263 1.00 95.44 177 MET A N 1
ATOM 1362 C CA . MET A 1 177 ? -12.209 14.194 -25.579 1.00 95.44 177 MET A CA 1
ATOM 1363 C C . MET A 1 177 ? -11.852 14.062 -24.096 1.00 95.44 177 MET A C 1
ATOM 1365 O O . MET A 1 177 ? -12.751 13.956 -23.267 1.00 95.44 177 MET A O 1
ATOM 1369 N N . MET A 1 178 ? -10.572 14.160 -23.725 1.00 95.69 178 MET A N 1
ATOM 1370 C CA . MET A 1 178 ? -10.132 14.198 -22.325 1.00 95.69 178 MET A CA 1
ATOM 1371 C C . MET A 1 178 ? -10.771 15.374 -21.575 1.00 95.69 178 MET A C 1
ATOM 1373 O O . MET A 1 178 ? -11.208 15.232 -20.429 1.00 95.69 178 MET A O 1
ATOM 1377 N N . ILE A 1 179 ? -10.869 16.543 -22.217 1.00 95.00 179 ILE A N 1
ATOM 1378 C CA . ILE A 1 179 ? -11.483 17.734 -21.617 1.00 95.00 179 ILE A CA 1
ATOM 1379 C C . ILE A 1 179 ? -13.009 17.601 -21.534 1.00 95.00 179 ILE A C 1
ATOM 1381 O O . ILE A 1 179 ? -13.609 18.016 -20.544 1.00 95.00 179 ILE A O 1
ATOM 1385 N N . GLU A 1 180 ? -13.663 17.028 -22.539 1.00 96.12 180 GLU A N 1
ATOM 1386 C CA . GLU A 1 180 ? -15.107 16.782 -22.499 1.00 96.12 180 GLU A CA 1
ATOM 1387 C C . GLU A 1 180 ? -15.478 15.717 -21.455 1.00 96.12 180 GLU A C 1
ATOM 1389 O O . GLU A 1 180 ? -16.311 15.982 -20.585 1.00 96.12 180 GLU A O 1
ATOM 1394 N N . TYR A 1 181 ? -14.800 14.569 -21.453 1.00 97.88 181 TYR A N 1
ATOM 1395 C CA . TYR A 1 181 ? -15.012 13.511 -20.467 1.00 97.88 181 TYR A CA 1
ATOM 1396 C C . TYR A 1 181 ? -14.750 14.004 -19.039 1.00 97.88 181 TYR A C 1
ATOM 1398 O O . TYR A 1 181 ? -15.567 13.773 -18.148 1.00 97.88 181 TYR A O 1
ATOM 1406 N N . SER A 1 182 ? -13.673 14.764 -18.808 1.00 96.69 182 SER A N 1
ATOM 1407 C CA . SER A 1 182 ? -13.377 15.306 -17.473 1.00 96.69 182 SER A CA 1
ATOM 1408 C C . SER A 1 182 ? -14.457 16.260 -16.953 1.00 96.69 182 SER A C 1
ATOM 1410 O O . SER A 1 182 ? -14.714 16.280 -15.749 1.00 96.69 182 SER A O 1
ATOM 1412 N N . LYS A 1 183 ? -15.162 17.001 -17.823 1.00 96.69 183 LYS A N 1
ATOM 1413 C CA . LYS A 1 183 ? -16.322 17.819 -17.417 1.00 96.69 183 LYS A CA 1
ATOM 1414 C C . LYS A 1 183 ? -17.481 16.954 -16.933 1.00 96.69 183 LYS A C 1
ATOM 1416 O O . LYS A 1 183 ? -18.104 17.297 -15.927 1.00 96.69 183 LYS A O 1
ATOM 1421 N N . GLU A 1 184 ? -17.771 15.853 -17.620 1.00 98.19 184 GLU A N 1
ATOM 1422 C CA . GLU A 1 184 ? -18.824 14.917 -17.212 1.00 98.19 184 GLU A CA 1
ATOM 1423 C C . GLU A 1 184 ? -18.460 14.193 -15.910 1.00 98.19 184 GLU A C 1
ATOM 1425 O O . GLU A 1 184 ? -19.264 14.147 -14.975 1.00 98.19 184 GLU A O 1
ATOM 1430 N N . VAL A 1 185 ? -17.210 13.743 -15.780 1.00 98.19 185 VAL A N 1
ATOM 1431 C CA . VAL A 1 185 ? -16.685 13.162 -14.537 1.00 98.19 185 VAL A CA 1
ATOM 1432 C C . VAL A 1 185 ? -16.721 14.170 -13.392 1.00 98.19 185 VAL A C 1
ATOM 1434 O O . VAL A 1 185 ? -17.087 13.808 -12.280 1.00 98.19 185 VAL A O 1
ATOM 1437 N N . MET A 1 186 ? -16.413 15.446 -13.632 1.00 97.12 186 MET A N 1
ATOM 1438 C CA . MET A 1 186 ? -16.500 16.493 -12.611 1.00 97.12 186 MET A CA 1
ATOM 1439 C C . MET A 1 186 ? -17.943 16.703 -12.124 1.00 97.12 186 MET A C 1
ATOM 1441 O O . MET A 1 186 ? -18.163 16.906 -10.928 1.00 97.12 186 MET A O 1
ATOM 1445 N N . LYS A 1 187 ? -18.944 16.643 -13.015 1.00 96.50 187 LYS A N 1
ATOM 1446 C CA . LYS A 1 187 ? -20.365 16.695 -12.621 1.00 96.50 187 LYS A CA 1
ATOM 1447 C C . LYS A 1 187 ? -20.746 15.480 -11.774 1.00 96.50 187 LYS A C 1
ATOM 1449 O O . LYS A 1 187 ? -21.341 15.652 -10.710 1.00 96.50 187 LYS A O 1
ATOM 1454 N N . LEU A 1 188 ? -20.371 14.278 -12.218 1.00 97.25 188 LEU A N 1
ATOM 1455 C CA . LEU A 1 188 ? -20.627 13.035 -11.489 1.00 97.25 188 LEU A CA 1
ATOM 1456 C C . LEU A 1 188 ? -19.934 13.029 -10.123 1.00 97.25 188 LEU A C 1
ATOM 1458 O O . LEU A 1 188 ? -20.564 12.734 -9.113 1.00 97.25 188 LEU A O 1
ATOM 1462 N N . GLY A 1 189 ? -18.663 13.416 -10.070 1.00 97.25 189 GLY A N 1
ATOM 1463 C CA . GLY A 1 189 ? -17.898 13.525 -8.837 1.00 97.25 189 GLY A CA 1
ATOM 1464 C C . GLY A 1 189 ? -18.560 14.470 -7.849 1.00 97.25 189 GLY A C 1
ATOM 1465 O O . GLY A 1 189 ? -18.761 14.091 -6.703 1.00 97.25 189 GLY A O 1
ATOM 1466 N N . LYS A 1 190 ? -19.003 15.657 -8.286 1.00 96.38 190 LYS A N 1
ATOM 1467 C CA . LYS A 1 190 ? -19.760 16.580 -7.424 1.00 96.38 190 LYS A CA 1
ATOM 1468 C C . LYS A 1 190 ? -21.007 15.923 -6.829 1.00 96.38 190 LYS A C 1
ATOM 1470 O O . LYS A 1 190 ? -21.217 16.065 -5.630 1.00 96.38 190 LYS A O 1
ATOM 1475 N N . LEU A 1 191 ? -21.780 15.177 -7.621 1.00 96.00 191 LEU A N 1
ATOM 1476 C CA . LEU A 1 191 ? -22.931 14.417 -7.118 1.00 96.00 191 LEU A CA 1
ATOM 1477 C C . LEU A 1 191 ? -22.509 13.331 -6.113 1.00 96.00 191 LEU A C 1
ATOM 1479 O O . LEU A 1 191 ? -23.147 13.175 -5.077 1.00 96.00 191 LEU A O 1
ATOM 1483 N N . LEU A 1 192 ? -21.434 12.590 -6.379 1.00 97.81 192 LEU A N 1
ATOM 1484 C CA . LEU A 1 192 ? -20.938 11.566 -5.457 1.00 97.81 192 LEU A CA 1
ATOM 1485 C C . LEU A 1 192 ? -20.450 12.180 -4.142 1.00 97.81 192 LEU A C 1
ATOM 1487 O O . LEU A 1 192 ? -20.806 11.681 -3.082 1.00 97.81 192 LEU A O 1
ATOM 1491 N N . PHE A 1 193 ? -19.721 13.297 -4.179 1.00 98.25 193 PHE A N 1
ATOM 1492 C CA . PHE A 1 193 ? -19.316 14.032 -2.977 1.00 98.25 193 PHE A CA 1
ATOM 1493 C C . PHE A 1 193 ? -20.510 14.582 -2.197 1.00 98.25 193 PHE A C 1
ATOM 1495 O O . PHE A 1 193 ? -20.459 14.632 -0.968 1.00 98.25 193 PHE A O 1
ATOM 1502 N N . GLU A 1 194 ? -21.597 14.955 -2.873 1.00 96.88 194 GLU A N 1
ATOM 1503 C CA . GLU A 1 194 ? -22.842 15.323 -2.201 1.00 96.88 194 GLU A CA 1
ATOM 1504 C C . GLU A 1 194 ? -23.467 14.150 -1.447 1.00 96.88 194 GLU A C 1
ATOM 1506 O O . GLU A 1 194 ? -23.793 14.263 -0.265 1.00 96.88 194 GLU A O 1
ATOM 1511 N N . LEU A 1 195 ? -23.589 13.005 -2.119 1.00 96.88 195 LEU A N 1
ATOM 1512 C CA . LEU A 1 195 ? -24.152 11.790 -1.538 1.00 96.88 195 LEU A CA 1
ATOM 1513 C C . LEU A 1 195 ? -23.268 11.240 -0.412 1.00 96.88 195 LEU A C 1
ATOM 1515 O O . LEU A 1 195 ? -23.792 10.791 0.602 1.00 96.88 195 LEU A O 1
ATOM 1519 N N . LEU A 1 196 ? -21.943 11.327 -0.549 1.00 98.38 196 LEU A N 1
ATOM 1520 C CA . LEU A 1 196 ? -20.973 10.976 0.491 1.00 98.38 196 LEU A CA 1
ATOM 1521 C C . LEU A 1 196 ? -21.060 11.936 1.686 1.00 98.38 196 LEU A C 1
ATOM 1523 O O . LEU A 1 196 ? -21.009 11.485 2.827 1.00 98.38 196 LEU A O 1
ATOM 1527 N N . SER A 1 197 ? -21.261 13.238 1.457 1.00 98.38 197 SER A N 1
ATOM 1528 C CA . SER A 1 197 ? -21.483 14.202 2.547 1.00 98.38 197 SER A CA 1
ATOM 1529 C C . SER A 1 197 ? -22.756 13.857 3.329 1.00 98.38 197 SER A C 1
ATOM 1531 O O . SER A 1 197 ? -22.734 13.777 4.556 1.00 98.38 197 SER A O 1
ATOM 1533 N N . GLU A 1 198 ? -23.852 13.553 2.632 1.00 96.94 198 GLU A N 1
ATOM 1534 C CA . GLU A 1 198 ? -25.104 13.100 3.255 1.00 96.94 198 GLU A CA 1
ATOM 1535 C C . GLU A 1 198 ? -24.953 11.732 3.940 1.00 96.94 198 GLU A C 1
ATOM 1537 O O . GLU A 1 198 ? -25.507 11.505 5.019 1.00 96.94 198 GLU A O 1
ATOM 1542 N N . ALA A 1 199 ? -24.153 10.826 3.372 1.00 97.38 199 ALA A N 1
ATOM 1543 C CA . ALA A 1 199 ? -23.829 9.535 3.974 1.00 97.38 199 ALA A CA 1
ATOM 1544 C C . ALA A 1 199 ? -23.083 9.713 5.303 1.00 97.38 199 ALA A C 1
ATOM 1546 O O . ALA A 1 199 ? -23.356 8.980 6.255 1.00 97.38 199 ALA A O 1
ATOM 1547 N N . LEU A 1 200 ? -22.230 10.731 5.413 1.00 97.00 200 LEU A N 1
ATOM 1548 C CA . LEU A 1 200 ? -21.575 11.116 6.662 1.00 97.00 200 LEU A CA 1
ATOM 1549 C C . LEU A 1 200 ? -22.527 11.784 7.669 1.00 97.00 200 LEU A C 1
ATOM 1551 O O . LEU A 1 200 ? -22.169 11.882 8.841 1.00 97.00 200 LEU A O 1
ATOM 1555 N N . GLY A 1 201 ? -23.733 12.180 7.246 1.00 96.12 201 GLY A N 1
ATOM 1556 C CA . GLY A 1 201 ? -24.690 12.948 8.048 1.00 96.12 201 GLY A CA 1
ATOM 1557 C C . GLY A 1 201 ? -24.443 14.459 8.013 1.00 96.12 201 GLY A C 1
ATOM 1558 O O . GLY A 1 201 ? -24.911 15.177 8.894 1.00 96.12 201 GLY A O 1
ATOM 1559 N N . LEU A 1 202 ? -23.690 14.941 7.022 1.00 97.56 202 LEU A N 1
ATOM 1560 C CA . LEU A 1 202 ? -23.292 16.338 6.868 1.00 97.56 202 LEU A CA 1
ATOM 1561 C C . LEU A 1 202 ? -24.192 17.076 5.872 1.00 97.56 202 LEU A C 1
ATOM 1563 O O . LEU A 1 202 ? -25.031 16.486 5.190 1.00 97.56 202 LEU A O 1
ATOM 1567 N N . ASN A 1 203 ? -23.996 18.394 5.772 1.00 97.00 203 ASN A N 1
ATOM 1568 C CA . ASN A 1 203 ? -24.610 19.184 4.709 1.00 97.00 203 ASN A CA 1
ATOM 1569 C C . ASN A 1 203 ? -24.200 18.625 3.338 1.00 97.00 203 ASN A C 1
ATOM 1571 O O . ASN A 1 203 ? -23.029 18.320 3.127 1.00 97.00 203 ASN A O 1
ATOM 1575 N N . THR A 1 204 ? -25.144 18.565 2.399 1.00 95.38 204 THR A N 1
ATOM 1576 C CA . THR A 1 204 ? -24.947 18.104 1.019 1.00 95.38 204 THR A CA 1
ATOM 1577 C C . THR A 1 204 ? -23.686 18.662 0.350 1.00 95.38 204 THR A C 1
ATOM 1579 O O . THR A 1 204 ? -23.045 17.958 -0.412 1.00 95.38 204 THR A O 1
ATOM 1582 N N . ASN A 1 205 ? -23.266 19.896 0.631 1.00 96.12 205 ASN A N 1
ATOM 1583 C CA . ASN A 1 205 ? -22.088 20.485 -0.015 1.00 96.12 205 ASN A CA 1
ATOM 1584 C C . ASN A 1 205 ? -20.781 20.351 0.779 1.00 96.12 205 ASN A C 1
ATOM 1586 O O . ASN A 1 205 ? -19.749 20.791 0.283 1.00 96.12 205 ASN A O 1
ATOM 1590 N N . HIS A 1 206 ? -20.785 19.716 1.954 1.00 97.62 206 HIS A N 1
ATOM 1591 C CA . HIS A 1 206 ? -19.672 19.781 2.903 1.00 97.62 206 HIS A CA 1
ATOM 1592 C C . HIS A 1 206 ? -18.319 19.382 2.291 1.00 97.62 206 HIS A C 1
ATOM 1594 O O . HIS A 1 206 ? -17.371 20.161 2.343 1.00 97.62 206 HIS A O 1
ATOM 1600 N N . LEU A 1 207 ? -18.219 18.215 1.643 1.00 96.56 207 LEU A N 1
ATOM 1601 C CA . LEU A 1 207 ? -16.956 17.779 1.027 1.00 96.56 207 LEU A CA 1
ATOM 1602 C C . LEU A 1 207 ? -16.536 18.660 -0.168 1.00 96.56 207 LEU A C 1
ATOM 1604 O O . LEU A 1 207 ? -15.349 18.790 -0.459 1.00 96.56 207 LEU A O 1
ATOM 1608 N N . LYS A 1 208 ? -17.484 19.315 -0.849 1.00 94.25 208 LYS A N 1
ATOM 1609 C CA . LYS A 1 208 ? -17.171 20.274 -1.924 1.00 94.25 208 LYS A CA 1
ATOM 1610 C C . LYS A 1 208 ? -16.613 21.575 -1.355 1.00 94.25 208 LYS A C 1
ATOM 1612 O O . LYS A 1 208 ? -15.610 22.068 -1.857 1.00 94.25 208 LYS A O 1
ATOM 1617 N N . ASP A 1 209 ? -17.202 22.075 -0.271 1.00 94.69 209 ASP A N 1
ATOM 1618 C CA . ASP A 1 209 ? -16.720 23.250 0.469 1.00 94.69 209 ASP A CA 1
ATOM 1619 C C . ASP A 1 209 ? -15.347 22.980 1.131 1.00 94.69 209 ASP A C 1
ATOM 1621 O O . ASP A 1 209 ? -14.582 23.894 1.471 1.00 94.69 209 ASP A O 1
ATOM 1625 N N . MET A 1 210 ? -14.997 21.696 1.268 1.00 92.69 210 MET A N 1
ATOM 1626 C CA . MET A 1 210 ? -13.668 21.226 1.643 1.00 92.69 210 MET A CA 1
ATOM 1627 C C . MET A 1 210 ? -12.630 21.224 0.514 1.00 92.69 210 MET A C 1
ATOM 1629 O O . MET A 1 210 ? -11.496 20.827 0.756 1.00 92.69 210 MET A O 1
ATOM 1633 N N . ASP A 1 211 ? -12.973 21.698 -0.684 1.00 92.12 211 ASP A N 1
ATOM 1634 C CA . ASP A 1 211 ? -12.141 21.663 -1.892 1.00 92.12 211 ASP A CA 1
ATOM 1635 C C . ASP A 1 211 ? -11.800 20.249 -2.397 1.00 92.12 211 ASP A C 1
ATOM 1637 O O . ASP A 1 211 ? -10.952 20.104 -3.283 1.00 92.12 211 ASP A O 1
ATOM 1641 N N . CYS A 1 212 ? -12.492 19.199 -1.929 1.00 93.31 212 CYS A N 1
ATOM 1642 C CA . CYS A 1 212 ? -12.258 17.829 -2.407 1.00 93.31 212 CYS A CA 1
ATOM 1643 C C . CYS A 1 212 ? -12.548 17.673 -3.912 1.00 93.31 212 CYS A C 1
ATOM 1645 O O . CYS A 1 212 ? -12.045 16.748 -4.542 1.00 93.31 212 CYS A O 1
ATOM 1647 N N . THR A 1 213 ? -13.315 18.595 -4.507 1.00 92.56 213 THR A N 1
ATOM 1648 C CA . THR A 1 213 ? -13.642 18.626 -5.943 1.00 92.56 213 THR A CA 1
ATOM 1649 C C . THR A 1 213 ? -12.856 19.655 -6.762 1.00 92.56 213 THR A C 1
ATOM 1651 O O . THR A 1 213 ? -13.184 19.874 -7.926 1.00 92.56 213 THR A O 1
ATOM 1654 N N . ASN A 1 214 ? -11.857 20.333 -6.188 1.00 89.56 214 ASN A N 1
ATOM 1655 C CA . ASN A 1 214 ? -11.195 21.457 -6.872 1.00 89.56 214 ASN A CA 1
ATOM 1656 C C . ASN A 1 214 ? -10.120 21.036 -7.876 1.00 89.56 214 ASN A C 1
ATOM 1658 O O . ASN A 1 214 ? -9.701 21.846 -8.703 1.00 89.56 214 ASN A O 1
ATOM 1662 N N . SER A 1 215 ? -9.663 19.789 -7.809 1.00 91.00 215 SER A N 1
ATOM 1663 C CA . SER A 1 215 ? -8.662 19.253 -8.723 1.00 91.00 215 SER A CA 1
ATOM 1664 C C . SER A 1 215 ? -9.095 17.901 -9.257 1.00 91.00 215 SER A C 1
ATOM 1666 O O . SER A 1 215 ? -9.766 17.135 -8.566 1.00 91.00 215 SER A O 1
ATOM 1668 N N . LEU A 1 216 ? -8.712 17.642 -10.503 1.00 93.75 216 LEU A N 1
ATOM 1669 C CA . LEU A 1 216 ? -8.997 16.402 -11.198 1.00 93.75 216 LEU A CA 1
ATOM 1670 C C . LEU A 1 216 ? -7.795 16.040 -12.068 1.00 93.75 216 LEU A C 1
ATOM 1672 O O . LEU A 1 216 ? -7.499 16.726 -13.053 1.00 93.75 216 LEU A O 1
ATOM 1676 N N . LEU A 1 217 ? -7.112 14.963 -11.695 1.00 93.12 217 LEU A N 1
ATOM 1677 C CA . LEU A 1 217 ? -6.101 14.329 -12.530 1.00 93.12 217 LEU A CA 1
ATOM 1678 C C . LEU A 1 217 ? -6.752 13.187 -13.298 1.00 93.12 217 LEU A C 1
ATOM 1680 O O . LEU A 1 217 ? -7.316 12.279 -12.697 1.00 93.12 217 LEU A O 1
ATOM 1684 N N . LEU A 1 218 ? -6.644 13.213 -14.618 1.00 95.19 218 LEU A N 1
ATOM 1685 C CA . LEU A 1 218 ? -7.061 12.120 -15.483 1.00 95.19 218 LEU A CA 1
ATOM 1686 C C . LEU A 1 218 ? -5.816 11.352 -15.924 1.00 95.19 218 LEU A C 1
ATOM 1688 O O . LEU A 1 218 ? -4.908 11.947 -16.501 1.00 95.19 218 LEU A O 1
ATOM 1692 N N . LEU A 1 219 ? -5.783 10.045 -15.667 1.00 95.38 219 LEU A N 1
ATOM 1693 C CA . LEU A 1 219 ? -4.762 9.123 -16.154 1.00 95.38 219 LEU A CA 1
ATOM 1694 C C . LEU A 1 219 ? -5.395 8.091 -17.094 1.00 95.38 219 LEU A C 1
ATOM 1696 O O . LEU A 1 219 ? -6.203 7.267 -16.674 1.00 95.38 219 LEU A O 1
ATOM 1700 N N . GLY A 1 220 ? -5.021 8.130 -18.369 1.00 97.00 220 GLY A N 1
ATOM 1701 C CA . GLY A 1 220 ? -5.301 7.087 -19.347 1.00 97.00 220 GLY A CA 1
ATOM 1702 C C . GLY A 1 220 ? -4.208 6.029 -19.292 1.00 97.00 220 GLY A C 1
ATOM 1703 O O . GLY A 1 220 ? -3.063 6.295 -19.649 1.00 97.00 220 GLY A O 1
ATOM 1704 N N . HIS A 1 221 ? -4.552 4.841 -18.814 1.00 97.69 221 HIS A N 1
ATOM 1705 C CA . HIS A 1 221 ? -3.649 3.706 -18.720 1.00 97.69 221 HIS A CA 1
ATOM 1706 C C . HIS A 1 221 ? -3.823 2.775 -19.916 1.00 97.69 221 HIS A C 1
ATOM 1708 O O . HIS A 1 221 ? -4.946 2.418 -20.284 1.00 97.69 221 HIS A O 1
ATOM 1714 N N . TYR A 1 222 ? -2.692 2.336 -20.457 1.00 97.69 222 TYR A N 1
ATOM 1715 C CA . TYR A 1 222 ? -2.601 1.392 -21.558 1.00 97.69 222 TYR A CA 1
ATOM 1716 C C . TYR A 1 222 ? -1.789 0.178 -21.109 1.00 97.69 222 TYR A C 1
ATOM 1718 O O . TYR A 1 222 ? -0.613 0.299 -20.759 1.00 97.69 222 TYR A O 1
ATOM 1726 N N . TYR A 1 223 ? -2.426 -0.988 -21.105 1.00 97.44 223 TYR A N 1
ATOM 1727 C CA . TYR A 1 223 ? -1.832 -2.258 -20.701 1.00 97.44 223 TYR A CA 1
ATOM 1728 C C . TYR A 1 223 ? -1.729 -3.142 -21.949 1.00 97.44 223 TYR A C 1
ATOM 1730 O O . TYR A 1 223 ? -2.735 -3.725 -22.370 1.00 97.44 223 TYR A O 1
ATOM 1738 N N . PRO A 1 224 ? -0.558 -3.212 -22.598 1.00 95.88 224 PRO A N 1
ATOM 1739 C CA . PRO A 1 224 ? -0.401 -4.049 -23.777 1.00 95.88 224 PRO A CA 1
ATOM 1740 C C . PRO A 1 224 ? -0.535 -5.542 -23.428 1.00 95.88 224 PRO A C 1
ATOM 1742 O O . PRO A 1 224 ? -0.308 -5.916 -22.273 1.00 95.88 224 PRO A O 1
ATOM 1745 N N . PRO A 1 225 ? -0.827 -6.404 -24.423 1.00 95.38 225 PRO A N 1
ATOM 1746 C CA . PRO A 1 225 ? -0.684 -7.851 -24.280 1.00 95.38 225 PRO A CA 1
ATOM 1747 C C . PRO A 1 225 ? 0.665 -8.212 -23.649 1.00 95.38 225 PRO A C 1
ATOM 1749 O O . PRO A 1 225 ? 1.705 -7.706 -24.073 1.00 95.38 225 PRO A O 1
ATOM 1752 N N . CYS A 1 226 ? 0.660 -9.058 -22.626 1.00 95.56 226 CYS A N 1
ATOM 1753 C CA . CYS A 1 226 ? 1.869 -9.523 -21.958 1.00 95.56 226 CYS A CA 1
ATOM 1754 C C . CYS A 1 226 ? 2.194 -10.956 -22.405 1.00 95.56 226 CYS A C 1
ATOM 1756 O O . CYS A 1 226 ? 1.325 -11.821 -22.278 1.00 95.56 226 CYS A O 1
ATOM 1758 N N . PRO A 1 227 ? 3.417 -11.249 -22.889 1.00 93.62 227 PRO A N 1
ATOM 1759 C CA . PRO A 1 227 ? 3.792 -12.609 -23.276 1.00 93.62 227 PRO A CA 1
ATOM 1760 C C . PRO A 1 227 ? 3.981 -13.544 -22.069 1.00 93.62 227 PRO A C 1
ATOM 1762 O O . PRO A 1 227 ? 3.867 -14.757 -22.215 1.00 93.62 227 PRO A O 1
ATOM 1765 N N . GLN A 1 228 ? 4.250 -12.993 -20.879 1.00 94.25 228 GLN A N 1
ATOM 1766 C CA . GLN A 1 228 ? 4.454 -13.742 -19.633 1.00 94.25 228 GLN A CA 1
ATOM 1767 C C . GLN A 1 228 ? 3.662 -13.089 -18.482 1.00 94.25 228 GLN A C 1
ATOM 1769 O O . GLN A 1 228 ? 4.258 -12.505 -17.573 1.00 94.25 228 GLN A O 1
ATOM 1774 N N . PRO A 1 229 ? 2.315 -13.119 -18.527 1.00 90.62 229 PRO A N 1
ATOM 1775 C CA . PRO A 1 229 ? 1.468 -12.378 -17.587 1.00 90.62 229 PRO A CA 1
ATOM 1776 C C . PRO A 1 229 ? 1.611 -12.856 -16.141 1.00 90.62 229 PRO A C 1
ATOM 1778 O O . PRO A 1 229 ? 1.442 -12.053 -15.232 1.00 90.62 229 PRO A O 1
ATOM 1781 N N . ASP A 1 230 ? 1.981 -14.119 -15.924 1.00 89.62 230 ASP A N 1
ATOM 1782 C CA . ASP A 1 230 ? 2.165 -14.693 -14.588 1.00 89.62 230 ASP A CA 1
ATOM 1783 C C . ASP A 1 230 ? 3.414 -14.156 -13.869 1.00 89.62 230 ASP A C 1
ATOM 1785 O O . ASP A 1 230 ? 3.572 -14.376 -12.674 1.00 89.62 230 ASP A O 1
ATOM 1789 N N . LEU A 1 231 ? 4.295 -13.433 -14.574 1.00 91.19 231 LEU A N 1
ATOM 1790 C CA . LEU A 1 231 ? 5.557 -12.912 -14.036 1.00 91.19 231 LEU A CA 1
ATOM 1791 C C . LEU A 1 231 ? 5.510 -11.423 -13.690 1.00 91.19 231 LEU A C 1
ATOM 1793 O O . LEU A 1 231 ? 6.499 -10.871 -13.210 1.00 91.19 231 LEU A O 1
ATOM 1797 N N . THR A 1 232 ? 4.405 -10.739 -13.973 1.00 93.25 232 THR A N 1
ATOM 1798 C CA . THR A 1 232 ? 4.296 -9.288 -13.805 1.00 93.25 232 THR A CA 1
ATOM 1799 C C . THR A 1 232 ? 2.866 -8.871 -13.482 1.00 93.25 232 THR A C 1
ATOM 1801 O O . THR A 1 232 ? 1.931 -9.664 -13.523 1.00 93.25 232 THR A O 1
ATOM 1804 N N . LEU A 1 233 ? 2.681 -7.598 -13.152 1.00 93.06 233 LEU A N 1
ATOM 1805 C CA . LEU A 1 233 ? 1.373 -7.002 -12.922 1.00 93.06 233 LEU A CA 1
ATOM 1806 C C . LEU A 1 233 ? 1.207 -5.796 -13.838 1.00 93.06 233 LEU A C 1
ATOM 1808 O O . LEU A 1 233 ? 2.150 -5.043 -14.084 1.00 93.06 233 LEU A O 1
ATOM 1812 N N . GLY A 1 234 ? -0.018 -5.577 -14.310 1.00 93.94 234 GLY A N 1
ATOM 1813 C CA . GLY A 1 234 ? -0.373 -4.319 -14.956 1.00 93.94 234 GLY A CA 1
ATOM 1814 C C . GLY A 1 234 ? -0.250 -3.149 -13.977 1.00 93.94 234 GLY A C 1
ATOM 1815 O O . GLY A 1 234 ? 0.165 -2.058 -14.364 1.00 93.94 234 GLY A O 1
ATOM 1816 N N . LEU A 1 235 ? -0.591 -3.372 -12.706 1.00 92.44 235 LEU A N 1
ATOM 1817 C CA . LEU A 1 235 ? -0.374 -2.440 -11.602 1.00 92.44 235 LEU A CA 1
ATOM 1818 C C . LEU A 1 235 ? -0.235 -3.210 -10.288 1.00 92.44 235 LEU A C 1
ATOM 1820 O O . LEU A 1 235 ? -1.088 -4.036 -9.964 1.00 92.44 235 LEU A O 1
ATOM 1824 N N . THR A 1 236 ? 0.829 -2.933 -9.540 1.00 90.06 236 THR A N 1
ATOM 1825 C CA . THR A 1 236 ? 1.101 -3.528 -8.229 1.00 90.06 236 THR A CA 1
ATOM 1826 C C . THR A 1 236 ? 0.031 -3.150 -7.204 1.00 90.06 236 THR A C 1
ATOM 1828 O O . THR A 1 236 ? -0.716 -2.186 -7.388 1.00 90.06 236 THR A O 1
ATOM 1831 N N . LYS A 1 237 ? -0.066 -3.934 -6.123 1.00 89.00 237 LYS A N 1
ATOM 1832 C CA . LYS A 1 237 ? -1.003 -3.648 -5.030 1.00 89.00 237 LYS A CA 1
ATOM 1833 C C . LYS A 1 237 ? -0.733 -2.268 -4.424 1.00 89.00 237 LYS A C 1
ATOM 1835 O O . LYS A 1 237 ? 0.424 -1.934 -4.185 1.00 89.00 237 LYS A O 1
ATOM 1840 N N . HIS A 1 238 ? -1.786 -1.488 -4.206 1.00 88.00 238 HIS A N 1
ATOM 1841 C CA . HIS A 1 238 ? -1.715 -0.157 -3.601 1.00 88.00 238 HIS A CA 1
ATOM 1842 C C . HIS A 1 238 ? -3.088 0.339 -3.142 1.00 88.00 238 HIS A C 1
ATOM 1844 O O . HIS A 1 238 ? -4.111 -0.187 -3.578 1.00 88.00 238 HIS A O 1
ATOM 1850 N N . SER A 1 239 ? -3.106 1.383 -2.316 1.00 89.94 239 SER A N 1
ATOM 1851 C CA . SER A 1 239 ? -4.264 2.252 -2.088 1.00 89.94 239 SER A CA 1
ATOM 1852 C C . SER A 1 239 ? -4.110 3.562 -2.866 1.00 89.94 239 SER A C 1
ATOM 1854 O O . SER A 1 239 ? -2.998 4.022 -3.135 1.00 89.94 239 SER A O 1
ATOM 1856 N N . ASP A 1 240 ? -5.227 4.187 -3.236 1.00 91.56 240 ASP A N 1
ATOM 1857 C CA . ASP A 1 240 ? -5.189 5.467 -3.942 1.00 91.56 240 ASP A CA 1
ATOM 1858 C C . ASP A 1 240 ? -4.921 6.623 -2.981 1.00 91.56 240 ASP A C 1
ATOM 1860 O O . ASP A 1 240 ? -5.608 6.790 -1.982 1.00 91.56 240 ASP A O 1
ATOM 1864 N N . ASN A 1 241 ? -4.003 7.519 -3.335 1.00 87.50 241 ASN A N 1
ATOM 1865 C CA . ASN A 1 241 ? -3.686 8.711 -2.539 1.00 87.50 241 ASN A CA 1
ATOM 1866 C C . ASN A 1 241 ? -4.643 9.907 -2.781 1.00 87.50 241 ASN A C 1
ATOM 1868 O O . ASN A 1 241 ? -4.317 11.052 -2.446 1.00 87.50 241 ASN A O 1
ATOM 1872 N N . SER A 1 242 ? -5.801 9.666 -3.405 1.00 91.88 242 SER A N 1
ATOM 1873 C CA . SER A 1 242 ? -6.811 10.669 -3.765 1.00 91.88 242 SER A CA 1
ATOM 1874 C C . SER A 1 242 ? -7.897 10.811 -2.685 1.00 91.88 242 SER A C 1
ATOM 1876 O O . SER A 1 242 ? -7.862 10.131 -1.660 1.00 91.88 242 SER A O 1
ATOM 1878 N N . PHE A 1 243 ? -8.866 11.716 -2.873 1.00 96.19 243 PHE A N 1
ATOM 1879 C CA . PHE A 1 243 ? -10.122 11.642 -2.114 1.00 96.19 243 PHE A CA 1
ATOM 1880 C C . PHE A 1 243 ? -11.018 10.541 -2.688 1.00 96.19 243 PHE A C 1
ATOM 1882 O O . PHE A 1 243 ? -11.491 9.653 -1.987 1.00 96.19 243 PHE A O 1
ATOM 1889 N N . LEU A 1 244 ? -11.257 10.606 -3.990 1.00 97.75 244 LEU A N 1
ATOM 1890 C CA . LEU A 1 244 ? -12.114 9.672 -4.696 1.00 97.75 244 LEU A CA 1
ATOM 1891 C C . LEU A 1 244 ? -11.506 9.416 -6.067 1.00 97.75 244 LEU A C 1
ATOM 1893 O O . LEU A 1 244 ? -10.997 10.345 -6.703 1.00 97.75 244 LEU A O 1
ATOM 1897 N N . THR A 1 245 ? -11.611 8.184 -6.532 1.00 98.38 245 THR A N 1
ATOM 1898 C CA . THR A 1 245 ? -11.236 7.803 -7.888 1.00 98.38 245 THR A CA 1
ATOM 1899 C C . THR A 1 245 ? -12.482 7.330 -8.625 1.00 98.38 245 THR A C 1
ATOM 1901 O O . THR A 1 245 ? -13.294 6.586 -8.077 1.00 98.38 245 THR A O 1
ATOM 1904 N N . ILE A 1 246 ? -12.656 7.802 -9.860 1.00 98.62 246 ILE A N 1
ATOM 1905 C CA . ILE A 1 246 ? -13.681 7.322 -10.793 1.00 98.62 246 ILE A CA 1
ATOM 1906 C C . ILE A 1 246 ? -12.956 6.692 -11.975 1.00 98.62 246 ILE A C 1
ATOM 1908 O O . ILE A 1 246 ? -12.214 7.365 -12.690 1.00 98.62 246 ILE A O 1
ATOM 1912 N N . LEU A 1 247 ? -13.160 5.397 -12.163 1.00 98.56 247 LEU A N 1
ATOM 1913 C CA . LEU A 1 247 ? -12.458 4.566 -13.122 1.00 98.56 247 LEU A CA 1
ATOM 1914 C C . LEU A 1 247 ? -13.416 4.083 -14.211 1.00 98.56 247 LEU A C 1
ATOM 1916 O O . LEU A 1 247 ? -14.378 3.360 -13.951 1.00 98.56 247 LEU A O 1
ATOM 1920 N N . LEU A 1 248 ? -13.086 4.439 -15.447 1.00 98.44 248 LEU A N 1
ATOM 1921 C CA . LEU A 1 248 ? -13.646 3.838 -16.650 1.00 98.44 248 LEU A CA 1
ATOM 1922 C C . LEU A 1 248 ? -12.758 2.669 -17.080 1.00 98.44 248 LEU A C 1
ATOM 1924 O O . LEU A 1 248 ? -11.543 2.827 -17.219 1.00 98.44 248 LEU A O 1
ATOM 1928 N N . GLN A 1 249 ? -13.357 1.501 -17.289 1.00 94.69 249 GLN A N 1
ATOM 1929 C CA . GLN A 1 249 ? -12.673 0.296 -17.755 1.00 94.69 249 GLN A CA 1
ATOM 1930 C C . GLN A 1 249 ? -13.222 -0.126 -19.117 1.00 94.69 249 GLN A C 1
ATOM 1932 O O . GLN A 1 249 ? -14.375 0.156 -19.443 1.00 94.69 249 GLN A O 1
ATOM 1937 N N . ASP A 1 250 ? -12.403 -0.820 -19.900 1.00 92.88 250 ASP A N 1
ATOM 1938 C CA . ASP A 1 250 ? -12.878 -1.553 -21.067 1.00 92.88 250 ASP A CA 1
ATOM 1939 C C . ASP A 1 250 ? -13.519 -2.905 -20.685 1.00 92.88 250 ASP A C 1
ATOM 1941 O O . ASP A 1 250 ? -13.805 -3.189 -19.522 1.00 92.88 250 ASP A O 1
ATOM 1945 N N . HIS A 1 251 ? -13.747 -3.758 -21.684 1.00 91.88 251 HIS A N 1
ATOM 1946 C CA . HIS A 1 251 ? -14.379 -5.065 -21.519 1.00 91.88 251 HIS A CA 1
ATOM 1947 C C . HIS A 1 251 ? -13.414 -6.195 -21.111 1.00 91.88 251 HIS A C 1
ATOM 1949 O O . HIS A 1 251 ? -13.872 -7.319 -20.918 1.00 91.88 251 HIS A O 1
ATOM 1955 N N . ILE A 1 252 ? -12.101 -5.944 -20.998 1.00 93.19 252 ILE A N 1
ATOM 1956 C CA . ILE A 1 252 ? -11.098 -6.989 -20.716 1.00 93.19 252 ILE A CA 1
ATOM 1957 C C . ILE A 1 252 ? -11.014 -7.280 -19.209 1.00 93.19 252 ILE A C 1
ATOM 1959 O O . ILE A 1 252 ? -10.784 -8.421 -18.810 1.00 93.19 252 ILE A O 1
ATOM 1963 N N . GLY A 1 253 ? -11.244 -6.276 -18.356 1.00 88.38 253 GLY A N 1
ATOM 1964 C CA . GLY A 1 253 ? -11.200 -6.443 -16.897 1.00 88.38 253 GLY A CA 1
ATOM 1965 C C . GLY A 1 253 ? -9.772 -6.585 -16.358 1.00 88.38 253 GLY A C 1
ATOM 1966 O O . GLY A 1 253 ? -8.845 -6.028 -16.928 1.00 88.38 253 GLY A O 1
ATOM 1967 N N . GLY A 1 254 ? -9.574 -7.271 -15.229 1.00 92.50 254 GLY A N 1
ATOM 1968 C CA . GLY A 1 254 ? -8.248 -7.489 -14.618 1.00 92.50 254 GLY A CA 1
ATOM 1969 C C . GLY A 1 254 ? -7.944 -6.632 -13.386 1.00 92.50 254 GLY A 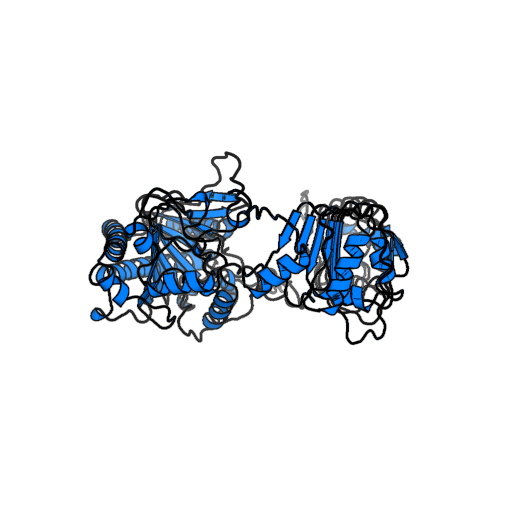C 1
ATOM 1970 O O . GLY A 1 254 ? -6.889 -6.800 -12.779 1.00 92.50 254 GLY A O 1
ATOM 1971 N N . LEU A 1 255 ? -8.856 -5.740 -12.990 1.00 96.25 255 LEU A N 1
ATOM 1972 C CA . LEU A 1 255 ? -8.806 -5.082 -11.682 1.00 96.25 255 LEU A CA 1
ATOM 1973 C C . LEU A 1 255 ? -9.200 -6.079 -10.590 1.00 96.25 255 LEU A C 1
ATOM 1975 O O . LEU A 1 255 ? -10.217 -6.762 -10.716 1.00 96.25 255 LEU A O 1
ATOM 1979 N N . GLN A 1 256 ? -8.426 -6.101 -9.509 1.00 94.19 256 GLN A N 1
ATOM 1980 C CA . GLN A 1 256 ? -8.721 -6.864 -8.303 1.00 94.19 256 GLN A CA 1
ATOM 1981 C C . GLN A 1 256 ? -8.658 -5.972 -7.070 1.00 94.19 256 GLN A C 1
ATOM 1983 O O . GLN A 1 256 ? -7.760 -5.140 -6.955 1.00 94.19 256 GLN A O 1
ATOM 1988 N N . VAL A 1 257 ? -9.581 -6.185 -6.138 1.00 93.44 257 VAL A N 1
ATOM 1989 C CA . VAL A 1 257 ? -9.677 -5.469 -4.860 1.00 93.44 257 VAL A CA 1
ATOM 1990 C C . VAL A 1 257 ? -9.442 -6.460 -3.727 1.00 93.44 257 VAL A C 1
ATOM 1992 O O . VAL A 1 257 ? -9.944 -7.581 -3.774 1.00 93.44 257 VAL A O 1
ATOM 1995 N N . LEU A 1 258 ? -8.671 -6.071 -2.715 1.00 90.25 258 LEU A N 1
ATOM 1996 C CA . LEU A 1 258 ? -8.435 -6.892 -1.535 1.00 90.25 258 LEU A CA 1
ATOM 1997 C C . LEU A 1 258 ? -9.604 -6.737 -0.553 1.00 90.25 258 LEU A C 1
ATOM 1999 O O . LEU A 1 258 ? -9.787 -5.680 0.040 1.00 90.25 258 LEU A O 1
ATOM 2003 N N . HIS A 1 259 ? -10.382 -7.794 -0.343 1.00 87.38 259 HIS A N 1
ATOM 2004 C CA . HIS A 1 259 ? -11.495 -7.807 0.607 1.00 87.38 259 HIS A CA 1
ATOM 2005 C C . HIS A 1 259 ? -11.434 -9.073 1.462 1.00 87.38 259 HIS A C 1
ATOM 2007 O O . HIS A 1 259 ? -11.264 -10.169 0.933 1.00 87.38 259 HIS A O 1
ATOM 2013 N N . ASP A 1 260 ? -11.518 -8.928 2.787 1.00 83.31 260 ASP A N 1
ATOM 2014 C CA . ASP A 1 260 ? -11.422 -10.039 3.747 1.00 83.31 260 ASP A CA 1
ATOM 2015 C C . ASP A 1 260 ? -10.216 -10.975 3.519 1.00 83.31 260 ASP A C 1
ATOM 2017 O O . ASP A 1 260 ? -10.321 -12.191 3.646 1.00 83.31 260 ASP A O 1
ATOM 2021 N N . GLN A 1 261 ? -9.045 -10.398 3.211 1.00 81.50 261 GLN A N 1
ATOM 2022 C CA . GLN A 1 261 ? -7.788 -11.109 2.894 1.00 81.50 261 GLN A CA 1
ATOM 2023 C C . GLN A 1 261 ? -7.776 -11.859 1.549 1.00 81.50 261 GLN A C 1
ATOM 2025 O O . GLN A 1 261 ? -6.802 -12.550 1.247 1.00 81.50 261 GLN A O 1
ATOM 2030 N N . TYR A 1 262 ? -8.805 -11.696 0.717 1.00 86.88 262 TYR A N 1
ATOM 2031 C CA . TYR A 1 262 ? -8.894 -12.305 -0.608 1.00 86.88 262 TYR A CA 1
ATOM 2032 C C . TYR A 1 262 ? -8.844 -11.259 -1.718 1.00 86.88 262 TYR A C 1
ATOM 2034 O O . TYR A 1 262 ? -9.423 -10.180 -1.608 1.00 86.88 262 TYR A O 1
ATOM 2042 N N . TRP A 1 263 ? -8.186 -11.601 -2.825 1.00 89.06 263 TRP A N 1
ATOM 2043 C CA . TRP A 1 263 ? -8.253 -10.805 -4.050 1.00 89.06 263 TRP A CA 1
ATOM 2044 C C . TRP A 1 263 ? -9.556 -11.110 -4.794 1.00 89.06 263 TRP A C 1
ATOM 2046 O O . TRP A 1 263 ? -9.754 -12.230 -5.268 1.00 89.06 263 TRP A O 1
ATOM 2056 N N . VAL A 1 264 ? -10.435 -10.114 -4.887 1.00 90.44 264 VAL A N 1
ATOM 2057 C CA . VAL A 1 264 ? -11.749 -10.189 -5.536 1.00 90.44 264 VAL A CA 1
ATOM 2058 C C . VAL A 1 264 ? -11.688 -9.502 -6.896 1.00 90.44 264 VAL A C 1
ATOM 2060 O O . VAL A 1 264 ? -11.310 -8.333 -6.987 1.00 90.44 264 VAL A O 1
ATOM 2063 N N . ASP A 1 265 ? -12.068 -10.217 -7.954 1.00 91.38 265 ASP A N 1
ATOM 2064 C CA . ASP A 1 265 ? -12.144 -9.662 -9.307 1.00 91.38 265 ASP A CA 1
ATOM 2065 C C . ASP A 1 265 ? -13.268 -8.625 -9.421 1.00 91.38 265 ASP A C 1
ATOM 2067 O O . ASP A 1 265 ? -14.384 -8.828 -8.938 1.00 91.38 265 ASP A O 1
ATOM 2071 N N . VAL A 1 266 ? -12.988 -7.524 -10.120 1.00 93.38 266 VAL A N 1
ATOM 2072 C CA . VAL A 1 266 ? -13.997 -6.531 -10.499 1.00 93.38 266 VAL A CA 1
ATOM 2073 C C . VAL A 1 266 ? -14.406 -6.780 -11.951 1.00 93.38 266 VAL A C 1
ATOM 2075 O O . VAL A 1 266 ? -13.657 -6.415 -12.864 1.00 93.38 266 VAL A O 1
ATOM 2078 N N . PRO A 1 267 ? -15.561 -7.426 -12.201 1.00 90.44 267 PRO A N 1
ATOM 2079 C CA . PRO A 1 267 ? -15.993 -7.716 -13.558 1.00 90.44 267 PRO A CA 1
ATOM 2080 C C . PRO A 1 267 ? -16.416 -6.422 -14.270 1.00 90.44 267 PRO A C 1
ATOM 2082 O O . PRO A 1 267 ? -17.174 -5.637 -13.692 1.00 90.44 267 PRO A O 1
ATOM 2085 N N . PRO A 1 268 ? -15.980 -6.202 -15.524 1.00 90.50 268 PRO A N 1
ATOM 2086 C CA . PRO A 1 268 ? -16.388 -5.035 -16.290 1.00 90.50 268 PRO A CA 1
ATOM 2087 C C . PRO A 1 268 ? -17.880 -5.122 -16.630 1.00 90.50 268 PRO A C 1
ATOM 2089 O O . PRO A 1 268 ? -18.338 -6.080 -17.257 1.00 90.50 268 PRO A O 1
ATOM 2092 N N . VAL A 1 269 ? -18.644 -4.106 -16.229 1.00 92.38 269 VAL A N 1
ATOM 2093 C CA . VAL A 1 269 ? -20.065 -3.966 -16.570 1.00 92.38 269 VAL A CA 1
ATOM 2094 C C . VAL A 1 269 ? -20.209 -2.879 -17.643 1.00 92.38 269 VAL A C 1
ATOM 2096 O O . VAL A 1 269 ? -19.735 -1.761 -17.431 1.00 92.38 269 VAL A O 1
ATOM 2099 N N . PRO A 1 270 ? -20.853 -3.159 -18.795 1.00 91.62 270 PRO A N 1
ATOM 2100 C CA . PRO A 1 270 ? -21.016 -2.172 -19.860 1.00 91.62 270 PRO A CA 1
ATOM 2101 C C . PRO A 1 270 ? -21.678 -0.882 -19.369 1.00 91.62 270 PRO A C 1
ATOM 2103 O O . PRO A 1 270 ? -22.774 -0.911 -18.810 1.00 91.62 270 PRO A O 1
ATOM 2106 N N . GLY A 1 271 ? -21.006 0.248 -19.592 1.00 91.81 271 GLY A N 1
ATOM 2107 C CA . GLY A 1 271 ? -21.496 1.562 -19.177 1.00 91.81 271 GLY A CA 1
ATOM 2108 C C . GLY A 1 271 ? -21.472 1.811 -17.671 1.00 91.81 271 GLY A C 1
ATOM 2109 O O . GLY A 1 271 ? -22.091 2.771 -17.226 1.00 91.81 271 GLY A O 1
ATOM 2110 N N . ALA A 1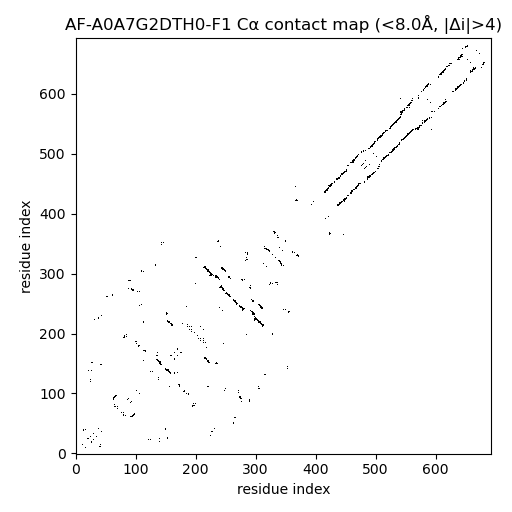 272 ? -20.812 0.960 -16.883 1.00 96.69 272 ALA A N 1
ATOM 2111 C CA . ALA A 1 272 ? -20.564 1.226 -15.476 1.00 96.69 272 ALA A CA 1
ATOM 2112 C C . ALA A 1 272 ? -19.231 1.954 -15.279 1.00 96.69 272 ALA A C 1
ATOM 2114 O O . ALA A 1 272 ? -18.278 1.776 -16.039 1.00 96.69 272 ALA A O 1
ATOM 2115 N N . LEU A 1 273 ? -19.158 2.734 -14.205 1.00 98.50 273 LEU A N 1
ATOM 2116 C CA . LEU A 1 273 ? -17.913 3.308 -13.705 1.00 98.50 273 LEU A CA 1
ATOM 2117 C C . LEU A 1 273 ? -17.614 2.707 -12.338 1.00 98.50 273 LEU A C 1
ATOM 2119 O O . LEU A 1 273 ? -18.511 2.602 -11.500 1.00 98.50 273 LEU A O 1
ATOM 2123 N N . VAL A 1 274 ? -16.362 2.333 -12.101 1.00 98.50 274 VAL A N 1
ATOM 2124 C CA . VAL A 1 274 ? -15.906 1.897 -10.779 1.00 98.50 274 VAL A CA 1
ATOM 2125 C C . VAL A 1 274 ? -15.530 3.137 -9.978 1.00 98.50 274 VAL A C 1
ATOM 2127 O O . VAL A 1 274 ? -14.864 4.035 -10.483 1.00 98.50 274 VAL A O 1
ATOM 2130 N N . VAL A 1 275 ? -15.972 3.207 -8.734 1.00 98.62 275 VAL A N 1
ATOM 2131 C CA . VAL A 1 275 ? -15.672 4.285 -7.801 1.00 98.62 275 VAL A CA 1
ATOM 2132 C C . VAL A 1 275 ? -14.973 3.682 -6.599 1.00 98.62 275 VAL A C 1
ATOM 2134 O O . VAL A 1 275 ? -15.447 2.685 -6.051 1.00 98.62 275 VAL A O 1
ATOM 2137 N N . ASN A 1 276 ? -13.880 4.301 -6.166 1.00 98.06 276 ASN A N 1
ATOM 2138 C CA . ASN A 1 276 ? -13.214 3.915 -4.933 1.00 98.06 276 ASN A CA 1
ATOM 2139 C C . ASN A 1 276 ? -12.781 5.106 -4.088 1.00 98.06 276 ASN A C 1
ATOM 2141 O O . ASN A 1 276 ? -12.478 6.192 -4.586 1.00 98.06 276 ASN A O 1
ATOM 2145 N N . VAL A 1 277 ? -12.796 4.870 -2.783 1.00 97.88 277 VAL A N 1
ATOM 2146 C CA . VAL A 1 277 ? -12.355 5.792 -1.740 1.00 97.88 277 VAL A CA 1
ATOM 2147 C C . VAL A 1 277 ? -10.831 5.767 -1.708 1.00 97.88 277 VAL A C 1
ATOM 2149 O O . VAL A 1 277 ? -10.231 4.694 -1.704 1.00 97.88 277 VAL A O 1
ATOM 2152 N N . GLY A 1 278 ? -10.215 6.947 -1.695 1.00 95.56 278 GLY A N 1
ATOM 2153 C CA . GLY A 1 278 ? -8.775 7.084 -1.505 1.00 95.56 278 GLY A CA 1
ATOM 2154 C C . GLY A 1 278 ? -8.404 7.478 -0.075 1.00 95.56 278 GLY A C 1
ATOM 2155 O O . GLY A 1 278 ? -9.241 7.877 0.744 1.00 95.56 278 GLY A O 1
ATOM 2156 N N . ASP A 1 279 ? -7.115 7.401 0.223 1.00 92.44 279 ASP A N 1
ATOM 2157 C CA . ASP A 1 279 ? -6.526 7.611 1.540 1.00 92.44 279 ASP A CA 1
ATOM 2158 C C . ASP A 1 279 ? -6.813 9.002 2.109 1.00 92.44 279 ASP A C 1
ATOM 2160 O O . ASP A 1 279 ? -6.994 9.140 3.319 1.00 92.44 279 ASP A O 1
ATOM 2164 N N . LEU A 1 280 ? -6.909 10.040 1.266 1.00 93.25 280 LEU A N 1
ATOM 2165 C CA . LEU A 1 280 ? -7.261 11.380 1.739 1.00 93.25 280 LEU A CA 1
ATOM 2166 C C . LEU A 1 280 ? -8.720 11.450 2.196 1.00 93.25 280 LEU A C 1
ATOM 2168 O O . LEU A 1 280 ? -9.016 12.160 3.156 1.00 93.25 280 LEU A O 1
ATOM 2172 N N . LEU A 1 281 ? -9.632 10.719 1.544 1.00 96.38 281 LEU A N 1
ATOM 2173 C CA . LEU A 1 281 ? -11.025 10.657 1.985 1.00 96.38 281 LEU A CA 1
ATOM 2174 C C . LEU A 1 281 ? -11.158 9.804 3.246 1.00 96.38 281 LEU A C 1
ATOM 2176 O O . LEU A 1 281 ? -11.842 10.224 4.174 1.00 96.38 281 LEU A O 1
ATOM 2180 N N . GLN A 1 282 ? -10.444 8.681 3.347 1.00 95.44 282 GLN A N 1
ATOM 2181 C CA . GLN A 1 282 ? -10.345 7.918 4.598 1.00 95.44 282 GLN A CA 1
ATOM 2182 C C . GLN A 1 282 ? -9.810 8.787 5.752 1.00 95.44 282 GLN A C 1
ATOM 2184 O O . GLN A 1 282 ? -10.363 8.774 6.853 1.00 95.44 282 GLN A O 1
ATOM 2189 N N . LEU A 1 283 ? -8.784 9.603 5.486 1.00 93.81 283 LEU A N 1
ATOM 2190 C CA . LEU A 1 283 ? -8.185 10.522 6.454 1.00 93.81 283 LEU A CA 1
ATOM 2191 C C . LEU A 1 283 ? -9.193 11.555 6.965 1.00 93.81 283 LEU A C 1
ATOM 2193 O O . LEU A 1 283 ? -9.368 11.695 8.176 1.00 93.81 283 LEU A O 1
ATOM 2197 N N . ILE A 1 284 ? -9.869 12.281 6.067 1.00 95.81 284 ILE A N 1
ATOM 2198 C CA . ILE A 1 284 ? -10.820 13.323 6.489 1.00 95.81 284 ILE A CA 1
ATOM 2199 C C . ILE A 1 284 ? -12.108 12.726 7.062 1.00 95.81 284 ILE A C 1
ATOM 2201 O O . ILE A 1 284 ? -12.746 13.351 7.902 1.00 95.81 284 ILE A O 1
ATOM 2205 N N . THR A 1 285 ? -12.482 11.507 6.665 1.00 96.38 285 THR A N 1
ATOM 2206 C CA . THR A 1 285 ? -13.651 10.808 7.224 1.00 96.38 285 THR A CA 1
ATOM 2207 C C . THR A 1 285 ? -13.346 10.020 8.493 1.00 96.38 285 THR A C 1
ATOM 2209 O O . THR A 1 285 ? -14.258 9.450 9.089 1.00 96.38 285 THR A O 1
ATOM 2212 N N . ASN A 1 286 ? -12.090 10.036 8.945 1.00 93.88 286 ASN A N 1
ATOM 2213 C CA . ASN A 1 286 ? -11.637 9.394 10.171 1.00 93.88 286 ASN A CA 1
ATOM 2214 C C . ASN A 1 286 ? -11.918 7.882 10.215 1.00 93.88 286 ASN A C 1
ATOM 2216 O O . ASN A 1 286 ? -12.537 7.400 11.159 1.00 93.88 286 ASN A O 1
ATOM 2220 N N . ASP A 1 287 ? -11.492 7.154 9.178 1.00 92.31 287 ASP A N 1
ATOM 2221 C CA . ASP A 1 287 ? -11.746 5.712 8.981 1.00 92.31 287 ASP A CA 1
ATOM 2222 C C . ASP A 1 287 ? -13.219 5.327 8.759 1.00 92.31 287 ASP A C 1
ATOM 2224 O O . ASP A 1 287 ? -13.532 4.141 8.678 1.00 92.31 287 ASP A O 1
ATOM 2228 N N . LYS A 1 288 ? -14.141 6.294 8.641 1.00 94.62 288 LYS A N 1
ATOM 2229 C CA . LYS A 1 288 ? -15.541 5.971 8.345 1.00 94.62 288 LYS A CA 1
ATOM 2230 C C . LYS A 1 288 ? -15.674 5.386 6.944 1.00 94.62 288 LYS A C 1
ATOM 2232 O O . LYS A 1 288 ? -16.278 4.336 6.789 1.00 94.62 288 LYS A O 1
ATOM 2237 N N . PHE A 1 289 ? -15.071 6.017 5.941 1.00 97.00 289 PHE A N 1
ATOM 2238 C CA . PHE A 1 289 ? -14.909 5.401 4.626 1.00 97.00 289 PHE A CA 1
ATOM 2239 C C . PHE A 1 289 ? -13.527 4.775 4.521 1.00 97.00 289 PHE A C 1
ATOM 2241 O O . PHE A 1 289 ? -12.545 5.382 4.946 1.00 97.00 289 PHE A O 1
ATOM 2248 N N . ILE A 1 290 ? -13.462 3.574 3.952 1.00 92.62 290 ILE A N 1
ATOM 2249 C CA . ILE A 1 290 ? -12.231 2.787 3.911 1.00 92.62 290 ILE A CA 1
ATOM 2250 C C . ILE A 1 290 ? -11.568 2.890 2.539 1.00 92.62 290 ILE A C 1
ATOM 2252 O O . ILE A 1 290 ? -12.222 2.738 1.513 1.00 92.62 290 ILE A O 1
ATOM 2256 N N . SER A 1 291 ? -10.266 3.147 2.527 1.00 94.69 291 SER A N 1
ATOM 2257 C CA . SER A 1 291 ? -9.415 3.053 1.344 1.00 94.69 291 SER A CA 1
ATOM 2258 C C . SER A 1 291 ? -8.796 1.663 1.311 1.00 94.69 291 SER A C 1
ATOM 2260 O O . SER A 1 291 ? -8.285 1.182 2.326 1.00 94.69 291 SER A O 1
ATOM 2262 N N . VAL A 1 292 ? -8.894 0.987 0.169 1.00 91.62 292 VAL A N 1
ATOM 2263 C CA . VAL A 1 292 ? -8.635 -0.454 0.073 1.00 91.62 292 VAL A CA 1
ATOM 2264 C C . VAL A 1 292 ? -7.539 -0.745 -0.942 1.00 91.62 292 VAL A C 1
ATOM 2266 O O . VAL A 1 292 ? -7.472 -0.130 -2.011 1.00 91.62 292 VAL A O 1
ATOM 2269 N N . GLU A 1 293 ? -6.681 -1.709 -0.599 1.00 93.31 293 GLU A N 1
ATOM 2270 C CA . GLU A 1 293 ? -5.656 -2.197 -1.510 1.00 93.31 293 GLU A CA 1
ATOM 2271 C C . GLU A 1 293 ? -6.289 -2.827 -2.754 1.00 93.31 293 GLU A C 1
ATOM 2273 O O . GLU A 1 293 ? -7.198 -3.654 -2.679 1.00 93.31 293 GLU A O 1
ATOM 2278 N N . HIS A 1 294 ? -5.778 -2.460 -3.919 1.00 94.31 294 HIS A N 1
ATOM 2279 C CA . HIS A 1 294 ? -6.212 -2.991 -5.199 1.00 94.31 294 HIS A CA 1
ATOM 2280 C C . HIS A 1 294 ? -5.016 -3.131 -6.149 1.00 94.31 294 HIS A C 1
ATOM 2282 O O . HIS A 1 294 ? -3.972 -2.501 -5.966 1.00 94.31 294 HIS A O 1
ATOM 2288 N N . ARG A 1 295 ? -5.140 -3.995 -7.157 1.00 94.19 295 ARG A N 1
ATOM 2289 C CA . ARG A 1 295 ? -4.095 -4.270 -8.157 1.00 94.19 295 ARG A CA 1
ATOM 2290 C C . ARG A 1 295 ? -4.702 -4.510 -9.535 1.00 94.19 295 ARG A C 1
ATOM 2292 O O . ARG A 1 295 ? -5.904 -4.738 -9.656 1.00 94.19 295 ARG A O 1
ATOM 2299 N N . VAL A 1 296 ? -3.873 -4.507 -10.575 1.00 95.31 296 VAL A N 1
ATOM 2300 C CA . VAL A 1 296 ? -4.293 -4.855 -11.941 1.00 95.31 296 VAL A CA 1
ATOM 2301 C C . VAL A 1 296 ? -3.418 -5.984 -12.469 1.00 95.31 296 VAL A C 1
ATOM 2303 O O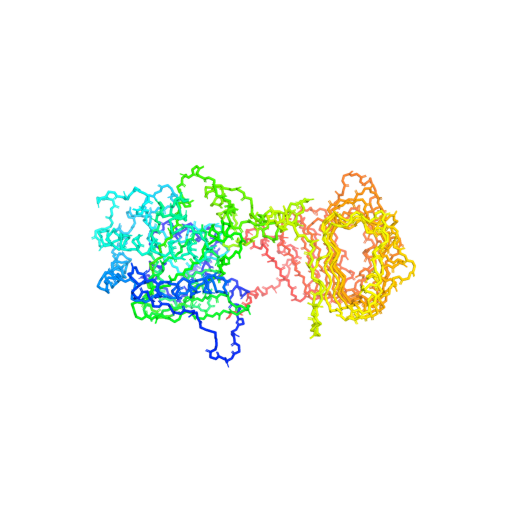 . VAL A 1 296 ? -2.196 -5.854 -12.521 1.00 95.31 296 VAL A O 1
ATOM 2306 N N . LEU A 1 297 ? -4.040 -7.089 -12.870 1.00 94.12 297 LEU A N 1
ATOM 2307 C CA . LEU A 1 297 ? -3.351 -8.228 -13.471 1.00 94.12 297 LEU A CA 1
ATOM 2308 C C . LEU A 1 297 ? -2.856 -7.892 -14.884 1.00 94.12 297 LEU A C 1
ATOM 2310 O O . LEU A 1 297 ? -3.525 -7.179 -15.634 1.00 94.12 297 LEU A O 1
ATOM 2314 N N . ALA A 1 298 ? -1.687 -8.420 -15.250 1.00 93.44 298 ALA A N 1
ATOM 2315 C CA . ALA A 1 298 ? -1.270 -8.473 -16.647 1.00 93.44 298 ALA A CA 1
ATOM 2316 C C . ALA A 1 298 ? -2.062 -9.570 -17.379 1.00 93.44 298 ALA A C 1
ATOM 2318 O O . ALA A 1 298 ? -2.514 -10.535 -16.766 1.00 93.44 298 ALA A O 1
ATOM 2319 N N . ASN A 1 299 ? -2.254 -9.423 -18.690 1.00 90.06 299 ASN A N 1
ATOM 2320 C CA . ASN A 1 299 ? -3.056 -10.359 -19.476 1.00 90.06 299 ASN A CA 1
ATOM 2321 C C . ASN A 1 299 ? -2.416 -10.603 -20.848 1.00 90.06 299 ASN A C 1
ATOM 2323 O O . ASN A 1 299 ? -1.817 -9.695 -21.422 1.00 90.06 299 ASN A O 1
ATOM 2327 N N . VAL A 1 300 ? -2.559 -11.821 -21.378 1.00 90.44 300 VAL A N 1
ATOM 2328 C CA . VAL A 1 300 ? -2.215 -12.144 -22.773 1.00 90.44 300 VAL A CA 1
ATOM 2329 C C . VAL A 1 300 ? -3.151 -11.452 -23.766 1.00 90.44 300 VAL A C 1
ATOM 2331 O O . VAL A 1 300 ? -2.751 -11.150 -24.884 1.00 90.44 300 VAL A O 1
ATOM 2334 N N . ALA A 1 301 ? -4.401 -11.204 -23.370 1.00 87.94 301 ALA A N 1
ATOM 2335 C CA . ALA A 1 301 ? -5.372 -10.462 -24.160 1.00 87.94 301 ALA A CA 1
ATOM 2336 C C . ALA A 1 301 ? -5.189 -8.955 -23.941 1.00 87.94 301 ALA A C 1
ATOM 2338 O O . ALA A 1 301 ? -5.047 -8.495 -22.808 1.00 87.94 301 ALA A O 1
ATOM 2339 N N . GLY A 1 302 ? -5.222 -8.178 -25.022 1.00 86.81 302 GLY A N 1
ATOM 2340 C CA . GLY A 1 302 ? -5.054 -6.735 -24.950 1.00 86.81 302 GLY A CA 1
ATOM 2341 C C . GLY A 1 302 ? -5.071 -6.049 -26.321 1.00 86.81 302 GLY A C 1
ATOM 2342 O O . GLY A 1 302 ? -5.286 -6.715 -27.335 1.00 86.81 302 GLY A O 1
ATOM 2343 N N . PRO A 1 303 ? -4.818 -4.731 -26.351 1.00 94.31 303 PRO A N 1
ATOM 2344 C CA . PRO A 1 303 ? -4.504 -3.909 -25.184 1.00 94.31 303 PRO A CA 1
ATOM 2345 C C . PRO A 1 303 ? -5.725 -3.651 -24.300 1.00 94.31 303 PRO A C 1
ATOM 2347 O O . PRO A 1 303 ? -6.808 -3.355 -24.805 1.00 94.31 303 PRO A O 1
ATOM 2350 N N . ARG A 1 304 ? -5.530 -3.724 -22.980 1.00 96.62 304 ARG A N 1
ATOM 2351 C CA . ARG A 1 304 ? -6.514 -3.246 -22.008 1.00 96.62 304 ARG A CA 1
ATOM 2352 C C . ARG A 1 304 ? -6.349 -1.744 -21.818 1.00 96.62 304 ARG A C 1
ATOM 2354 O O . ARG A 1 304 ? -5.232 -1.264 -21.625 1.00 96.62 304 ARG A O 1
ATOM 2361 N N . ILE A 1 305 ? -7.458 -1.015 -21.807 1.00 97.50 305 ILE A N 1
ATOM 2362 C CA . ILE A 1 305 ? -7.507 0.425 -21.549 1.00 97.50 305 ILE A CA 1
ATOM 2363 C C . ILE A 1 305 ? -8.300 0.697 -20.274 1.00 97.50 305 ILE A C 1
ATOM 2365 O O . ILE A 1 305 ? -9.345 0.097 -20.021 1.00 97.50 305 ILE A O 1
ATOM 2369 N N . SER A 1 306 ? -7.825 1.641 -19.466 1.00 97.81 306 SER A N 1
ATOM 2370 C CA . SER A 1 306 ? -8.649 2.216 -18.404 1.00 97.81 306 SER A CA 1
ATOM 2371 C C . SER A 1 306 ? -8.318 3.677 -18.162 1.00 97.81 306 SER A C 1
ATOM 2373 O O . SER A 1 306 ? -7.154 4.059 -18.238 1.00 97.81 306 SER A O 1
ATOM 2375 N N . VAL A 1 307 ? -9.319 4.478 -17.817 1.00 98.19 307 VAL A N 1
ATOM 2376 C CA . VAL A 1 307 ? -9.167 5.913 -17.560 1.00 98.19 307 VAL A CA 1
ATOM 2377 C C . VAL A 1 307 ? -9.562 6.200 -16.121 1.00 98.19 307 VAL A C 1
ATOM 2379 O O . VAL A 1 307 ? -10.737 6.117 -15.767 1.00 98.19 307 VAL A O 1
ATOM 2382 N N . ALA A 1 308 ? -8.569 6.502 -15.290 1.00 97.50 308 ALA A N 1
ATOM 2383 C CA . ALA A 1 308 ? -8.740 6.799 -13.876 1.00 97.50 308 ALA A CA 1
ATOM 2384 C C . ALA A 1 308 ? -8.756 8.315 -13.656 1.00 97.50 308 ALA A C 1
ATOM 2386 O O . ALA A 1 308 ? -7.824 9.025 -14.037 1.00 97.50 308 ALA A O 1
ATOM 2387 N N . CYS A 1 309 ? -9.818 8.817 -13.038 1.00 97.75 309 CYS A N 1
ATOM 2388 C CA . CYS A 1 309 ? -9.972 10.219 -12.688 1.00 97.75 309 CYS A CA 1
ATOM 2389 C C . CYS A 1 309 ? -9.885 10.390 -11.172 1.00 97.75 309 CYS A C 1
ATOM 2391 O O . CYS A 1 309 ? -10.793 9.994 -10.443 1.00 97.75 309 CYS A O 1
ATOM 2393 N N . PHE A 1 310 ? -8.800 11.004 -10.711 1.00 95.88 310 PHE A N 1
ATOM 2394 C CA . PHE A 1 310 ? -8.487 11.206 -9.303 1.00 95.88 310 PHE A CA 1
ATOM 2395 C C . PHE A 1 310 ? -8.894 12.606 -8.861 1.00 95.88 310 PHE A C 1
ATOM 2397 O O . PHE A 1 310 ? -8.371 13.609 -9.355 1.00 95.88 310 PHE A O 1
ATOM 2404 N N . PHE A 1 311 ? -9.776 12.678 -7.870 1.00 95.50 311 PHE A N 1
ATOM 2405 C CA . PHE A 1 311 ? -10.096 13.912 -7.165 1.00 95.50 311 PHE A CA 1
ATOM 2406 C C . PHE A 1 311 ? -9.014 14.183 -6.120 1.00 95.50 311 PHE A C 1
ATOM 2408 O O . PHE A 1 311 ? -9.141 13.781 -4.967 1.00 95.50 311 PHE A O 1
ATOM 2415 N N . SER A 1 312 ? -7.894 14.772 -6.544 1.00 85.75 312 SER A N 1
ATOM 2416 C CA . SER A 1 312 ? -6.811 15.261 -5.681 1.00 85.75 312 SER A CA 1
ATOM 2417 C C . SER A 1 312 ? -5.758 15.997 -6.510 1.00 85.75 312 SER A C 1
ATOM 2419 O O . SER A 1 312 ? -5.521 15.684 -7.675 1.00 85.75 312 SER A O 1
ATOM 2421 N N . SER A 1 313 ? -5.075 16.949 -5.881 1.00 71.88 313 SER A N 1
ATOM 2422 C CA . SER A 1 313 ? -4.001 17.738 -6.480 1.00 71.88 313 SER A CA 1
ATOM 2423 C C . SER A 1 313 ? -2.612 17.233 -6.060 1.00 71.88 313 SER A C 1
ATOM 2425 O O . SER A 1 313 ? -1.754 18.044 -5.732 1.00 71.88 313 SER A O 1
ATOM 2427 N N . TYR A 1 314 ? -2.370 15.919 -5.987 1.00 68.81 314 TYR A N 1
ATOM 2428 C CA . TYR A 1 314 ? -1.165 15.371 -5.330 1.00 68.81 314 TYR A CA 1
ATOM 2429 C C . TYR A 1 314 ? 0.186 15.785 -5.955 1.00 68.81 314 TYR A C 1
ATOM 2431 O O . TYR A 1 314 ? 1.207 15.758 -5.264 1.00 68.81 314 TYR A O 1
ATOM 2439 N N . LEU A 1 315 ? 0.223 16.216 -7.223 1.00 61.91 315 LEU A N 1
ATOM 2440 C CA . LEU A 1 315 ? 1.429 16.777 -7.854 1.00 61.91 315 LEU A CA 1
ATOM 2441 C C . LEU A 1 315 ? 1.479 18.312 -7.832 1.00 61.91 315 LEU A C 1
ATOM 2443 O O . LEU A 1 315 ? 2.529 18.884 -8.116 1.00 61.91 315 LEU A O 1
ATOM 2447 N N . MET A 1 316 ? 0.390 18.986 -7.452 1.00 67.75 316 MET A N 1
ATOM 2448 C CA . MET A 1 316 ? 0.325 20.446 -7.367 1.00 67.75 316 MET A CA 1
ATOM 2449 C C . MET A 1 316 ? 0.382 20.916 -5.912 1.00 67.75 316 MET A C 1
ATOM 2451 O O . MET A 1 316 ? -0.213 20.322 -5.014 1.00 67.75 316 MET A O 1
ATOM 2455 N N . ALA A 1 317 ? 1.076 22.029 -5.675 1.00 66.19 317 ALA A N 1
ATOM 2456 C CA . ALA A 1 317 ? 1.111 22.636 -4.354 1.00 66.19 317 ALA A CA 1
ATOM 2457 C C . ALA A 1 317 ? -0.304 23.058 -3.934 1.00 66.19 317 ALA A C 1
ATOM 2459 O O . ALA A 1 317 ? -0.928 23.906 -4.570 1.00 66.19 317 ALA A O 1
ATOM 2460 N N . ASN A 1 318 ? -0.791 22.474 -2.844 1.00 73.38 318 ASN A N 1
ATOM 2461 C CA . ASN A 1 318 ? -2.047 22.858 -2.221 1.00 73.38 318 ASN A CA 1
ATOM 2462 C C . ASN A 1 318 ? -1.766 23.299 -0.776 1.00 73.38 318 ASN A C 1
ATOM 2464 O O . ASN A 1 318 ? -1.302 22.469 0.013 1.00 73.38 318 ASN A O 1
ATOM 2468 N N . PRO A 1 319 ? -2.000 24.579 -0.425 1.00 78.75 319 PRO A N 1
ATOM 2469 C CA . PRO A 1 319 ? -1.763 25.081 0.925 1.00 78.75 319 PRO A CA 1
ATOM 2470 C C . PRO A 1 319 ? -2.858 24.657 1.911 1.00 78.75 319 PRO A C 1
ATOM 2472 O O . PRO A 1 319 ? -2.708 24.875 3.112 1.00 78.75 319 PRO A O 1
ATOM 2475 N N . ARG A 1 320 ? -3.969 24.080 1.428 1.00 87.19 320 ARG A N 1
ATOM 2476 C CA . ARG A 1 320 ? -5.064 23.629 2.280 1.00 87.19 320 ARG A CA 1
ATOM 2477 C C . ARG A 1 320 ? -4.604 22.462 3.145 1.00 87.19 320 ARG A C 1
ATOM 2479 O O . ARG A 1 320 ? -4.036 21.479 2.665 1.00 87.19 320 ARG A O 1
ATOM 2486 N N . VAL A 1 321 ? -4.889 22.596 4.432 1.00 90.12 321 VAL A N 1
ATOM 2487 C CA . VAL A 1 321 ? -4.658 21.566 5.437 1.00 90.12 321 VAL A CA 1
ATOM 2488 C C . VAL A 1 321 ? -5.915 20.711 5.539 1.00 90.12 321 VAL A C 1
ATOM 2490 O O . VAL A 1 321 ? -7.018 21.232 5.709 1.00 90.12 321 VAL A O 1
ATOM 2493 N N . TYR A 1 322 ? -5.732 19.402 5.428 1.00 91.50 322 TYR A N 1
ATOM 2494 C CA . TYR A 1 322 ? -6.763 18.391 5.585 1.00 91.50 322 TYR A CA 1
ATOM 2495 C C . TYR A 1 322 ? -6.523 17.625 6.876 1.00 91.50 322 TYR A C 1
ATOM 2497 O O . TYR A 1 322 ? -5.392 17.283 7.213 1.00 91.50 322 TYR A O 1
ATOM 2505 N N . GLY A 1 323 ? -7.606 17.352 7.584 1.00 91.75 323 GLY A N 1
ATOM 2506 C CA . GLY A 1 323 ? -7.634 16.558 8.799 1.00 91.75 323 GLY A CA 1
ATOM 2507 C C . GLY A 1 323 ? -9.036 15.985 8.988 1.00 91.75 323 GLY A C 1
ATOM 2508 O O . GLY A 1 323 ? -9.937 16.323 8.210 1.00 91.75 323 GLY A O 1
ATOM 2509 N N . PRO A 1 324 ? -9.233 15.132 10.000 1.00 94.94 324 PRO A N 1
ATOM 2510 C CA . PRO A 1 324 ? -10.542 14.567 10.297 1.00 94.94 324 PRO A CA 1
ATOM 2511 C C . PRO A 1 324 ? -11.632 15.648 10.442 1.00 94.94 324 PRO A C 1
ATOM 2513 O O . PRO A 1 324 ? -11.446 16.639 11.155 1.00 94.94 324 PRO A O 1
ATOM 2516 N N . ILE A 1 325 ? -12.759 15.469 9.744 1.00 96.06 325 ILE A N 1
ATOM 2517 C CA . ILE A 1 325 ? -13.891 16.407 9.696 1.00 96.06 325 ILE A CA 1
ATOM 2518 C C . ILE A 1 325 ? -14.479 16.567 11.093 1.00 96.06 325 ILE A C 1
ATOM 2520 O O . ILE A 1 325 ? -14.975 15.610 11.679 1.00 96.06 325 ILE A O 1
ATOM 2524 N N . LYS A 1 326 ? -14.468 17.790 11.621 1.00 92.62 326 LYS A N 1
ATOM 2525 C CA . LYS A 1 326 ? -14.797 18.064 13.028 1.00 92.62 326 LYS A CA 1
ATOM 2526 C C . LYS A 1 326 ? -16.222 17.653 13.395 1.00 92.62 326 LYS A C 1
ATOM 2528 O O . LYS A 1 326 ? -16.452 17.205 14.508 1.00 92.62 326 LYS A O 1
ATOM 2533 N N . GLU A 1 327 ? -17.156 17.788 12.462 1.00 93.88 327 GLU A N 1
ATOM 2534 C CA . GLU A 1 327 ? -18.580 17.505 12.633 1.00 93.88 327 GLU A CA 1
ATOM 2535 C C . GLU A 1 327 ? -18.903 16.013 12.784 1.00 93.88 327 GLU A C 1
ATOM 2537 O O . GLU A 1 327 ? -19.957 15.680 13.321 1.00 93.88 327 GLU A O 1
ATOM 2542 N N . ILE A 1 328 ? -18.020 15.118 12.325 1.00 90.06 328 ILE A N 1
ATOM 2543 C CA . ILE A 1 328 ? -18.170 13.659 12.489 1.00 90.06 328 ILE A CA 1
ATOM 2544 C C . ILE A 1 328 ? -17.248 13.088 13.571 1.00 90.06 328 ILE A C 1
ATOM 2546 O O . ILE A 1 328 ? -17.262 11.877 13.818 1.00 90.06 328 ILE A O 1
ATOM 2550 N N . LEU A 1 329 ? -16.435 13.941 14.196 1.00 88.75 329 LEU A N 1
ATOM 2551 C CA . LEU A 1 329 ? -15.687 13.572 15.383 1.00 88.75 329 LEU A CA 1
ATOM 2552 C C . LEU A 1 329 ? -16.625 13.620 16.582 1.00 88.75 329 LEU A C 1
ATOM 2554 O O . LEU A 1 329 ? -17.380 14.567 16.796 1.00 88.75 329 LEU A O 1
ATOM 2558 N N . SER A 1 330 ? -16.522 12.588 17.393 1.00 79.12 330 SER A N 1
ATOM 2559 C CA . SER A 1 330 ? -17.001 12.578 18.765 1.00 79.12 330 SER A CA 1
ATOM 2560 C C . SER A 1 330 ? -15.849 12.089 19.618 1.00 79.12 330 SER A C 1
ATOM 2562 O O . SER A 1 330 ? -14.780 11.760 19.097 1.00 79.12 330 SER A O 1
ATOM 2564 N N . GLU A 1 331 ? -16.015 12.002 20.926 1.00 66.31 331 GLU A N 1
ATOM 2565 C CA . GLU A 1 331 ? -14.910 11.490 21.720 1.00 66.31 331 GLU A CA 1
ATOM 2566 C C . GLU A 1 331 ? -14.868 9.937 21.753 1.00 66.31 331 GLU A C 1
ATOM 2568 O O . GLU A 1 331 ? -13.879 9.366 22.218 1.00 66.31 331 GLU A O 1
ATOM 2573 N N . GLU A 1 332 ? -15.852 9.239 21.162 1.00 66.56 332 GLU A N 1
ATOM 2574 C CA . GLU A 1 332 ? -15.787 7.818 20.738 1.00 66.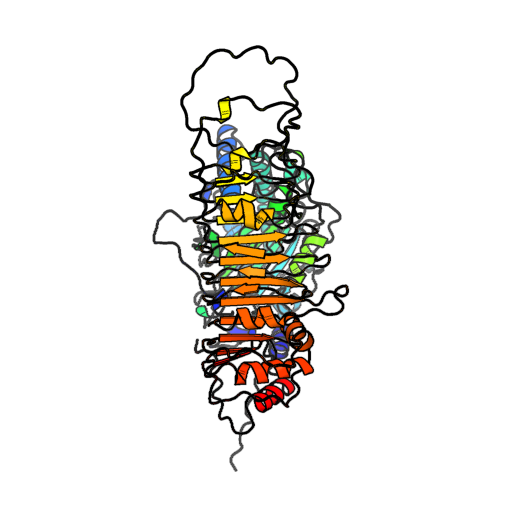56 332 GLU A CA 1
ATOM 2575 C C . GLU A 1 332 ? -15.138 7.644 19.363 1.00 66.56 332 GLU A C 1
ATOM 2577 O O . GLU A 1 332 ? -14.531 6.601 19.110 1.00 66.56 332 GLU A O 1
ATOM 2582 N N . ASN A 1 333 ? -15.240 8.657 18.497 1.00 74.38 333 ASN A N 1
ATOM 2583 C CA . ASN A 1 333 ? -14.584 8.725 17.194 1.00 74.38 333 ASN A CA 1
ATOM 2584 C C . ASN A 1 333 ? -13.551 9.873 17.164 1.00 74.38 333 ASN A C 1
ATOM 2586 O O . ASN A 1 333 ? -13.732 10.827 16.402 1.00 74.38 333 ASN A O 1
ATOM 2590 N N . PRO A 1 334 ? -12.507 9.845 18.026 1.00 80.25 334 PRO A N 1
ATOM 2591 C CA . PRO A 1 334 ? -11.501 10.902 18.067 1.00 80.25 334 PRO A CA 1
ATOM 2592 C C . PRO A 1 334 ? -10.651 10.889 16.790 1.00 80.25 334 PRO A C 1
ATOM 2594 O O . PRO A 1 334 ? -10.594 9.871 16.103 1.00 80.25 334 PRO A O 1
ATOM 2597 N N . PRO A 1 335 ? -9.939 11.983 16.476 1.00 81.88 335 PRO A N 1
ATOM 2598 C CA . PRO A 1 335 ? -9.143 12.071 15.257 1.00 81.88 335 PRO A CA 1
ATOM 2599 C C . PRO A 1 335 ? -8.001 11.038 15.245 1.00 81.88 335 PRO A C 1
ATOM 2601 O O . PRO A 1 335 ? -7.018 11.176 15.976 1.00 81.88 335 PRO A O 1
ATOM 2604 N N . ASN A 1 336 ? -8.110 10.037 14.371 1.00 80.69 336 ASN A N 1
ATOM 2605 C CA . ASN A 1 336 ? -7.114 8.990 14.125 1.00 80.69 336 ASN A CA 1
ATOM 2606 C C . ASN A 1 336 ? -5.937 9.502 13.286 1.00 80.69 336 ASN A C 1
ATOM 2608 O O . ASN A 1 336 ? -4.860 8.909 13.285 1.00 80.69 336 ASN A O 1
ATOM 2612 N N . TYR A 1 337 ? -6.125 10.613 12.577 1.00 80.50 337 TYR A N 1
ATOM 2613 C CA . TYR A 1 337 ? -5.145 11.175 11.656 1.00 80.50 337 TYR A CA 1
ATOM 2614 C C . TYR A 1 337 ? -4.691 12.558 12.088 1.00 80.50 337 TYR A C 1
ATOM 2616 O O . TYR A 1 337 ? -5.426 13.313 12.731 1.00 80.50 337 TYR A O 1
ATOM 2624 N N . ARG A 1 338 ? -3.455 12.898 11.716 1.00 83.19 338 ARG A N 1
ATOM 2625 C CA . ARG A 1 338 ? -2.959 14.262 11.866 1.00 83.19 338 ARG A CA 1
ATOM 2626 C C . ARG A 1 338 ? -3.341 15.092 10.662 1.00 83.19 338 ARG A C 1
ATOM 2628 O O . ARG A 1 338 ? -3.368 14.605 9.538 1.00 83.19 338 ARG A O 1
ATOM 2635 N N . ASP A 1 339 ? -3.526 16.369 10.931 1.00 86.00 339 ASP A N 1
ATOM 2636 C CA . ASP A 1 339 ? -3.559 17.414 9.934 1.00 86.00 339 ASP A CA 1
ATOM 2637 C C . ASP A 1 339 ? -2.322 17.313 9.024 1.00 86.00 339 ASP A C 1
ATOM 2639 O O . ASP A 1 339 ? -1.186 17.120 9.482 1.00 86.00 339 ASP A O 1
ATOM 2643 N N . THR A 1 340 ? -2.553 17.408 7.721 1.00 85.88 340 THR A N 1
ATOM 2644 C CA . THR A 1 340 ? -1.506 17.387 6.702 1.00 85.88 340 THR A CA 1
ATOM 2645 C C . THR A 1 340 ? -1.953 18.159 5.470 1.00 85.88 340 THR A C 1
ATOM 2647 O O . THR A 1 340 ? -3.144 18.362 5.237 1.00 85.88 340 THR A O 1
ATOM 2650 N N . THR A 1 341 ? -1.004 18.586 4.647 1.00 87.12 341 THR A N 1
ATOM 2651 C CA . THR A 1 341 ? -1.320 19.065 3.298 1.00 87.12 341 THR A CA 1
ATOM 2652 C C . THR A 1 341 ? -1.253 17.914 2.297 1.00 87.12 341 THR A C 1
ATOM 2654 O O . THR A 1 341 ? -0.508 16.950 2.480 1.00 87.12 341 THR A O 1
ATOM 2657 N N . ILE A 1 342 ? -1.970 18.043 1.177 1.00 85.00 342 ILE A N 1
ATOM 2658 C CA . ILE A 1 342 ? -1.850 17.093 0.056 1.00 85.00 342 ILE A CA 1
ATOM 2659 C C . ILE A 1 342 ? -0.385 16.979 -0.400 1.00 85.00 342 ILE A C 1
ATOM 2661 O O . ILE A 1 342 ? 0.093 15.887 -0.691 1.00 85.00 342 ILE A O 1
ATOM 2665 N N . THR A 1 343 ? 0.353 18.093 -0.401 1.00 82.56 343 THR A N 1
ATOM 2666 C CA . THR A 1 343 ? 1.767 18.144 -0.802 1.00 82.56 343 THR A CA 1
ATOM 2667 C C . THR A 1 343 ? 2.668 17.314 0.118 1.00 82.56 343 THR A C 1
ATOM 2669 O O . THR A 1 343 ? 3.551 16.599 -0.357 1.00 82.56 343 THR A O 1
ATOM 2672 N N . GLU A 1 344 ? 2.469 17.416 1.435 1.00 81.94 344 GLU A N 1
ATOM 2673 C CA . GLU A 1 344 ? 3.207 16.631 2.432 1.00 81.94 344 GLU A CA 1
ATOM 2674 C C . GLU A 1 344 ? 2.924 15.141 2.281 1.00 81.94 344 GLU A C 1
ATOM 2676 O O . GLU A 1 344 ? 3.858 14.340 2.202 1.00 81.94 344 GLU A O 1
ATOM 2681 N N . TYR A 1 345 ? 1.644 14.780 2.187 1.00 81.44 345 TYR A N 1
ATOM 2682 C CA . TYR A 1 345 ? 1.237 13.395 2.020 1.00 81.44 345 TYR A CA 1
ATOM 2683 C C . TYR A 1 345 ? 1.767 12.797 0.709 1.00 81.44 345 TYR A C 1
ATOM 2685 O O . TYR A 1 345 ? 2.345 11.714 0.711 1.00 81.44 345 TYR A O 1
ATOM 2693 N N . ALA A 1 346 ? 1.696 13.535 -0.400 1.00 76.69 346 ALA A N 1
ATOM 2694 C CA . ALA A 1 346 ? 2.212 13.091 -1.693 1.00 76.69 346 ALA A CA 1
ATOM 2695 C C . ALA A 1 346 ? 3.742 12.939 -1.727 1.00 76.69 346 ALA A C 1
ATOM 2697 O O . ALA A 1 346 ? 4.271 12.109 -2.472 1.00 76.69 346 ALA A O 1
ATOM 2698 N N . LYS A 1 347 ? 4.487 13.748 -0.961 1.00 74.88 347 LYS A N 1
ATOM 2699 C CA . LYS A 1 347 ? 5.937 13.553 -0.781 1.00 74.88 347 LYS A CA 1
ATOM 2700 C C . LYS A 1 347 ? 6.223 12.271 -0.008 1.00 74.88 347 LYS A C 1
ATOM 2702 O O . LYS A 1 347 ? 7.083 11.505 -0.435 1.00 74.88 347 LYS A O 1
ATOM 2707 N N . PHE A 1 348 ? 5.488 12.033 1.078 1.00 70.25 348 PHE A N 1
ATOM 2708 C CA . PHE A 1 348 ? 5.599 10.794 1.841 1.00 70.25 348 PHE A CA 1
ATOM 2709 C C . PHE A 1 348 ? 5.312 9.577 0.950 1.00 70.25 348 PHE A C 1
ATOM 2711 O O . PHE A 1 348 ? 6.155 8.688 0.844 1.00 70.25 348 PHE A O 1
ATOM 2718 N N . TYR A 1 349 ? 4.182 9.595 0.239 1.00 68.44 349 TYR A N 1
ATOM 2719 C CA . TYR A 1 349 ? 3.749 8.517 -0.647 1.00 68.44 349 TYR A CA 1
ATOM 2720 C C . TYR A 1 349 ? 4.816 8.175 -1.702 1.00 68.44 349 TYR A C 1
ATOM 2722 O O . TYR A 1 349 ? 5.224 7.029 -1.844 1.00 68.44 349 TYR A O 1
ATOM 2730 N N . ARG A 1 350 ? 5.388 9.188 -2.369 1.00 64.50 350 ARG A N 1
ATOM 2731 C CA . ARG A 1 350 ? 6.466 8.986 -3.357 1.00 64.50 350 ARG A CA 1
ATOM 2732 C C . ARG A 1 350 ? 7.763 8.430 -2.771 1.00 64.50 350 ARG A C 1
ATOM 2734 O O . ARG A 1 350 ? 8.464 7.709 -3.466 1.00 64.50 350 ARG A O 1
ATOM 2741 N N . SER A 1 351 ? 8.097 8.768 -1.525 1.00 57.16 351 SER A N 1
ATOM 2742 C CA . SER A 1 351 ? 9.328 8.285 -0.880 1.00 57.16 351 SER A CA 1
ATOM 2743 C C . SER A 1 351 ? 9.268 6.815 -0.452 1.00 57.16 351 SER A C 1
ATOM 2745 O O . SER A 1 351 ? 10.313 6.206 -0.246 1.00 57.16 351 SER A O 1
ATOM 2747 N N . LYS A 1 352 ? 8.059 6.258 -0.305 1.00 51.50 352 LYS A N 1
ATOM 2748 C CA . LYS A 1 352 ? 7.813 4.885 0.159 1.00 51.50 352 LYS A CA 1
ATOM 2749 C C . LYS A 1 352 ? 7.289 3.944 -0.935 1.00 51.50 352 LYS A C 1
ATOM 2751 O O . LYS A 1 352 ? 7.252 2.741 -0.713 1.00 51.50 352 LYS A O 1
ATOM 2756 N N . GLY A 1 353 ? 6.930 4.464 -2.111 1.00 55.62 353 GLY A N 1
ATOM 2757 C CA . GLY A 1 353 ? 6.317 3.673 -3.181 1.00 55.62 353 GLY A CA 1
ATOM 2758 C C . GLY A 1 353 ? 4.855 3.335 -2.872 1.00 55.62 353 GLY A C 1
ATOM 2759 O O . GLY A 1 353 ? 4.179 4.080 -2.171 1.00 55.62 353 GLY A O 1
ATOM 2760 N N . PHE A 1 354 ? 4.358 2.220 -3.403 1.00 49.00 354 PHE A N 1
ATOM 2761 C CA . PHE A 1 354 ? 2.977 1.758 -3.199 1.00 49.00 354 PHE A CA 1
ATOM 2762 C C . PHE A 1 354 ? 2.720 1.089 -1.830 1.00 49.00 354 PHE A C 1
ATOM 2764 O O . PHE A 1 354 ? 1.590 0.710 -1.535 1.00 49.00 354 PHE A O 1
ATOM 2771 N N . ASP A 1 355 ? 3.742 0.975 -0.978 1.00 41.03 355 ASP A N 1
ATOM 2772 C CA . ASP A 1 355 ? 3.674 0.358 0.354 1.00 41.03 355 ASP A CA 1
ATOM 2773 C C . ASP A 1 355 ? 3.292 1.387 1.440 1.00 41.03 355 ASP A C 1
ATOM 2775 O O . ASP A 1 355 ? 4.041 1.674 2.377 1.00 41.03 355 ASP A O 1
ATOM 2779 N N . VAL A 1 356 ? 2.151 2.059 1.250 1.00 46.09 356 VAL A N 1
ATOM 2780 C CA . VAL A 1 356 ? 1.705 3.178 2.099 1.00 46.09 356 VAL A CA 1
ATOM 2781 C C . VAL A 1 356 ? 0.346 2.864 2.701 1.00 46.09 356 VAL A C 1
ATOM 2783 O O . VAL A 1 356 ? -0.656 3.494 2.393 1.00 46.09 356 VAL A O 1
ATOM 2786 N N . SER A 1 357 ? 0.316 1.936 3.649 1.00 42.09 357 SER A N 1
ATOM 2787 C CA . SER A 1 357 ? -0.706 1.987 4.690 1.00 42.09 357 SER A CA 1
ATOM 2788 C C . SER A 1 357 ? -0.016 2.357 6.006 1.00 42.09 357 SER A C 1
ATOM 2790 O O . SER A 1 357 ? 1.048 1.839 6.319 1.00 42.09 357 SER A O 1
ATOM 2792 N N . LEU A 1 358 ? -0.609 3.279 6.778 1.00 45.09 358 LEU A N 1
ATOM 2793 C CA . LEU A 1 358 ? -0.363 3.530 8.220 1.00 45.09 358 LEU A CA 1
ATOM 2794 C C . LEU A 1 358 ? 0.511 4.726 8.673 1.00 45.09 358 LEU A C 1
ATOM 2796 O O . LEU A 1 358 ? 0.435 5.069 9.849 1.00 45.09 358 LEU A O 1
ATOM 2800 N N . SER A 1 359 ? 1.255 5.449 7.832 1.00 42.62 359 SER A N 1
ATOM 2801 C CA . SER A 1 359 ? 2.219 6.463 8.337 1.00 42.62 359 SER A CA 1
ATOM 2802 C C . SER A 1 359 ? 1.653 7.829 8.771 1.00 42.62 359 SER A C 1
ATOM 2804 O O . SER A 1 359 ? 2.320 8.575 9.491 1.00 42.62 359 SER A O 1
ATOM 2806 N N . LEU A 1 360 ? 0.448 8.198 8.315 1.00 41.97 360 LEU A N 1
ATOM 2807 C CA . LEU A 1 360 ? -0.234 9.442 8.709 1.00 41.97 360 LEU A CA 1
ATOM 2808 C C . LEU A 1 360 ? -1.230 9.260 9.855 1.00 41.97 360 LEU A C 1
ATOM 2810 O O . LEU A 1 360 ? -1.777 10.256 10.351 1.00 41.97 360 LEU A O 1
ATOM 2814 N N . ARG A 1 361 ? -1.476 8.015 10.280 1.00 47.38 361 ARG A N 1
ATOM 2815 C CA . ARG A 1 361 ? -2.205 7.791 11.524 1.00 47.38 361 ARG A CA 1
ATOM 2816 C C . ARG A 1 361 ? -1.401 8.454 12.629 1.00 47.38 361 ARG A C 1
ATOM 2818 O O . ARG A 1 361 ? -0.194 8.247 12.745 1.00 47.38 361 ARG A O 1
ATOM 2825 N N . ARG A 1 362 ? -2.061 9.300 13.420 1.00 34.78 362 ARG A N 1
ATOM 2826 C CA . ARG A 1 362 ? -1.460 9.740 14.674 1.00 34.78 362 ARG A CA 1
ATOM 2827 C C . ARG A 1 362 ? -1.139 8.461 15.453 1.00 34.78 362 ARG A C 1
ATOM 2829 O O . ARG A 1 362 ? -2.021 7.600 15.540 1.00 34.78 362 ARG A O 1
ATOM 2836 N N . PRO A 1 363 ? 0.058 8.325 16.054 1.00 31.98 363 PRO A N 1
ATOM 2837 C CA . PRO A 1 363 ? 0.129 7.484 17.237 1.00 31.98 363 PRO A CA 1
ATOM 2838 C C . PRO A 1 363 ? -0.988 7.993 18.158 1.00 31.98 363 PRO A C 1
ATOM 2840 O O . PRO A 1 363 ? -1.150 9.216 18.268 1.00 31.98 363 PRO A O 1
ATOM 2843 N N . PRO A 1 364 ? -1.844 7.109 18.693 1.00 28.88 364 PRO A N 1
ATOM 2844 C CA . PRO A 1 364 ? -3.057 7.531 19.377 1.00 28.88 364 PRO A CA 1
ATOM 2845 C C . PRO A 1 364 ? -2.699 8.631 20.386 1.00 28.88 364 PRO A C 1
ATOM 2847 O O . PRO A 1 364 ? -1.738 8.450 21.139 1.00 28.88 364 PRO A O 1
ATOM 2850 N N . PRO A 1 365 ? -3.387 9.792 20.380 1.00 25.33 365 PRO A N 1
ATOM 2851 C CA . PRO A 1 365 ? -3.072 10.847 21.326 1.00 25.33 365 PRO A CA 1
ATOM 2852 C C . PRO A 1 365 ? -3.132 10.261 22.735 1.00 25.33 365 PRO A C 1
ATOM 2854 O O . PRO A 1 365 ? -4.094 9.586 23.103 1.00 25.33 365 PRO A O 1
ATOM 2857 N N . LEU A 1 366 ? -2.089 10.518 23.525 1.00 32.50 366 LEU A N 1
ATOM 2858 C CA . LEU A 1 366 ? -1.954 10.010 24.893 1.00 32.50 366 LEU A CA 1
ATOM 2859 C C . LEU A 1 366 ? -2.912 10.690 25.895 1.00 32.50 366 LEU A C 1
ATOM 2861 O O . LEU A 1 366 ? -2.746 10.562 27.105 1.00 32.50 366 LEU A O 1
ATOM 2865 N N . GLU A 1 367 ? -3.953 11.344 25.378 1.00 22.50 367 GLU A N 1
ATOM 2866 C CA . GLU A 1 367 ? -5.091 11.903 26.093 1.00 22.50 367 GLU A CA 1
ATOM 2867 C C . GLU A 1 367 ? -6.395 11.529 25.356 1.00 22.50 367 GLU A C 1
ATOM 2869 O O . GLU A 1 367 ? -6.792 12.125 24.360 1.00 22.50 367 GLU A O 1
ATOM 2874 N N . HIS A 1 368 ? -7.012 10.469 25.883 1.00 25.53 368 HIS A N 1
ATOM 2875 C CA . HIS A 1 368 ? -8.443 10.150 25.932 1.00 25.53 368 HIS A CA 1
ATOM 2876 C C . HIS A 1 368 ? -9.298 10.178 24.646 1.00 25.53 368 HIS A C 1
ATOM 2878 O O . HIS A 1 368 ? -9.951 11.157 24.300 1.00 25.53 368 HIS A O 1
ATOM 2884 N N . ARG A 1 369 ? -9.539 8.972 24.115 1.00 23.27 369 ARG A N 1
ATOM 2885 C CA . ARG A 1 369 ? -10.918 8.506 23.880 1.00 23.27 369 ARG A CA 1
ATOM 2886 C C . ARG A 1 369 ? -11.707 8.623 25.192 1.00 23.27 369 ARG A C 1
ATOM 2888 O O . ARG A 1 369 ? -11.413 7.873 26.125 1.00 23.27 369 ARG A O 1
ATOM 2895 N N . VAL A 1 370 ? -12.662 9.542 25.245 1.00 22.17 370 VAL A N 1
ATOM 2896 C CA . VAL A 1 370 ? -14.052 9.343 25.695 1.00 22.17 370 VAL A CA 1
ATOM 2897 C C . VAL A 1 370 ? -14.666 10.682 26.021 1.00 22.17 370 VAL A C 1
ATOM 2899 O O . VAL A 1 370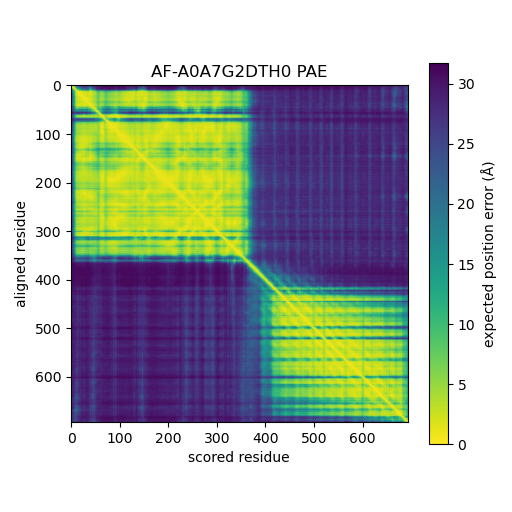 ? -14.106 11.492 26.755 1.00 22.17 370 VAL A O 1
ATOM 2902 N N . ARG A 1 371 ? -15.880 10.824 25.524 1.00 23.00 371 ARG A N 1
ATOM 2903 C CA . ARG A 1 371 ? -16.955 11.704 25.947 1.00 23.00 371 ARG A CA 1
ATOM 2904 C C . ARG A 1 371 ? -18.075 11.446 24.891 1.00 23.00 371 ARG A C 1
ATOM 2906 O O . ARG A 1 371 ? -17.940 11.516 23.674 1.00 23.00 371 ARG A O 1
ATOM 2913 N N . ILE A 1 372 ? -19.225 11.072 25.412 1.00 21.39 372 ILE A N 1
ATOM 2914 C CA . ILE A 1 372 ? -20.497 11.244 24.732 1.00 21.39 372 ILE A CA 1
ATOM 2915 C C . ILE A 1 372 ? -21.270 12.138 25.697 1.00 21.39 372 ILE A C 1
ATOM 2917 O O . ILE A 1 372 ? -21.397 11.842 26.884 1.00 21.39 372 ILE A O 1
ATOM 2921 N N . TRP A 1 373 ? -21.741 13.255 25.146 1.00 21.78 373 TRP A N 1
ATOM 2922 C CA . TRP A 1 373 ? -22.920 14.034 25.526 1.00 21.78 373 TRP A CA 1
ATOM 2923 C C . TRP A 1 373 ? -22.965 14.739 26.889 1.00 21.78 373 TRP A C 1
ATOM 2925 O O . TRP A 1 373 ? -23.504 14.252 27.879 1.00 21.78 373 TRP A O 1
ATOM 2935 N N . LEU A 1 374 ? -22.627 16.032 26.841 1.00 19.88 374 LEU A N 1
ATOM 2936 C CA . LEU A 1 374 ? -23.302 17.083 27.608 1.00 19.88 374 LEU A CA 1
ATOM 2937 C C . LEU A 1 374 ? -24.294 17.828 26.701 1.00 19.88 374 LEU A C 1
ATOM 2939 O O . LEU A 1 374 ? -24.076 18.966 26.302 1.00 19.88 374 LEU A O 1
ATOM 2943 N N . ALA A 1 375 ? -25.419 17.186 26.403 1.00 22.91 375 ALA A N 1
ATOM 2944 C CA . ALA A 1 375 ? -26.656 17.897 26.090 1.00 22.91 375 ALA A CA 1
ATOM 2945 C C . ALA A 1 375 ? -27.845 17.128 26.675 1.00 22.91 375 ALA A C 1
ATOM 2947 O O . ALA A 1 375 ? -28.702 16.641 25.952 1.00 22.91 375 ALA A O 1
ATOM 2948 N N . SER A 1 376 ? -27.842 16.966 28.002 1.00 24.91 376 SER A N 1
ATOM 2949 C CA . SER A 1 376 ? -29.018 16.685 28.848 1.00 24.91 376 SER A CA 1
ATOM 2950 C C . SER A 1 376 ? -28.657 16.873 30.330 1.00 24.91 376 SER A C 1
ATOM 2952 O O . SER A 1 376 ? -28.904 16.017 31.170 1.00 24.91 376 SER A O 1
ATOM 2954 N N . LEU A 1 377 ? -28.068 18.022 30.684 1.00 23.14 377 LEU A N 1
ATOM 2955 C CA . LEU A 1 377 ? -28.172 18.532 32.055 1.00 23.14 377 LEU A CA 1
ATOM 2956 C C . LEU A 1 377 ? -29.496 19.279 32.155 1.00 23.14 377 LEU A C 1
ATOM 2958 O O . LEU A 1 377 ? -29.533 20.496 32.059 1.00 23.14 377 LEU A O 1
ATOM 2962 N N . LEU A 1 378 ? -30.575 18.513 32.262 1.00 25.95 378 LEU A N 1
ATOM 2963 C CA . LEU A 1 378 ? -31.788 18.834 33.002 1.00 25.95 378 LEU A CA 1
ATOM 2964 C C . LEU A 1 378 ? -32.627 17.548 32.990 1.00 25.95 378 LEU A C 1
ATOM 2966 O O . LEU A 1 378 ? -33.260 17.227 31.989 1.00 25.95 378 LEU A O 1
ATOM 2970 N N . SER A 1 379 ? -32.652 16.869 34.142 1.00 26.91 379 SER A N 1
ATOM 2971 C CA . SER A 1 379 ? -33.576 15.785 34.540 1.00 26.91 379 SER A CA 1
ATOM 2972 C C . SER A 1 379 ? -33.040 14.346 34.442 1.00 26.91 379 SER A C 1
ATOM 2974 O O . SER A 1 379 ? -33.309 13.632 33.486 1.00 26.91 379 SER A O 1
ATOM 2976 N N . PHE A 1 380 ? -32.388 13.876 35.513 1.00 25.67 380 PHE A N 1
ATOM 2977 C CA . PHE A 1 380 ? -32.414 12.459 35.904 1.00 25.67 380 PHE A CA 1
ATOM 2978 C C . PHE A 1 380 ? -33.136 12.329 37.255 1.00 25.67 380 PHE A C 1
ATOM 2980 O O . PHE A 1 380 ? -32.546 12.213 38.324 1.00 25.67 380 PHE A O 1
ATOM 2987 N N . ALA A 1 381 ? -34.459 12.418 37.171 1.00 26.52 381 ALA A N 1
ATOM 2988 C CA . ALA A 1 381 ? -35.418 11.764 38.050 1.00 26.52 381 ALA A CA 1
ATOM 2989 C C . ALA A 1 381 ? -36.410 11.082 37.090 1.00 26.52 381 ALA A C 1
ATOM 2991 O O . ALA A 1 381 ? -36.848 11.750 36.160 1.00 26.52 381 ALA A O 1
ATOM 2992 N N . PHE A 1 382 ? -36.751 9.805 37.317 1.00 26.80 382 PHE A N 1
ATOM 2993 C CA . PHE A 1 382 ? -37.244 8.793 36.347 1.00 26.80 382 PHE A CA 1
ATOM 2994 C C . PHE A 1 382 ? -36.072 8.104 35.634 1.00 26.80 382 PHE A C 1
ATOM 2996 O O . PHE A 1 382 ? -35.337 8.740 34.902 1.00 26.80 382 PHE A O 1
ATOM 3003 N N . VAL A 1 383 ? -35.778 6.820 35.849 1.00 26.48 383 VAL A N 1
ATOM 3004 C CA . VAL A 1 383 ? -36.680 5.680 35.650 1.00 26.48 383 VAL A CA 1
ATOM 3005 C C . VAL A 1 383 ? -36.443 4.598 36.718 1.00 26.48 383 VAL A C 1
ATOM 3007 O O . VAL A 1 383 ? -35.429 3.907 36.721 1.00 26.48 383 VAL A O 1
ATOM 3010 N N . HIS A 1 384 ? -37.426 4.430 37.604 1.00 27.75 384 HIS A N 1
ATOM 3011 C CA . HIS A 1 384 ? -37.813 3.125 38.143 1.00 27.75 384 HIS A CA 1
ATOM 3012 C C . HIS A 1 384 ? -38.808 2.513 37.140 1.00 27.75 384 HIS A C 1
ATOM 3014 O O . HIS A 1 384 ? -39.683 3.229 36.657 1.00 27.75 384 HIS A O 1
ATOM 3020 N N . SER A 1 385 ? -38.733 1.198 36.922 1.00 29.84 385 SER A N 1
ATOM 3021 C CA . SER A 1 385 ? -39.561 0.377 36.010 1.00 29.84 385 SER A CA 1
ATOM 3022 C C . SER A 1 385 ? -39.042 0.287 34.579 1.00 29.84 385 SER A C 1
ATOM 3024 O O . SER A 1 385 ? -39.287 1.163 33.767 1.00 29.84 385 SER A O 1
ATOM 3026 N N . PHE A 1 386 ? -38.333 -0.794 34.263 1.00 23.39 386 PHE A N 1
ATOM 3027 C CA . PHE A 1 386 ? -38.822 -1.896 33.422 1.00 23.39 386 PHE A CA 1
ATOM 3028 C C . PHE A 1 386 ? -37.703 -2.944 33.331 1.00 23.39 386 PHE A C 1
ATOM 3030 O O . PHE A 1 386 ? -36.559 -2.623 33.024 1.00 23.39 386 PHE A O 1
ATOM 3037 N N . GLY A 1 387 ? -38.018 -4.194 33.679 1.00 33.56 387 GLY A N 1
ATOM 3038 C CA . GLY A 1 387 ? -37.070 -5.303 33.624 1.00 33.56 387 GLY A CA 1
ATOM 3039 C C . GLY A 1 387 ? -36.760 -5.702 32.183 1.00 33.56 387 GLY A C 1
ATOM 3040 O O . GLY A 1 387 ? -37.679 -5.961 31.409 1.00 33.56 387 GLY A O 1
ATOM 3041 N N . PHE A 1 388 ? -35.473 -5.793 31.853 1.00 22.97 388 PHE A N 1
ATOM 3042 C CA . PHE A 1 388 ? -34.974 -6.397 30.620 1.00 22.97 388 PHE A CA 1
ATOM 3043 C C . PHE A 1 388 ? -33.948 -7.481 30.968 1.00 22.97 388 PHE A C 1
ATOM 3045 O O . PHE A 1 388 ? -32.909 -7.197 31.558 1.00 22.97 388 PHE A O 1
ATOM 3052 N N . ASN A 1 389 ? -34.260 -8.725 30.598 1.00 28.19 389 ASN A N 1
ATOM 3053 C CA . ASN A 1 389 ? -33.313 -9.835 30.519 1.00 28.19 389 ASN A CA 1
ATOM 3054 C C . ASN A 1 389 ? -32.712 -9.832 29.106 1.00 28.19 389 ASN A C 1
ATOM 3056 O O . ASN A 1 389 ? -33.415 -10.135 28.144 1.00 28.19 389 ASN A O 1
ATOM 3060 N N . GLY A 1 390 ? -31.429 -9.495 28.981 1.00 24.78 390 GLY A N 1
ATOM 3061 C CA . GLY A 1 390 ? -30.670 -9.559 27.731 1.00 24.78 390 GLY A CA 1
ATOM 3062 C C . GLY A 1 390 ? -29.165 -9.532 28.007 1.00 24.78 390 GLY A C 1
ATOM 3063 O O . GLY A 1 390 ? -28.721 -8.841 28.921 1.00 24.78 390 GLY A O 1
ATOM 3064 N N . ASN A 1 391 ? -28.392 -10.316 27.249 1.00 24.08 391 ASN A N 1
ATOM 3065 C CA . ASN A 1 391 ? -26.933 -10.408 27.365 1.00 24.08 391 ASN A CA 1
ATOM 3066 C C . ASN A 1 391 ? -26.283 -9.043 27.078 1.00 24.08 391 ASN A C 1
ATOM 3068 O O . ASN A 1 391 ? -26.370 -8.538 25.960 1.00 24.08 391 ASN A O 1
ATOM 3072 N N . LEU A 1 392 ? -25.631 -8.458 28.085 1.00 23.91 392 LEU A N 1
ATOM 3073 C CA . LEU A 1 392 ? -24.913 -7.186 27.999 1.00 23.91 392 LEU A CA 1
ATOM 3074 C C . LEU A 1 392 ? -23.412 -7.445 27.811 1.00 23.91 392 LEU A C 1
ATOM 3076 O O . LEU A 1 392 ? -22.761 -8.021 28.680 1.00 23.91 392 LEU A O 1
ATOM 3080 N N . ILE A 1 393 ? -22.865 -6.997 26.681 1.00 27.67 393 ILE A N 1
ATOM 3081 C CA . ILE A 1 393 ? -21.421 -6.911 26.437 1.00 27.67 393 ILE A CA 1
ATOM 3082 C C . ILE A 1 393 ? -20.958 -5.569 27.020 1.00 27.67 393 ILE A C 1
ATOM 3084 O O . ILE A 1 393 ? -21.303 -4.513 26.495 1.00 27.67 393 ILE A O 1
ATOM 3088 N N . PHE A 1 394 ? -20.210 -5.595 28.125 1.00 28.75 394 PHE A N 1
ATOM 3089 C CA . PHE A 1 394 ? -19.625 -4.393 28.726 1.00 28.75 394 PHE A CA 1
ATOM 3090 C C . PHE A 1 394 ? -18.319 -4.039 28.008 1.00 28.75 394 PHE A C 1
ATOM 3092 O O . PHE A 1 394 ? -17.261 -4.587 28.310 1.00 28.75 394 PHE A O 1
ATOM 3099 N N . SER A 1 395 ? -18.389 -3.122 27.046 1.00 27.38 395 SER A N 1
ATOM 3100 C CA . SER A 1 395 ? -17.217 -2.462 26.471 1.00 27.38 395 SER A CA 1
ATOM 3101 C C . SER A 1 395 ? -17.015 -1.096 27.132 1.00 27.38 395 SER A C 1
ATOM 3103 O O . SER A 1 395 ? -17.917 -0.267 27.084 1.00 27.38 395 SER A O 1
ATOM 3105 N N . ASP A 1 396 ? -15.815 -0.877 27.677 1.00 29.73 396 ASP A N 1
ATOM 3106 C CA . ASP A 1 396 ? -15.262 0.388 28.193 1.00 29.73 396 ASP A CA 1
ATOM 3107 C C . ASP A 1 396 ? -15.749 0.900 29.570 1.00 29.73 396 ASP A C 1
ATOM 3109 O O . ASP A 1 396 ? -16.774 1.560 29.705 1.00 29.73 396 ASP A O 1
ATOM 3113 N N . LEU A 1 397 ? -14.909 0.714 30.599 1.00 30.86 397 LEU A N 1
ATOM 3114 C CA . LEU A 1 397 ? -14.882 1.564 31.797 1.00 30.86 397 LEU A CA 1
ATOM 3115 C C . LEU A 1 397 ? -13.893 2.713 31.537 1.00 30.86 397 LEU A C 1
ATOM 3117 O O . LEU A 1 397 ? -12.685 2.484 31.539 1.00 30.86 397 LEU A O 1
ATOM 3121 N N . ARG A 1 398 ? -14.377 3.943 31.318 1.00 29.22 398 ARG A N 1
ATOM 3122 C CA . ARG A 1 398 ? -13.525 5.144 31.226 1.00 29.22 398 ARG A CA 1
ATOM 3123 C C . ARG A 1 398 ? -14.066 6.257 32.122 1.00 29.22 398 ARG A C 1
ATOM 3125 O O . ARG A 1 398 ? -15.230 6.622 32.022 1.00 29.22 398 ARG A O 1
ATOM 3132 N N . ASN A 1 399 ? -13.188 6.767 32.988 1.00 27.67 399 ASN A N 1
ATOM 3133 C CA . ASN A 1 399 ? -13.398 7.788 34.021 1.00 27.67 399 ASN A CA 1
ATOM 3134 C C . ASN A 1 399 ? -14.294 7.411 35.211 1.00 27.67 399 ASN A C 1
ATOM 3136 O O . ASN A 1 399 ? -15.418 7.883 35.353 1.00 27.67 399 ASN A O 1
ATOM 3140 N N . VAL A 1 400 ? -13.710 6.674 36.164 1.00 27.11 400 VAL A N 1
ATOM 3141 C CA . VAL A 1 400 ? -14.109 6.752 37.576 1.00 27.11 400 VAL A CA 1
ATOM 3142 C C . VAL A 1 400 ? -12.873 7.085 38.407 1.00 27.11 400 VAL A C 1
ATOM 3144 O O . VAL A 1 400 ? -12.020 6.228 38.624 1.00 27.11 400 VAL A O 1
ATOM 3147 N N . SER A 1 401 ? -12.774 8.318 38.912 1.00 24.77 401 SER A N 1
ATOM 3148 C CA . SER A 1 401 ? -11.932 8.580 40.081 1.00 24.77 401 SER A CA 1
ATOM 3149 C C . SER A 1 401 ? -12.646 7.964 41.283 1.00 24.77 401 SER A C 1
ATOM 3151 O O . SER A 1 401 ? -13.541 8.571 41.876 1.00 24.77 401 SER A O 1
ATOM 3153 N N . CYS A 1 402 ? -12.327 6.712 41.596 1.00 27.55 402 CYS A N 1
ATOM 3154 C CA . CYS A 1 402 ? -12.956 6.009 42.702 1.00 27.55 402 CYS A CA 1
ATOM 3155 C C . CYS A 1 402 ? -12.216 6.370 43.991 1.00 27.55 402 CYS A C 1
ATOM 3157 O O . CYS A 1 402 ? -11.322 5.659 44.432 1.00 27.55 402 CYS A O 1
ATOM 3159 N N . SER A 1 403 ? -12.583 7.496 44.601 1.00 25.34 403 SER A N 1
ATOM 3160 C CA . SER A 1 403 ? -12.314 7.699 46.026 1.00 25.34 403 SER A CA 1
ATOM 3161 C C . SER A 1 403 ? -13.364 7.023 46.914 1.00 25.34 403 SER A C 1
ATOM 3163 O O . SER A 1 403 ? -13.199 7.044 48.127 1.00 25.34 403 SER A O 1
ATOM 3165 N N . TYR A 1 404 ? -14.391 6.364 46.353 1.00 24.31 404 TYR A N 1
ATOM 3166 C CA . TYR A 1 404 ? -15.356 5.561 47.110 1.00 24.31 404 TYR A CA 1
ATOM 3167 C C . TYR A 1 404 ? -15.939 4.391 46.299 1.00 24.31 404 TYR A C 1
ATOM 3169 O O . TYR A 1 404 ? -16.461 4.587 45.208 1.00 24.31 404 TYR A O 1
ATOM 3177 N N . ASN A 1 405 ? -15.847 3.198 46.903 1.00 29.53 405 ASN A N 1
ATOM 3178 C CA . ASN A 1 405 ? -16.410 1.884 46.555 1.00 29.53 405 ASN A CA 1
ATOM 3179 C C . ASN A 1 405 ? -17.439 1.827 45.401 1.00 29.53 405 ASN A C 1
ATOM 3181 O O . ASN A 1 405 ? -18.549 2.347 45.515 1.00 29.53 405 ASN A O 1
ATOM 3185 N N . PHE A 1 406 ? -17.111 1.064 44.350 1.00 29.30 406 PHE A N 1
ATOM 3186 C CA . PHE A 1 406 ? -18.066 0.600 43.333 1.00 29.30 406 PHE A CA 1
ATOM 3187 C C . PHE A 1 406 ? -19.182 -0.269 43.946 1.00 29.30 406 PHE A C 1
ATOM 3189 O O . PHE A 1 406 ? -18.954 -1.021 44.894 1.00 29.30 406 PHE A O 1
ATOM 3196 N N . SER A 1 407 ? -20.394 -0.178 43.381 1.00 30.45 407 SER A N 1
ATOM 3197 C CA . SER A 1 407 ? -21.588 -0.887 43.868 1.00 30.45 407 SER A CA 1
ATOM 3198 C C . SER A 1 407 ? -21.606 -2.396 43.524 1.00 30.45 407 SER A C 1
ATOM 3200 O O . SER A 1 407 ? -21.020 -2.781 42.509 1.00 30.45 407 SER A O 1
ATOM 3202 N N . PRO A 1 408 ? -22.344 -3.241 44.277 1.00 32.06 408 PRO A N 1
ATOM 3203 C CA . PRO A 1 408 ? -22.316 -4.714 44.185 1.00 32.06 408 PRO A CA 1
ATOM 3204 C C . PRO A 1 408 ? -22.894 -5.338 42.895 1.00 32.06 408 PRO A C 1
ATOM 3206 O O . PRO A 1 408 ? -22.931 -6.556 42.759 1.00 32.06 408 PRO A O 1
ATOM 3209 N N . SER A 1 409 ? -23.402 -4.556 41.937 1.00 34.31 409 SER A N 1
ATOM 3210 C CA . SER A 1 409 ? -24.150 -5.089 40.781 1.00 34.31 409 SER A CA 1
ATOM 3211 C C . SER A 1 409 ? -23.285 -5.621 39.626 1.00 34.31 409 SER A C 1
ATOM 3213 O O . SER A 1 409 ? -23.794 -6.379 38.804 1.00 34.31 409 SER A O 1
ATOM 3215 N N . LEU A 1 410 ? -21.984 -5.303 39.588 1.00 35.72 410 LEU A N 1
ATOM 3216 C CA . LEU A 1 410 ? -20.991 -5.919 38.683 1.00 35.72 410 LEU A CA 1
ATOM 3217 C C . LEU A 1 410 ? -20.509 -7.297 39.175 1.00 35.72 410 LEU A C 1
ATOM 3219 O O . LEU A 1 410 ? -19.800 -7.995 38.455 1.00 35.72 410 LEU A O 1
ATOM 3223 N N . GLU A 1 411 ? -20.895 -7.709 40.387 1.00 39.34 411 GLU A N 1
ATOM 3224 C CA . GLU A 1 411 ? -20.415 -8.948 41.013 1.00 39.34 411 GLU A CA 1
ATOM 3225 C C . GLU A 1 411 ? -21.033 -10.227 40.411 1.00 39.34 411 GLU A C 1
ATOM 3227 O O . GLU A 1 411 ? -20.570 -11.318 40.728 1.00 39.34 411 GLU A O 1
ATOM 3232 N N . ASN A 1 412 ? -22.021 -10.117 39.505 1.00 35.91 412 ASN A N 1
ATOM 3233 C CA . ASN A 1 412 ? -22.822 -11.259 39.033 1.00 35.91 412 ASN A CA 1
ATOM 3234 C C . ASN A 1 412 ? -22.906 -11.472 37.503 1.00 35.91 412 ASN A C 1
ATOM 3236 O O . ASN A 1 412 ? -23.588 -12.405 37.084 1.00 35.91 412 ASN A O 1
ATOM 3240 N N . SER A 1 413 ? -22.235 -10.686 36.647 1.00 41.09 413 SER A N 1
ATOM 3241 C CA . SER A 1 413 ? -22.237 -10.930 35.185 1.00 41.09 413 SER A CA 1
ATOM 3242 C C . SER A 1 413 ? -20.918 -11.559 34.718 1.00 41.09 413 SER A C 1
ATOM 3244 O O . SER A 1 413 ? -20.014 -10.891 34.222 1.00 41.09 413 SER A O 1
ATOM 3246 N N . SER A 1 414 ? -20.782 -12.861 34.935 1.00 40.94 414 SER A N 1
ATOM 3247 C CA . SER A 1 414 ? -19.534 -13.619 34.835 1.00 40.94 414 SER A CA 1
ATOM 3248 C C . SER A 1 414 ? -19.365 -14.359 33.502 1.00 40.94 414 SER A C 1
ATOM 3250 O O . SER A 1 414 ? -19.235 -15.573 33.520 1.00 40.94 414 SER A O 1
ATOM 3252 N N . ASN A 1 415 ? -19.341 -13.663 32.354 1.00 47.44 415 ASN A N 1
ATOM 3253 C CA . ASN A 1 415 ? -18.952 -14.252 31.056 1.00 47.44 415 ASN A CA 1
ATOM 3254 C C . ASN A 1 415 ? -18.413 -13.195 30.067 1.00 47.44 415 ASN A C 1
ATOM 3256 O O . ASN A 1 415 ? -19.201 -12.491 29.442 1.00 47.44 415 ASN A O 1
ATOM 3260 N N . PHE A 1 416 ? -17.088 -13.109 29.888 1.00 50.91 416 PHE A N 1
ATOM 3261 C CA . PHE A 1 416 ? -16.456 -12.249 28.875 1.00 50.91 416 PHE A CA 1
ATOM 3262 C C . PHE A 1 416 ? -15.343 -13.013 28.157 1.00 50.91 416 PHE A C 1
ATOM 3264 O O . PHE A 1 416 ? -14.491 -13.581 28.827 1.00 50.91 416 PHE A O 1
ATOM 3271 N N . GLU A 1 417 ? -15.311 -12.986 26.822 1.00 38.59 417 GLU A N 1
ATOM 3272 C CA . GLU A 1 417 ? -14.248 -13.632 26.026 1.00 38.59 417 GLU A CA 1
ATOM 3273 C C . GLU A 1 417 ? -13.072 -12.687 25.712 1.00 38.59 417 GLU A C 1
ATOM 3275 O O . GLU A 1 417 ? -11.927 -13.135 25.591 1.00 38.59 417 GLU A O 1
ATOM 3280 N N . LEU A 1 418 ? -13.336 -11.375 25.635 1.00 35.38 418 LEU A N 1
ATOM 3281 C CA . LEU A 1 418 ? -12.370 -10.328 25.292 1.00 35.38 418 LEU A CA 1
ATOM 3282 C C . LEU A 1 418 ? -12.512 -9.123 26.234 1.00 35.38 418 LEU A C 1
ATOM 3284 O O . LEU A 1 418 ? -13.612 -8.606 26.413 1.00 35.38 418 LEU A O 1
ATOM 3288 N N . LEU A 1 419 ? -11.391 -8.630 26.766 1.00 47.03 419 LEU A N 1
ATOM 3289 C CA . LEU A 1 419 ? -11.326 -7.419 27.591 1.00 47.03 419 LEU A CA 1
ATOM 3290 C C . LEU A 1 419 ? -10.204 -6.504 27.088 1.00 47.03 419 LEU A C 1
ATOM 3292 O O . LEU A 1 419 ? -9.080 -6.956 26.855 1.00 47.03 419 LEU A O 1
ATOM 3296 N N . ARG A 1 420 ? -10.509 -5.211 26.930 1.00 46.12 420 ARG A N 1
ATOM 3297 C CA . ARG A 1 420 ? -9.536 -4.169 26.577 1.00 46.12 420 ARG A CA 1
ATOM 3298 C C . ARG A 1 420 ? -9.611 -3.028 27.589 1.00 46.12 420 ARG A C 1
ATOM 3300 O O . ARG A 1 420 ? -10.692 -2.485 27.797 1.00 46.12 420 ARG A O 1
ATOM 3307 N N . LEU A 1 421 ? -8.482 -2.670 28.197 1.00 54.72 421 LEU A N 1
ATOM 3308 C CA . LEU A 1 421 ? -8.362 -1.536 29.126 1.00 54.72 421 LEU A CA 1
ATOM 3309 C C . LEU A 1 421 ? -7.481 -0.444 28.489 1.00 54.72 421 LEU A C 1
ATOM 3311 O O . LEU A 1 421 ? -6.404 -0.757 27.982 1.00 54.72 421 LEU A O 1
ATOM 3315 N N . GLY A 1 422 ? -7.962 0.809 28.465 1.00 44.62 422 GLY A N 1
ATOM 3316 C CA . GLY A 1 422 ? -7.340 1.953 27.769 1.00 44.62 422 GLY A CA 1
ATOM 3317 C C . GLY A 1 422 ? -6.953 3.149 28.664 1.00 44.62 422 GLY A C 1
ATOM 3318 O O . GLY A 1 422 ? -7.101 3.099 29.879 1.00 44.62 422 GLY A O 1
ATOM 3319 N N . THR A 1 423 ? -6.459 4.216 28.022 1.00 38.81 423 THR A N 1
ATOM 3320 C CA . THR A 1 423 ? -5.494 5.243 28.489 1.00 38.81 423 THR A CA 1
ATOM 3321 C C . THR A 1 423 ? -5.834 6.078 29.739 1.00 38.81 423 THR A C 1
ATOM 3323 O O . THR A 1 423 ? -6.944 6.588 29.851 1.00 38.81 423 THR A O 1
ATOM 3326 N N . VAL A 1 424 ? -4.818 6.270 30.607 1.00 45.69 424 VAL A N 1
ATOM 3327 C CA . VAL A 1 424 ? -4.763 6.958 31.927 1.00 45.69 424 VAL A CA 1
ATOM 3328 C C . VAL A 1 424 ? -5.911 6.592 32.872 1.00 45.69 424 VAL A C 1
ATOM 3330 O O . VAL A 1 424 ? -6.872 7.333 33.062 1.00 45.69 424 VAL A O 1
ATOM 3333 N N . VAL A 1 425 ? -5.761 5.440 33.526 1.00 50.62 425 VAL A N 1
ATOM 3334 C CA . VAL A 1 425 ? -6.570 5.028 34.676 1.00 50.62 425 VAL A CA 1
ATOM 3335 C C . VAL A 1 425 ? -5.618 4.541 35.761 1.00 50.62 425 VAL A C 1
ATOM 3337 O O . VAL A 1 425 ? -4.838 3.618 35.535 1.00 50.62 425 VAL A O 1
ATOM 3340 N N . TYR A 1 426 ? -5.700 5.142 36.946 1.00 49.06 426 TYR A N 1
ATOM 3341 C CA . TYR A 1 426 ? -5.190 4.520 38.161 1.00 49.06 426 TYR A CA 1
ATOM 3342 C C . TYR A 1 426 ? -6.204 3.457 38.589 1.00 49.06 426 TYR A C 1
ATOM 3344 O O . TYR A 1 426 ? -7.269 3.788 39.112 1.00 49.06 426 TYR A O 1
ATOM 3352 N N . LEU A 1 427 ? -5.915 2.179 38.344 1.00 53.25 427 LEU A N 1
ATOM 3353 C CA . LEU A 1 427 ? -6.828 1.073 38.669 1.00 53.25 427 LEU A CA 1
ATOM 3354 C C . LEU A 1 427 ? -6.771 0.680 40.159 1.00 53.25 427 LEU A C 1
ATOM 3356 O O . LEU A 1 427 ? -6.758 -0.504 40.503 1.00 53.25 427 LEU A O 1
ATOM 3360 N N . TYR A 1 428 ? -6.801 1.658 41.070 1.00 49.50 428 TYR A N 1
ATOM 3361 C CA . TYR A 1 428 ? -6.929 1.386 42.502 1.00 49.50 428 TYR A CA 1
ATOM 3362 C C . TYR A 1 428 ? -8.344 0.855 42.796 1.00 49.50 428 TYR A C 1
ATOM 3364 O O . TYR A 1 428 ? -9.323 1.597 42.789 1.00 49.50 428 TYR A O 1
ATOM 3372 N N . GLY A 1 429 ? -8.464 -0.460 43.011 1.00 47.31 429 GLY A N 1
ATOM 3373 C CA . GLY A 1 429 ? -9.710 -1.119 43.432 1.00 47.31 429 GLY A CA 1
ATOM 3374 C C . GLY A 1 429 ? -10.528 -1.837 42.345 1.00 47.31 429 GLY A C 1
ATOM 3375 O O . GLY A 1 429 ? -11.472 -2.544 42.689 1.00 47.31 429 GLY A O 1
ATOM 3376 N N . CYS A 1 430 ? -10.163 -1.751 41.057 1.00 50.84 430 CYS A N 1
ATOM 3377 C CA . CYS A 1 430 ? -10.828 -2.492 39.959 1.00 50.84 430 CYS A CA 1
ATOM 3378 C C . CYS A 1 430 ? -10.154 -3.835 39.608 1.00 50.84 430 CYS A C 1
ATOM 3380 O O . CYS A 1 430 ? -10.502 -4.495 38.629 1.00 50.84 430 CYS A O 1
ATOM 3382 N N . GLN A 1 431 ? -9.205 -4.280 40.429 1.00 59.72 431 GLN A N 1
ATOM 3383 C CA . GLN A 1 431 ? -8.406 -5.480 40.184 1.00 59.72 431 GLN A CA 1
ATOM 3384 C C . GLN A 1 431 ? -9.214 -6.792 40.298 1.00 59.72 431 GLN A C 1
ATOM 3386 O O . GLN A 1 431 ? -8.731 -7.844 39.891 1.00 59.72 431 GLN A O 1
ATOM 3391 N N . LYS A 1 432 ? -10.480 -6.747 40.754 1.00 61.34 432 LYS A N 1
ATOM 3392 C CA . LYS A 1 432 ? -11.420 -7.881 40.641 1.00 61.34 432 LYS A CA 1
ATOM 3393 C C . LYS A 1 432 ? -11.664 -8.305 39.182 1.00 61.34 432 LYS A C 1
ATOM 3395 O O . LYS A 1 432 ? -11.978 -9.467 38.951 1.00 61.34 432 LYS A O 1
ATOM 3400 N N . LEU A 1 433 ? -11.482 -7.428 38.189 1.00 64.81 433 LEU A N 1
ATOM 3401 C CA . LEU A 1 433 ? -11.586 -7.798 36.765 1.00 64.81 433 LEU A CA 1
ATOM 3402 C C . LEU A 1 433 ? -10.501 -8.796 36.332 1.00 64.81 433 LEU A C 1
ATOM 3404 O O . LEU A 1 433 ? -10.720 -9.599 35.428 1.00 64.81 433 LEU A O 1
ATOM 3408 N N . LEU A 1 434 ? -9.370 -8.809 37.038 1.00 72.62 434 LEU A N 1
ATOM 3409 C CA . LEU A 1 434 ? -8.298 -9.787 36.870 1.00 72.62 434 LEU A CA 1
ATOM 3410 C C . LEU A 1 434 ? -8.616 -11.130 37.555 1.00 72.62 434 LEU A C 1
ATOM 3412 O O . LEU A 1 434 ? -7.707 -11.908 37.804 1.00 72.62 434 LEU A O 1
ATOM 3416 N N . THR A 1 435 ? -9.886 -11.406 37.878 1.00 80.44 435 THR A N 1
ATOM 3417 C CA . THR A 1 435 ? -10.369 -12.697 38.416 1.00 80.44 435 THR A CA 1
ATOM 3418 C C . THR A 1 435 ? -11.349 -13.420 37.474 1.00 80.44 435 THR A C 1
ATOM 3420 O O . THR A 1 435 ? -12.015 -14.388 37.855 1.00 80.44 435 THR A O 1
ATOM 3423 N N . CYS A 1 436 ? -11.481 -12.934 36.232 1.00 78.00 436 CYS A N 1
ATOM 3424 C CA . CYS A 1 436 ? -12.420 -13.464 35.246 1.00 78.00 436 CYS A CA 1
ATOM 3425 C C . CYS A 1 436 ? -12.036 -14.876 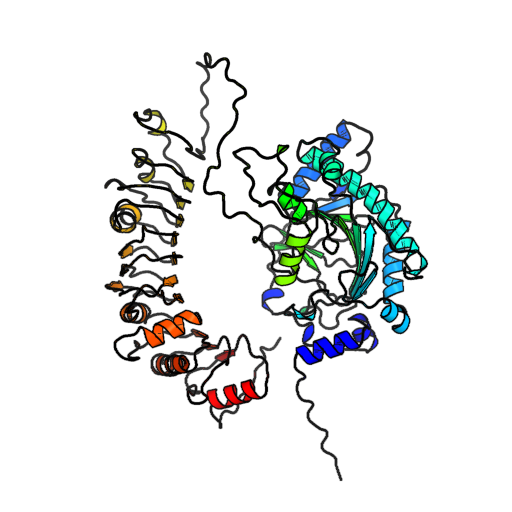34.779 1.00 78.00 436 CYS A C 1
ATOM 3427 O O . CYS A 1 436 ? -11.003 -15.090 34.147 1.00 78.00 436 CYS A O 1
ATOM 3429 N N . LYS A 1 437 ? -12.926 -15.845 35.023 1.00 82.06 437 LYS A N 1
ATOM 3430 C CA . LYS A 1 437 ? -12.680 -17.256 34.696 1.00 82.06 437 LYS A CA 1
ATOM 3431 C C . LYS A 1 437 ? -12.821 -17.602 33.219 1.00 82.06 437 LYS A C 1
ATOM 3433 O O . LYS A 1 437 ? -12.303 -18.633 32.813 1.00 82.06 437 LYS A O 1
ATOM 3438 N N . THR A 1 438 ? -13.516 -16.784 32.436 1.00 76.88 438 THR A N 1
ATOM 3439 C CA . THR A 1 438 ? -13.866 -17.077 31.035 1.00 76.88 438 THR A CA 1
ATOM 3440 C C . THR A 1 438 ? -13.106 -16.243 30.012 1.00 76.88 438 THR A C 1
ATOM 3442 O O . THR A 1 438 ? -13.230 -16.489 28.817 1.00 76.88 438 THR A O 1
ATOM 3445 N N . LEU A 1 439 ? -12.282 -15.298 30.469 1.00 76.44 439 LEU A N 1
ATOM 3446 C CA . LEU A 1 439 ? -11.523 -14.411 29.599 1.00 76.44 439 LEU A CA 1
ATOM 3447 C C . LEU A 1 439 ? -10.458 -15.182 28.820 1.00 76.44 439 LEU A C 1
ATOM 3449 O O . LEU A 1 439 ? -9.589 -15.790 29.435 1.00 76.44 439 LEU A O 1
ATOM 3453 N N . VAL A 1 440 ? -10.508 -15.118 27.484 1.00 74.88 440 VAL A N 1
ATOM 3454 C CA . VAL A 1 440 ? -9.572 -15.822 26.585 1.00 74.88 440 VAL A CA 1
ATOM 3455 C C . VAL A 1 440 ? -8.495 -14.886 26.044 1.00 74.88 440 VAL A C 1
ATOM 3457 O O . VAL A 1 440 ? -7.343 -15.295 25.876 1.00 74.88 440 VAL A O 1
ATOM 3460 N N . LYS A 1 441 ? -8.844 -13.617 25.805 1.00 74.94 441 LYS A N 1
ATOM 3461 C CA . LYS A 1 441 ? -7.919 -12.597 25.302 1.00 74.94 441 LYS A CA 1
ATOM 3462 C C . LYS A 1 441 ? -7.999 -11.311 26.121 1.00 74.94 441 LYS A C 1
ATOM 3464 O O . LYS A 1 441 ? -9.077 -10.745 26.304 1.00 74.94 441 LYS A O 1
ATOM 3469 N N . LEU A 1 442 ? -6.841 -10.820 26.552 1.00 81.25 442 LEU A N 1
ATOM 3470 C CA . LEU A 1 442 ? -6.696 -9.595 27.332 1.00 81.25 442 LEU A CA 1
ATOM 3471 C C . LEU A 1 442 ? -5.717 -8.658 26.633 1.00 81.25 442 LEU A C 1
ATOM 3473 O O . LEU A 1 442 ? -4.607 -9.049 26.276 1.00 81.25 442 LEU A O 1
ATOM 3477 N N . THR A 1 443 ? -6.131 -7.407 26.460 1.00 78.81 443 THR A N 1
ATOM 3478 C CA . THR A 1 443 ? -5.263 -6.333 25.980 1.00 78.81 443 THR A CA 1
ATOM 3479 C C . THR A 1 443 ? -5.226 -5.206 27.005 1.00 78.81 443 THR A C 1
ATOM 3481 O O . THR A 1 443 ? -6.257 -4.609 27.321 1.00 78.81 443 THR A O 1
ATOM 3484 N N . LEU A 1 444 ? -4.030 -4.913 27.505 1.00 78.44 444 LEU A N 1
ATOM 3485 C CA . LEU A 1 444 ? -3.730 -3.824 28.429 1.00 78.44 444 LEU A CA 1
ATOM 3486 C C . LEU A 1 444 ? -2.963 -2.748 27.645 1.00 78.44 444 LEU A C 1
ATOM 3488 O O . LEU A 1 444 ? -1.910 -3.054 27.093 1.00 78.44 444 LEU A O 1
ATOM 3492 N N . GLY A 1 445 ? -3.526 -1.543 27.510 1.00 67.50 445 GLY A N 1
ATOM 3493 C CA . GLY A 1 445 ? -3.040 -0.508 26.582 1.00 67.50 445 GLY A CA 1
ATOM 3494 C C . GLY A 1 445 ? -2.531 0.798 27.216 1.00 67.50 445 GLY A C 1
ATOM 3495 O O . GLY A 1 445 ? -2.539 0.961 28.431 1.00 67.50 445 GLY A O 1
ATOM 3496 N N . THR A 1 446 ? -2.127 1.732 26.344 1.00 60.00 446 THR A N 1
ATOM 3497 C CA . THR A 1 446 ? -1.248 2.905 26.568 1.00 60.00 446 THR A CA 1
ATOM 3498 C C . THR A 1 446 ? -1.411 3.688 27.881 1.00 60.00 446 THR A C 1
ATOM 3500 O O . THR A 1 446 ? -2.486 4.199 28.175 1.00 60.00 446 THR A O 1
ATOM 3503 N N . ARG A 1 447 ? -0.309 3.905 28.622 1.00 62.00 447 ARG A N 1
ATOM 3504 C CA . ARG A 1 447 ? -0.215 4.678 29.888 1.00 62.00 447 ARG A CA 1
ATOM 3505 C C . ARG A 1 447 ? -1.156 4.196 30.998 1.00 62.00 447 ARG A C 1
ATOM 3507 O O . ARG A 1 447 ? -1.714 5.000 31.750 1.00 62.00 447 ARG A O 1
ATOM 3514 N N . LEU A 1 448 ? -1.359 2.887 31.098 1.00 68.50 448 LEU A N 1
ATOM 3515 C CA . LEU A 1 448 ? -2.114 2.287 32.195 1.00 68.50 448 LEU A CA 1
ATOM 3516 C C . LEU A 1 448 ? -1.213 2.130 33.421 1.00 68.50 448 LEU A C 1
ATOM 3518 O O . LEU A 1 448 ? -0.161 1.507 33.323 1.00 68.50 448 LEU A O 1
ATOM 3522 N N . PHE A 1 449 ? -1.641 2.648 34.573 1.00 69.44 449 PHE A N 1
ATOM 3523 C CA . PHE A 1 449 ? -0.955 2.426 35.844 1.00 69.44 449 PHE A CA 1
ATOM 3524 C C . PHE A 1 449 ? -1.745 1.404 36.662 1.00 69.44 449 PHE A C 1
ATOM 3526 O O . PHE A 1 449 ? -2.793 1.717 37.240 1.00 69.44 449 PHE A O 1
ATOM 3533 N N . LEU A 1 450 ? -1.266 0.160 36.675 1.00 69.81 450 LEU A N 1
ATOM 3534 C CA . LEU A 1 450 ? -1.896 -0.919 37.443 1.00 69.81 450 LEU A CA 1
ATOM 3535 C C . LEU A 1 450 ? -1.492 -0.902 38.919 1.00 69.81 450 LEU A C 1
ATOM 3537 O O . LEU A 1 450 ? -2.191 -1.496 39.745 1.00 69.81 450 LEU A O 1
ATOM 3541 N N . GLY A 1 451 ? -0.403 -0.197 39.238 1.00 70.50 451 GLY A N 1
ATOM 3542 C CA . GLY A 1 451 ? 0.230 -0.230 40.546 1.00 70.50 451 GLY A CA 1
ATOM 3543 C C . GLY A 1 451 ? 0.576 -1.662 40.956 1.00 70.50 451 GLY A C 1
ATOM 3544 O O . GLY A 1 451 ? 0.880 -2.510 40.114 1.00 70.50 451 GLY A O 1
ATOM 3545 N N . LYS A 1 452 ? 0.510 -1.936 42.255 1.00 79.00 452 LYS A N 1
ATOM 3546 C CA . LYS A 1 452 ? 0.659 -3.271 42.832 1.00 79.00 452 LYS A CA 1
ATOM 3547 C C . LYS A 1 452 ? -0.558 -4.135 42.523 1.00 79.00 452 LYS A C 1
ATOM 3549 O O . LYS A 1 452 ? -1.660 -3.833 42.996 1.00 79.00 452 LYS A O 1
ATOM 3554 N N . LEU A 1 453 ? -0.377 -5.225 41.780 1.00 79.69 453 LEU A N 1
ATOM 3555 C CA . LEU A 1 453 ? -1.450 -6.177 41.532 1.00 79.69 453 LEU A CA 1
ATOM 3556 C C . LEU A 1 453 ? -1.772 -6.944 42.822 1.00 79.69 453 LEU A C 1
ATOM 3558 O O . LEU A 1 453 ? -0.909 -7.181 43.673 1.00 79.69 453 LEU A O 1
ATOM 3562 N N . PRO A 1 454 ? -3.035 -7.344 43.015 1.00 78.44 454 PRO A N 1
ATOM 3563 C CA . PRO A 1 454 ? -3.405 -8.094 44.190 1.00 78.44 454 PRO A CA 1
ATOM 3564 C C . PRO A 1 454 ? -2.984 -9.553 44.025 1.00 78.44 454 PRO A C 1
ATOM 3566 O O . PRO A 1 454 ? -3.038 -10.120 42.938 1.00 78.44 454 PRO A O 1
ATOM 3569 N N . SER A 1 455 ? -2.686 -10.222 45.134 1.00 80.75 455 SER A N 1
ATOM 3570 C CA . SER A 1 455 ? -2.309 -11.641 45.124 1.00 80.75 455 SER A CA 1
ATOM 3571 C C . SER A 1 455 ? -3.408 -12.594 44.628 1.00 80.75 455 SER A C 1
ATOM 3573 O O . SER A 1 455 ? -3.142 -13.776 44.439 1.00 80.75 455 SER A O 1
ATOM 3575 N N . TYR A 1 456 ? -4.641 -12.111 44.437 1.00 81.81 456 TYR A N 1
ATOM 3576 C CA . TYR A 1 456 ? -5.789 -12.908 43.997 1.00 81.81 456 TYR A CA 1
ATOM 3577 C C . TYR A 1 456 ? -6.048 -12.877 42.479 1.00 81.81 456 TYR A C 1
ATOM 3579 O O . TYR A 1 456 ? -7.098 -13.359 42.053 1.00 81.81 456 TYR A O 1
ATOM 3587 N N . VAL A 1 457 ? -5.152 -12.310 41.659 1.00 86.25 457 VAL A N 1
ATOM 3588 C CA . VAL A 1 457 ? -5.274 -12.355 40.187 1.00 86.25 457 VAL A CA 1
ATOM 3589 C C . VAL A 1 457 ? -5.414 -13.806 39.708 1.00 86.25 457 VAL A C 1
ATOM 3591 O O . VAL A 1 457 ? -4.616 -14.671 40.055 1.00 86.25 457 VAL A O 1
ATOM 3594 N N . SER A 1 458 ? -6.460 -14.086 38.929 1.00 89.25 458 SER A N 1
ATOM 3595 C CA . SER A 1 458 ? -6.781 -15.411 38.402 1.00 89.25 458 SER A CA 1
ATOM 3596 C C . SER A 1 458 ? -7.568 -15.309 37.091 1.00 89.25 458 SER A C 1
ATOM 3598 O O . SER A 1 458 ? -8.757 -14.998 37.077 1.00 89.25 458 SER A O 1
ATOM 3600 N N . LEU A 1 459 ? -6.907 -15.612 35.978 1.00 90.06 459 LEU A N 1
ATOM 3601 C CA . LEU A 1 459 ? -7.463 -15.630 34.626 1.00 90.06 459 LEU A CA 1
ATOM 3602 C C . LEU A 1 459 ? -7.248 -17.023 33.998 1.00 90.06 459 LEU A C 1
ATOM 3604 O O . LEU A 1 459 ? -6.443 -17.187 33.081 1.00 90.06 459 LEU A O 1
ATOM 3608 N N . PRO A 1 460 ? -7.945 -18.062 34.500 1.00 90.12 460 PRO A N 1
ATOM 3609 C CA . PRO A 1 460 ? -7.661 -19.464 34.184 1.00 90.12 460 PRO A CA 1
ATOM 3610 C C . PRO A 1 460 ? -7.926 -19.889 32.734 1.00 90.12 460 PRO A C 1
ATOM 3612 O O . PRO A 1 460 ? -7.491 -20.973 32.363 1.00 90.12 460 PRO A O 1
ATOM 3615 N N . SER A 1 461 ? -8.625 -19.077 31.933 1.00 87.69 461 SER A N 1
ATOM 3616 C CA . SER A 1 461 ? -8.915 -19.362 30.514 1.00 87.69 461 SER A CA 1
ATOM 3617 C C . SER A 1 461 ? -8.112 -18.490 29.541 1.00 87.69 461 SER A C 1
ATOM 3619 O O . SER A 1 461 ? -8.301 -18.598 28.328 1.00 87.69 461 SER A O 1
ATOM 3621 N N . LEU A 1 462 ? -7.233 -17.618 30.049 1.00 89.94 462 LEU A N 1
ATOM 3622 C CA . LEU A 1 462 ? -6.548 -16.623 29.232 1.00 89.94 462 LEU A CA 1
ATOM 3623 C C . LEU A 1 462 ? -5.435 -17.261 28.404 1.00 89.94 462 LEU A C 1
ATOM 3625 O O . LEU A 1 462 ? -4.447 -17.727 28.960 1.00 89.94 462 LEU A O 1
ATOM 3629 N N . LYS A 1 463 ? -5.577 -17.209 27.077 1.00 88.50 463 LYS A N 1
ATOM 3630 C CA . LYS A 1 463 ? -4.598 -17.728 26.113 1.00 88.50 463 LYS A CA 1
ATOM 3631 C C . LYS A 1 463 ? -3.708 -16.645 25.515 1.00 88.50 463 LYS A C 1
ATOM 3633 O O . LYS A 1 463 ? -2.533 -16.899 25.264 1.00 88.50 463 LYS A O 1
ATOM 3638 N N . PHE A 1 464 ? -4.261 -15.452 25.289 1.00 85.19 464 PHE A N 1
ATOM 3639 C CA . PHE A 1 464 ? -3.563 -14.360 24.610 1.00 85.19 464 PHE A CA 1
ATOM 3640 C C . PHE A 1 464 ? -3.507 -13.111 25.484 1.00 85.19 464 PHE A C 1
ATOM 3642 O O . PHE A 1 464 ? -4.550 -12.551 25.840 1.00 85.19 464 PHE A O 1
ATOM 3649 N N . LEU A 1 465 ? -2.294 -12.644 25.771 1.00 89.69 465 LEU A N 1
ATOM 3650 C CA . LEU A 1 465 ? -2.047 -11.445 26.563 1.00 89.69 465 LEU A CA 1
ATOM 3651 C C . LEU A 1 465 ? -1.239 -10.428 25.752 1.00 89.69 465 LEU A C 1
ATOM 3653 O O . LEU A 1 465 ? -0.140 -10.711 25.285 1.00 89.69 465 LEU A O 1
ATOM 3657 N N . PHE A 1 466 ? -1.799 -9.234 25.594 1.00 85.00 466 PHE A N 1
ATOM 3658 C CA . PHE A 1 466 ? -1.166 -8.108 24.914 1.00 85.00 466 PHE A CA 1
ATOM 3659 C C . PHE A 1 466 ? -0.965 -6.979 25.922 1.00 85.00 466 PHE A C 1
ATOM 3661 O O . PHE A 1 466 ? -1.935 -6.548 26.549 1.00 85.00 466 PHE A O 1
ATOM 3668 N N . ILE A 1 467 ? 0.266 -6.503 26.072 1.00 85.38 467 ILE A N 1
ATOM 3669 C CA . ILE A 1 467 ? 0.641 -5.438 27.003 1.00 85.38 467 ILE A CA 1
ATOM 3670 C C . ILE A 1 467 ? 1.348 -4.344 26.219 1.00 85.38 467 ILE A C 1
ATOM 3672 O O . ILE A 1 467 ? 2.354 -4.599 25.558 1.00 85.38 467 ILE A O 1
ATOM 3676 N N . HIS A 1 468 ? 0.801 -3.134 26.298 1.00 83.81 468 HIS A N 1
ATOM 3677 C CA . HIS A 1 468 ? 1.285 -1.986 25.554 1.00 83.81 468 HIS A CA 1
ATOM 3678 C C . HIS A 1 468 ? 1.379 -0.737 26.445 1.00 83.81 468 HIS A C 1
ATOM 3680 O O . HIS A 1 468 ? 0.349 -0.216 26.880 1.00 83.81 468 HIS A O 1
ATOM 3686 N N . SER A 1 469 ? 2.604 -0.287 26.735 1.00 77.31 469 SER A N 1
ATOM 3687 C CA . SER A 1 469 ? 2.933 0.879 27.585 1.00 77.31 469 SER A CA 1
ATOM 3688 C C . SER A 1 469 ? 2.210 0.873 28.958 1.00 77.31 469 SER A C 1
ATOM 3690 O O . SER A 1 469 ? 1.513 1.828 29.315 1.00 77.31 469 SER A O 1
ATOM 3692 N N . VAL A 1 470 ? 2.328 -0.228 29.715 1.00 77.12 470 VAL A N 1
ATOM 3693 C CA . VAL A 1 470 ? 1.713 -0.463 31.040 1.00 77.12 470 VAL A CA 1
ATOM 3694 C C . VAL A 1 470 ? 2.753 -0.365 32.158 1.00 77.12 470 VAL A C 1
ATOM 3696 O O . VAL A 1 470 ? 3.789 -1.026 32.099 1.00 77.12 470 VAL A O 1
ATOM 3699 N N . PHE A 1 471 ? 2.424 0.393 33.208 1.00 74.56 471 PHE A N 1
ATOM 3700 C CA . PHE A 1 471 ? 3.261 0.640 34.382 1.00 74.56 471 PHE A CA 1
ATOM 3701 C C . PHE A 1 471 ? 2.815 -0.191 35.592 1.00 74.56 471 PHE A C 1
ATOM 3703 O O . PHE A 1 471 ? 1.626 -0.224 35.942 1.00 74.56 471 PHE A O 1
ATOM 3710 N N . PHE A 1 472 ? 3.789 -0.817 36.250 1.00 75.75 472 PHE A N 1
ATOM 3711 C CA . PHE A 1 472 ? 3.623 -1.594 37.478 1.00 75.75 472 PHE A CA 1
ATOM 3712 C C . PHE A 1 472 ? 4.399 -0.932 38.624 1.00 75.75 472 PHE A C 1
ATOM 3714 O O . PHE A 1 472 ? 5.424 -0.300 38.382 1.00 75.75 472 PHE A O 1
ATOM 3721 N N . ASP A 1 473 ? 3.936 -1.093 39.871 1.00 70.75 473 ASP A N 1
ATOM 3722 C CA . ASP A 1 473 ? 4.663 -0.565 41.046 1.00 70.75 473 ASP A CA 1
ATOM 3723 C C . ASP A 1 473 ? 5.988 -1.307 41.293 1.00 70.75 473 ASP A C 1
ATOM 3725 O O . ASP A 1 473 ? 6.906 -0.757 41.899 1.00 70.75 473 ASP A O 1
ATOM 3729 N N . ASP A 1 474 ? 6.071 -2.566 40.859 1.00 74.25 474 ASP A N 1
ATOM 3730 C CA . ASP A 1 474 ? 7.229 -3.432 41.046 1.00 74.25 474 ASP A CA 1
ATOM 3731 C C . ASP A 1 474 ? 7.500 -4.257 39.780 1.00 74.25 474 ASP A C 1
ATOM 3733 O O . ASP A 1 474 ? 6.588 -4.705 39.078 1.00 74.25 474 ASP A O 1
ATOM 3737 N N . PHE A 1 475 ? 8.780 -4.483 39.493 1.00 70.50 475 PHE A N 1
ATOM 3738 C CA . PHE A 1 475 ? 9.244 -5.216 38.314 1.00 70.50 475 PHE A CA 1
ATOM 3739 C C . PHE A 1 475 ? 8.822 -6.698 38.301 1.00 70.50 475 PHE A C 1
ATOM 3741 O O . PHE A 1 475 ? 8.892 -7.360 37.265 1.00 70.50 475 PHE A O 1
ATOM 3748 N N . GLY A 1 476 ? 8.396 -7.240 39.444 1.00 75.69 476 GLY A N 1
ATOM 3749 C CA . GLY A 1 476 ? 7.875 -8.590 39.592 1.00 75.69 476 GLY A CA 1
ATOM 3750 C C . GLY A 1 476 ? 6.378 -8.731 39.313 1.00 75.69 476 GLY A C 1
ATOM 3751 O O . GLY A 1 476 ? 5.914 -9.860 39.197 1.00 75.69 476 GLY A O 1
ATOM 3752 N N . GLU A 1 477 ? 5.607 -7.649 39.183 1.00 82.56 477 GLU A N 1
ATOM 3753 C CA . GLU A 1 477 ? 4.138 -7.720 39.070 1.00 82.56 477 GLU A CA 1
ATOM 3754 C C . GLU A 1 477 ? 3.670 -8.462 37.812 1.00 82.56 477 GLU A C 1
ATOM 3756 O O . GLU A 1 477 ? 2.766 -9.301 37.871 1.00 82.56 477 GLU A O 1
ATOM 3761 N N . LEU A 1 478 ? 4.324 -8.217 36.672 1.00 83.75 478 LEU A N 1
ATOM 3762 C CA . LEU A 1 478 ? 4.007 -8.911 35.426 1.00 83.75 478 LEU A CA 1
ATOM 3763 C C . LEU A 1 478 ? 4.181 -10.428 35.575 1.00 83.75 478 LEU A C 1
ATOM 3765 O O . LEU A 1 478 ? 3.297 -11.194 35.200 1.00 83.75 478 LEU A O 1
ATOM 3769 N N . SER A 1 479 ? 5.291 -10.872 36.154 1.00 82.06 479 SER A N 1
ATOM 3770 C CA . SER A 1 479 ? 5.645 -12.294 36.153 1.00 82.06 479 SER A CA 1
ATOM 3771 C C . SER A 1 479 ? 5.128 -13.044 37.370 1.00 82.06 479 SER A C 1
ATOM 3773 O O . SER A 1 479 ? 4.498 -14.090 37.234 1.00 82.06 479 SER A O 1
ATOM 3775 N N . ASN A 1 480 ? 5.333 -12.490 38.561 1.00 84.06 480 ASN A N 1
ATOM 3776 C CA . ASN A 1 480 ? 5.002 -13.150 39.820 1.00 84.06 480 ASN A CA 1
ATOM 3777 C C . ASN A 1 480 ? 3.511 -13.064 40.159 1.00 84.06 480 ASN A C 1
ATOM 3779 O O . ASN A 1 480 ? 3.047 -13.835 40.997 1.00 84.06 480 ASN A O 1
ATOM 3783 N N . VAL A 1 481 ? 2.767 -12.137 39.542 1.00 87.75 481 VAL A N 1
ATOM 3784 C CA . VAL A 1 481 ? 1.341 -11.938 39.832 1.00 87.75 481 VAL A CA 1
ATOM 3785 C C . VAL A 1 481 ? 0.481 -12.137 38.589 1.00 87.75 481 VAL A C 1
ATOM 3787 O O . VAL A 1 481 ? -0.372 -13.024 38.588 1.00 87.75 481 VAL A O 1
ATOM 3790 N N . LEU A 1 482 ? 0.697 -11.366 37.515 1.00 87.88 482 LEU A N 1
ATOM 3791 C CA . LEU A 1 482 ? -0.179 -11.430 36.340 1.00 87.88 482 LEU A CA 1
ATOM 3792 C C . LEU A 1 482 ? -0.034 -12.755 35.582 1.00 87.88 482 LEU A C 1
ATOM 3794 O O . LEU A 1 482 ? -1.022 -13.470 35.429 1.00 87.88 482 LEU A O 1
ATOM 3798 N N . LEU A 1 483 ? 1.177 -13.108 35.143 1.00 89.38 483 LEU A N 1
ATOM 3799 C CA . LEU A 1 483 ? 1.429 -14.366 34.432 1.00 89.38 483 LEU A CA 1
ATOM 3800 C C . LEU A 1 483 ? 1.181 -15.583 35.329 1.00 89.38 483 LEU A C 1
ATOM 3802 O O . LEU A 1 483 ? 0.553 -16.540 34.880 1.00 89.38 483 LEU A O 1
ATOM 3806 N N . ALA A 1 484 ? 1.567 -15.522 36.608 1.00 89.00 484 ALA A N 1
ATOM 3807 C CA . ALA A 1 484 ? 1.258 -16.568 37.586 1.00 89.00 484 ALA A CA 1
ATOM 3808 C C . ALA A 1 484 ? -0.257 -16.822 37.738 1.00 89.00 484 ALA A C 1
ATOM 3810 O O . ALA A 1 484 ? -0.684 -17.957 37.950 1.00 89.00 484 ALA A O 1
ATOM 3811 N N . GLY A 1 485 ? -1.082 -15.781 37.584 1.00 89.56 485 GLY A N 1
ATOM 3812 C CA . GLY A 1 485 ? -2.540 -15.887 37.575 1.00 89.56 485 GLY A CA 1
ATOM 3813 C C . GLY A 1 485 ? -3.142 -16.405 36.262 1.00 89.56 485 GLY A C 1
ATOM 3814 O O . GLY A 1 485 ? -4.347 -16.652 36.224 1.00 89.56 485 GLY A O 1
ATOM 3815 N N . CYS A 1 486 ? -2.350 -16.591 35.201 1.00 92.62 486 CYS A N 1
ATOM 3816 C CA . CYS A 1 486 ? -2.792 -17.001 33.862 1.00 92.62 486 CYS A CA 1
ATOM 3817 C C . CYS A 1 486 ? -2.221 -18.386 33.480 1.00 92.62 486 CYS A C 1
ATOM 3819 O O . CYS A 1 486 ? -1.343 -18.474 32.621 1.00 92.62 486 CYS A O 1
ATOM 3821 N N . PRO A 1 487 ? -2.710 -19.493 34.073 1.00 92.12 487 PRO A N 1
ATOM 3822 C CA . PRO A 1 487 ? -2.092 -20.820 33.965 1.00 92.12 487 PRO A CA 1
ATOM 3823 C C . PRO A 1 487 ? -2.154 -21.475 32.575 1.00 92.12 487 PRO A C 1
ATOM 3825 O O . PRO A 1 487 ? -1.639 -22.576 32.424 1.00 92.12 487 PRO A O 1
ATOM 3828 N N . VAL A 1 488 ? -2.816 -20.863 31.588 1.00 94.12 488 VAL A N 1
ATOM 3829 C CA . VAL A 1 488 ? -2.973 -21.401 30.221 1.00 94.12 488 VAL A CA 1
ATOM 3830 C C . VAL A 1 488 ? -2.548 -20.403 29.139 1.00 94.12 488 VAL A C 1
ATOM 3832 O O . VAL A 1 488 ? -2.931 -20.551 27.980 1.00 94.12 488 VAL A O 1
ATOM 3835 N N . VAL A 1 489 ? -1.779 -19.370 29.502 1.00 94.81 489 VAL A N 1
ATOM 3836 C CA . VAL A 1 489 ? -1.328 -18.358 28.540 1.00 94.81 489 VAL A CA 1
ATOM 3837 C C . VAL A 1 489 ? -0.351 -18.978 27.544 1.00 94.81 489 VAL A C 1
ATOM 3839 O O . VAL A 1 489 ? 0.672 -19.538 27.935 1.00 94.81 489 VAL A O 1
ATOM 3842 N N . GLU A 1 490 ? -0.682 -18.887 26.257 1.00 94.38 490 GLU A N 1
ATOM 3843 C CA . GLU A 1 490 ? 0.075 -19.488 25.152 1.00 94.38 490 GLU A CA 1
ATOM 3844 C C . GLU A 1 490 ? 0.881 -18.427 24.386 1.00 94.38 490 GLU A C 1
ATOM 3846 O O . GLU A 1 490 ? 1.966 -18.728 23.885 1.00 94.38 490 GLU A O 1
ATOM 3851 N N . ALA A 1 491 ? 0.392 -17.181 24.322 1.00 93.50 491 ALA A N 1
ATOM 3852 C CA . ALA A 1 491 ? 1.056 -16.088 23.613 1.00 93.50 491 ALA A CA 1
ATOM 3853 C C . ALA A 1 491 ? 1.060 -14.772 24.406 1.00 93.50 491 ALA A C 1
ATOM 3855 O O . ALA A 1 491 ? 0.018 -14.323 24.900 1.00 93.50 491 ALA A O 1
ATOM 3856 N N . LEU A 1 492 ? 2.235 -14.143 24.469 1.00 93.69 492 LEU A N 1
ATOM 3857 C CA . LEU A 1 492 ? 2.489 -12.879 25.155 1.00 93.69 492 LEU A CA 1
ATOM 3858 C C . LEU A 1 492 ? 3.146 -11.889 24.194 1.00 93.69 492 LEU A C 1
ATOM 3860 O O . LEU A 1 492 ? 4.169 -12.192 23.583 1.00 93.69 492 LEU A O 1
ATOM 3864 N N . TYR A 1 493 ? 2.567 -10.696 24.111 1.00 90.12 493 TYR A N 1
ATOM 3865 C CA . TYR A 1 493 ? 3.080 -9.587 23.314 1.00 90.12 493 TYR A CA 1
ATOM 3866 C C . TYR A 1 493 ? 3.350 -8.405 24.239 1.00 90.12 493 TYR A C 1
ATOM 3868 O O . TYR A 1 493 ? 2.412 -7.869 24.835 1.00 90.12 493 TYR A O 1
ATOM 3876 N N . LEU A 1 494 ? 4.617 -8.023 24.366 1.00 89.25 494 LEU A N 1
ATOM 3877 C CA . LEU A 1 494 ? 5.081 -6.882 25.145 1.00 89.25 494 LEU A CA 1
ATOM 3878 C C . LEU A 1 494 ? 5.591 -5.809 24.189 1.00 89.25 494 LEU A C 1
ATOM 3880 O O . LEU A 1 494 ? 6.498 -6.055 23.400 1.00 89.25 494 LEU A O 1
ATOM 3884 N N . ASN A 1 495 ? 5.016 -4.620 24.273 1.00 84.50 495 ASN A N 1
ATOM 3885 C CA . ASN A 1 495 ? 5.518 -3.448 23.573 1.00 84.50 495 ASN A CA 1
ATOM 3886 C C . ASN A 1 495 ? 5.499 -2.270 24.556 1.00 84.50 495 ASN A C 1
ATOM 3888 O O . ASN A 1 495 ? 4.423 -1.819 24.943 1.00 84.50 495 ASN A O 1
ATOM 3892 N N . GLN A 1 496 ? 6.660 -1.875 25.074 1.00 75.31 496 GLN A N 1
ATOM 3893 C CA . GLN A 1 496 ? 6.750 -0.957 26.214 1.00 75.31 496 GLN A CA 1
ATOM 3894 C C . GLN A 1 496 ? 7.655 0.241 25.918 1.00 75.31 496 GLN A C 1
ATOM 3896 O O . GLN A 1 496 ? 8.801 0.082 25.494 1.00 75.31 496 GLN A O 1
ATOM 3901 N N . ASP A 1 497 ? 7.159 1.419 26.301 1.00 65.19 497 ASP A N 1
ATOM 3902 C CA . ASP A 1 497 ? 7.866 2.696 26.208 1.00 65.19 497 ASP A CA 1
ATOM 3903 C C . ASP A 1 497 ? 8.211 3.174 27.640 1.00 65.19 497 ASP A C 1
ATOM 3905 O O . ASP A 1 497 ? 7.411 3.857 28.285 1.00 65.19 497 ASP A O 1
ATOM 3909 N N . GLY A 1 498 ? 9.371 2.793 28.196 1.00 56.34 498 GLY A N 1
ATOM 3910 C CA . GLY A 1 498 ? 9.909 3.389 29.439 1.00 56.34 498 GLY A CA 1
ATOM 3911 C C . GLY A 1 498 ? 10.032 2.499 30.696 1.00 56.34 498 GLY A C 1
ATOM 3912 O O . GLY A 1 498 ? 10.261 1.301 30.624 1.00 56.34 498 GLY A O 1
ATOM 3913 N N . GLU A 1 499 ? 9.956 3.122 31.883 1.00 51.53 499 GLU A N 1
ATOM 3914 C CA . GLU A 1 499 ? 10.565 2.692 33.169 1.00 51.53 499 GLU A CA 1
ATOM 3915 C C . GLU A 1 499 ? 10.044 1.395 33.846 1.00 51.53 499 GLU A C 1
ATOM 3917 O O . GLU A 1 499 ? 10.579 0.996 34.879 1.00 51.53 499 GLU A O 1
ATOM 3922 N N . SER A 1 500 ? 9.030 0.701 33.316 1.00 56.53 500 SER A N 1
ATOM 3923 C CA . SER A 1 500 ? 8.435 -0.507 33.937 1.00 56.53 500 SER A CA 1
ATOM 3924 C C . SER A 1 500 ? 8.733 -1.782 33.141 1.00 56.53 500 SER A C 1
ATOM 3926 O O . SER A 1 500 ? 7.850 -2.354 32.501 1.00 56.53 500 SER A O 1
ATOM 3928 N N . MET A 1 501 ? 9.983 -2.246 33.207 1.00 65.31 501 MET A N 1
ATOM 3929 C CA . MET A 1 501 ? 10.444 -3.453 32.508 1.00 65.31 501 MET A CA 1
ATOM 3930 C C . MET A 1 501 ? 10.586 -4.646 33.464 1.00 65.31 501 MET A C 1
ATOM 3932 O O . MET A 1 501 ? 11.246 -4.514 34.492 1.00 65.31 501 MET A O 1
ATOM 3936 N N . PRO A 1 502 ? 10.021 -5.829 33.167 1.00 73.50 502 PRO A N 1
ATOM 3937 C CA . PRO A 1 502 ? 10.147 -6.982 34.052 1.00 73.50 502 PRO A CA 1
ATOM 3938 C C . PRO A 1 502 ? 11.606 -7.442 34.172 1.00 73.50 502 PRO A C 1
ATOM 3940 O O . PRO A 1 502 ? 12.303 -7.583 33.169 1.00 73.50 502 PRO A O 1
ATOM 3943 N N . TYR A 1 503 ? 12.055 -7.771 35.386 1.00 77.75 503 TYR A N 1
ATOM 3944 C CA . TYR A 1 503 ? 13.373 -8.400 35.582 1.00 77.75 503 TYR A CA 1
ATOM 3945 C C . TYR A 1 503 ? 13.423 -9.852 35.107 1.00 77.75 503 TYR A C 1
ATOM 3947 O O . TYR A 1 503 ? 14.489 -10.372 34.784 1.00 77.75 503 TYR A O 1
ATOM 3955 N N . THR A 1 504 ? 12.276 -10.520 35.087 1.00 86.31 504 THR A N 1
ATOM 3956 C CA . THR A 1 504 ? 12.148 -11.922 34.696 1.00 86.31 504 THR A CA 1
ATOM 3957 C C . THR A 1 504 ? 10.846 -12.084 33.943 1.00 86.31 504 THR A C 1
ATOM 3959 O O . THR A 1 504 ? 9.849 -11.537 34.394 1.00 86.31 504 THR A O 1
ATOM 3962 N N . ILE A 1 505 ? 10.819 -12.865 32.868 1.00 90.69 505 ILE A N 1
ATOM 3963 C CA . ILE A 1 505 ? 9.600 -13.374 32.231 1.00 90.69 505 ILE A CA 1
ATOM 3964 C C . ILE A 1 505 ? 9.603 -14.890 32.427 1.00 90.69 505 ILE A C 1
ATOM 3966 O O . ILE A 1 505 ? 10.473 -15.579 31.898 1.00 90.69 505 ILE A O 1
ATOM 3970 N N . SER A 1 506 ? 8.660 -15.402 33.222 1.00 90.62 506 SER A N 1
ATOM 3971 C CA . SER A 1 506 ? 8.554 -16.830 33.547 1.00 90.62 506 SER A CA 1
ATOM 3972 C C . SER A 1 506 ? 7.136 -17.329 33.303 1.00 90.62 506 SER A C 1
ATOM 3974 O O . SER A 1 506 ? 6.166 -16.715 33.747 1.00 90.62 506 SER A O 1
ATOM 3976 N N . SER A 1 507 ? 7.020 -18.422 32.554 1.00 91.00 507 SER A N 1
ATOM 3977 C CA . SER A 1 507 ? 5.759 -19.110 32.287 1.00 91.00 507 SER A CA 1
ATOM 3978 C C . SER A 1 507 ? 6.030 -20.487 31.670 1.00 91.00 507 SER A C 1
ATOM 3980 O O . SER A 1 507 ? 6.676 -20.574 30.623 1.00 91.00 507 SER A O 1
ATOM 3982 N N . PRO A 1 508 ? 5.506 -21.577 32.257 1.00 92.00 508 PRO A N 1
ATOM 3983 C CA . PRO A 1 508 ? 5.662 -22.910 31.693 1.00 92.00 508 PRO A CA 1
ATOM 3984 C C . PRO A 1 508 ? 4.711 -23.181 30.519 1.00 92.00 508 PRO A C 1
ATOM 3986 O O . PRO A 1 508 ? 4.865 -24.201 29.863 1.00 92.00 508 PRO A O 1
ATOM 3989 N N . THR A 1 509 ? 3.711 -22.339 30.250 1.00 94.75 509 THR A N 1
ATOM 3990 C CA . THR A 1 509 ? 2.721 -22.586 29.179 1.00 94.75 509 THR A CA 1
ATOM 3991 C C . THR A 1 509 ? 2.939 -21.743 27.934 1.00 94.75 509 THR A C 1
ATOM 3993 O O . THR A 1 509 ? 2.315 -22.001 26.905 1.00 94.75 509 THR A O 1
ATOM 3996 N N . LEU A 1 510 ? 3.808 -20.737 28.024 1.00 96.12 510 LEU A N 1
ATOM 3997 C CA . LEU A 1 510 ? 4.030 -19.795 26.945 1.00 96.12 510 LEU A CA 1
ATOM 3998 C C . LEU A 1 510 ? 4.764 -20.468 25.784 1.00 96.12 510 LEU A C 1
ATOM 4000 O O . LEU A 1 510 ? 5.839 -21.026 25.976 1.00 96.12 510 LEU A O 1
ATOM 4004 N N . LYS A 1 511 ? 4.187 -20.364 24.585 1.00 96.06 511 LYS A N 1
ATOM 4005 C CA . LYS A 1 511 ? 4.736 -20.904 23.334 1.00 96.06 511 LYS A CA 1
ATOM 4006 C C . LYS A 1 511 ? 5.245 -19.817 22.397 1.00 96.06 511 LYS A C 1
ATOM 4008 O O . LYS A 1 511 ? 6.167 -20.060 21.628 1.00 96.06 511 LYS A O 1
ATOM 4013 N N . ARG A 1 512 ? 4.663 -18.617 22.468 1.00 96.25 512 ARG A N 1
ATOM 4014 C CA . ARG A 1 512 ? 5.043 -17.465 21.645 1.00 96.25 512 ARG A CA 1
ATOM 4015 C C . ARG A 1 512 ? 5.284 -16.236 22.509 1.00 96.25 512 ARG A C 1
ATOM 4017 O O . ARG A 1 512 ? 4.415 -15.849 23.293 1.00 96.25 512 ARG A O 1
ATOM 4024 N N . LEU A 1 513 ? 6.432 -15.602 22.310 1.00 96.31 513 LEU A N 1
ATOM 4025 C CA . LEU A 1 513 ? 6.800 -14.358 22.966 1.00 96.31 513 LEU A CA 1
ATOM 4026 C C . LEU A 1 513 ? 7.279 -13.349 21.921 1.00 96.31 513 LEU A C 1
ATOM 4028 O O . LEU A 1 513 ? 8.198 -13.648 21.164 1.00 96.31 513 LEU A O 1
ATOM 4032 N N . SER A 1 514 ? 6.675 -12.164 21.921 1.00 94.56 514 SER A N 1
ATOM 4033 C CA . SER A 1 514 ? 7.168 -10.993 21.189 1.00 94.56 514 SER A CA 1
ATOM 4034 C C . SER A 1 514 ? 7.417 -9.863 22.176 1.00 94.56 514 SER A C 1
ATOM 4036 O O . SER A 1 514 ? 6.523 -9.522 22.955 1.00 94.56 514 SER A O 1
ATOM 4038 N N . VAL A 1 515 ? 8.619 -9.299 22.165 1.00 91.31 515 VAL A N 1
ATOM 4039 C CA . VAL A 1 515 ? 9.048 -8.236 23.076 1.00 91.31 515 VAL A CA 1
ATOM 4040 C C . VAL A 1 515 ? 9.714 -7.135 22.271 1.00 91.31 515 VAL A C 1
ATOM 4042 O O . VAL A 1 515 ? 10.701 -7.386 21.587 1.00 91.31 515 VAL A O 1
ATOM 4045 N N . HIS A 1 516 ? 9.185 -5.921 22.390 1.00 88.12 516 HIS A N 1
ATOM 4046 C CA . HIS A 1 516 ? 9.736 -4.722 21.770 1.00 88.12 516 HIS A CA 1
ATOM 4047 C C . HIS A 1 516 ? 9.869 -3.630 22.829 1.00 88.12 516 HIS A C 1
ATOM 4049 O O . HIS A 1 516 ? 8.868 -3.187 23.400 1.00 88.12 516 HIS A O 1
ATOM 4055 N N . TYR A 1 517 ? 11.105 -3.220 23.101 1.00 83.88 517 TYR A N 1
ATOM 4056 C CA . TYR A 1 517 ? 11.417 -2.158 24.050 1.00 83.88 517 TYR A CA 1
ATOM 4057 C C . TYR A 1 517 ? 12.121 -1.003 23.345 1.00 83.88 517 TYR A C 1
ATOM 4059 O O . TYR A 1 517 ? 13.117 -1.195 22.654 1.00 83.88 517 TYR A O 1
ATOM 4067 N N . GLU A 1 518 ? 11.593 0.210 23.525 1.00 66.75 518 GLU A N 1
ATOM 4068 C CA . GLU A 1 518 ? 12.135 1.419 22.888 1.00 66.75 518 GLU A CA 1
ATOM 4069 C C . GLU A 1 518 ? 13.160 2.160 23.762 1.00 66.75 518 GLU A C 1
ATOM 4071 O O . GLU A 1 518 ? 13.891 3.013 23.263 1.00 66.75 518 GLU A O 1
ATOM 4076 N N . TYR A 1 519 ? 13.227 1.878 25.071 1.00 64.81 519 TYR A N 1
ATOM 4077 C CA . TYR A 1 519 ? 14.149 2.557 25.988 1.00 64.81 519 TYR A CA 1
ATOM 4078 C C . TYR A 1 519 ? 14.427 1.734 27.254 1.00 64.81 519 TYR A C 1
ATOM 4080 O O . TYR A 1 519 ? 13.492 1.316 27.937 1.00 64.81 519 TYR A O 1
ATOM 4088 N N . HIS A 1 520 ? 15.705 1.573 27.616 1.00 63.78 520 HIS A N 1
ATOM 4089 C CA . HIS A 1 520 ? 16.141 0.945 28.869 1.00 63.78 520 HIS A CA 1
ATOM 4090 C C . HIS A 1 520 ? 16.870 1.954 29.763 1.00 63.78 520 HIS A C 1
ATOM 4092 O O . HIS A 1 520 ? 17.666 2.749 29.285 1.00 63.78 520 HIS A O 1
ATOM 4098 N N . PHE A 1 521 ? 16.593 1.936 31.070 1.00 55.84 521 PHE A N 1
ATOM 4099 C CA . PHE A 1 521 ? 17.168 2.871 32.055 1.00 55.84 521 PHE A CA 1
ATOM 4100 C C . PHE A 1 521 ? 18.254 2.239 32.940 1.00 55.84 521 PHE A C 1
ATOM 4102 O O . PHE A 1 521 ? 18.613 2.843 33.938 1.00 55.84 521 PHE A O 1
ATOM 4109 N N . GLU A 1 522 ? 18.777 1.067 32.549 1.00 57.16 522 GLU A N 1
ATOM 4110 C CA . GLU A 1 522 ? 19.605 0.110 33.314 1.00 57.16 522 GLU A CA 1
ATOM 4111 C C . GLU A 1 522 ? 18.806 -1.064 33.902 1.00 57.16 522 GLU A C 1
ATOM 4113 O O . GLU A 1 522 ? 18.156 -0.961 34.941 1.00 57.16 522 GLU A O 1
ATOM 4118 N N . SER A 1 523 ? 18.895 -2.237 33.269 1.00 73.31 523 SER A N 1
ATOM 4119 C CA . SER A 1 523 ? 18.390 -3.476 33.864 1.00 73.31 523 SER A CA 1
ATOM 4120 C C . SER A 1 523 ? 19.037 -4.722 33.262 1.00 73.31 523 SER A C 1
ATOM 4122 O O . SER A 1 523 ? 19.651 -4.689 32.198 1.00 73.31 523 SER A O 1
ATOM 4124 N N . VAL A 1 524 ? 18.938 -5.819 34.008 1.00 83.12 524 VAL A N 1
ATOM 4125 C CA . VAL A 1 524 ? 19.139 -7.196 33.548 1.00 83.12 524 VAL A CA 1
ATOM 4126 C C . VAL A 1 524 ? 17.767 -7.808 33.262 1.00 83.12 524 VAL A C 1
ATOM 4128 O O . VAL A 1 524 ? 16.794 -7.405 33.898 1.00 83.12 524 VAL A O 1
ATOM 4131 N N . ILE A 1 525 ? 17.677 -8.806 32.382 1.00 88.69 525 ILE A N 1
ATOM 4132 C CA . ILE A 1 525 ? 16.432 -9.565 32.179 1.00 88.69 525 ILE A CA 1
ATOM 4133 C C . ILE A 1 525 ? 16.690 -11.070 32.196 1.00 88.69 525 ILE A C 1
ATOM 4135 O O . ILE A 1 525 ? 17.714 -11.548 31.712 1.00 88.69 525 ILE A O 1
ATOM 4139 N N . SER A 1 526 ? 15.763 -11.826 32.770 1.00 91.75 526 SER A N 1
ATOM 4140 C CA . SER A 1 526 ? 15.791 -13.285 32.784 1.00 91.75 526 SER A CA 1
ATOM 4141 C C . SER A 1 526 ? 14.611 -13.866 32.013 1.00 91.75 526 SER A C 1
ATOM 4143 O O . SER A 1 526 ? 13.492 -13.367 32.106 1.00 91.75 526 SER A O 1
ATOM 4145 N N . PHE A 1 527 ? 14.845 -14.960 31.300 1.00 94.50 527 PHE A N 1
ATOM 4146 C CA . PHE A 1 527 ? 13.812 -15.747 30.636 1.00 94.50 527 PHE A CA 1
ATOM 4147 C C . PHE A 1 527 ? 13.756 -17.124 31.287 1.00 94.50 527 PHE A C 1
ATOM 4149 O O . PHE A 1 527 ? 14.770 -17.814 31.366 1.00 94.50 527 PHE A O 1
ATOM 4156 N N . ASP A 1 528 ? 12.582 -17.527 31.758 1.00 94.06 528 ASP A N 1
ATOM 4157 C CA . ASP A 1 528 ? 12.331 -18.869 32.276 1.00 94.06 528 ASP A CA 1
ATOM 4158 C C . ASP A 1 528 ? 11.086 -19.462 31.614 1.00 94.06 528 ASP A C 1
ATOM 4160 O O . ASP A 1 528 ? 9.984 -19.467 32.166 1.00 94.06 528 ASP A O 1
ATOM 4164 N N . LEU A 1 529 ? 11.265 -19.872 30.359 1.00 95.88 529 LEU A N 1
ATOM 4165 C CA . LEU A 1 529 ? 10.203 -20.246 29.430 1.00 95.88 529 LEU A CA 1
ATOM 4166 C C . LEU A 1 529 ? 10.556 -21.594 28.775 1.00 95.88 529 LEU A C 1
ATOM 4168 O O . LEU A 1 529 ? 10.880 -21.647 27.587 1.00 95.88 529 LEU A O 1
ATOM 4172 N N . PRO A 1 530 ? 10.513 -22.705 29.537 1.00 95.69 530 PRO A N 1
ATOM 4173 C CA . PRO A 1 530 ? 11.015 -24.005 29.083 1.00 95.69 530 PRO A CA 1
ATOM 4174 C C . PRO A 1 530 ? 10.286 -24.558 27.851 1.00 95.69 530 PRO A C 1
ATOM 4176 O O . PRO A 1 530 ? 10.869 -25.348 27.116 1.00 95.69 530 PRO A O 1
ATOM 4179 N N . ASN A 1 531 ? 9.038 -24.136 27.615 1.00 96.62 531 ASN A N 1
ATOM 4180 C CA . ASN A 1 531 ? 8.179 -24.596 26.517 1.00 96.62 531 ASN A CA 1
ATOM 4181 C C . ASN A 1 531 ? 7.974 -23.538 25.414 1.00 96.62 531 ASN A C 1
ATOM 4183 O O . ASN A 1 531 ? 7.064 -23.685 24.597 1.00 96.62 531 ASN A O 1
ATOM 4187 N N . LEU A 1 532 ? 8.779 -22.469 25.397 1.00 97.88 532 LEU A N 1
ATOM 4188 C CA . LEU A 1 532 ? 8.695 -21.449 24.353 1.00 97.88 532 LEU A CA 1
ATOM 4189 C C . LEU A 1 532 ? 9.139 -22.036 23.015 1.00 97.88 532 LEU A C 1
ATOM 4191 O O . LEU A 1 532 ? 10.217 -22.607 22.952 1.00 97.88 532 LEU A O 1
ATOM 4195 N N . GLU A 1 533 ? 8.339 -21.865 21.965 1.00 96.50 533 GLU A N 1
ATOM 4196 C CA . GLU A 1 533 ? 8.617 -22.364 20.610 1.00 96.50 533 GLU A CA 1
ATOM 4197 C C . GLU A 1 533 ? 9.096 -21.228 19.686 1.00 96.50 533 GLU A C 1
ATOM 4199 O O . GLU A 1 533 ? 9.959 -21.446 18.839 1.00 96.50 533 GLU A O 1
ATOM 4204 N N . TYR A 1 534 ? 8.584 -20.007 19.888 1.00 96.50 534 TYR A N 1
ATOM 4205 C CA . TYR A 1 534 ? 8.890 -18.821 19.082 1.00 96.50 534 TYR A CA 1
ATOM 4206 C C . TYR A 1 534 ? 9.253 -17.610 19.950 1.00 96.50 534 TYR A C 1
ATOM 4208 O O . TYR A 1 534 ? 8.498 -17.248 20.864 1.00 96.50 534 TYR A O 1
ATOM 4216 N N . LEU A 1 535 ? 10.352 -16.939 19.596 1.00 97.19 535 LEU A N 1
ATOM 4217 C CA . LEU A 1 535 ? 10.819 -15.698 20.211 1.00 97.19 535 LEU A CA 1
ATOM 4218 C C . LEU A 1 535 ? 11.055 -14.608 19.157 1.00 97.19 535 LEU A C 1
ATOM 4220 O O . LEU A 1 535 ? 11.866 -14.781 18.256 1.00 97.19 535 LEU A O 1
ATOM 4224 N N . ASP A 1 536 ? 10.421 -13.456 19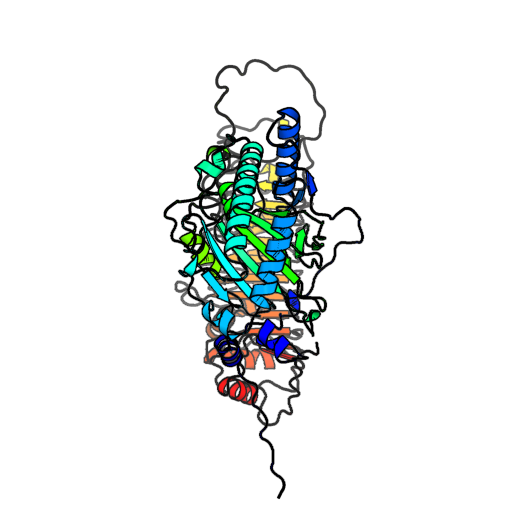.336 1.00 95.62 536 ASP A N 1
ATOM 4225 C CA . ASP A 1 536 ? 10.776 -12.194 18.681 1.00 95.62 536 ASP A CA 1
ATOM 4226 C C . ASP A 1 536 ? 11.218 -11.211 19.770 1.00 95.62 536 ASP A C 1
ATOM 4228 O O . ASP A 1 536 ? 10.431 -10.859 20.652 1.00 95.62 536 ASP A O 1
ATOM 4232 N N . TYR A 1 537 ? 12.499 -10.844 19.771 1.00 94.88 537 TYR A N 1
ATOM 4233 C CA . TYR A 1 537 ? 13.095 -10.007 20.807 1.00 94.88 537 TYR A CA 1
ATOM 4234 C C . TYR A 1 537 ? 13.819 -8.812 20.191 1.00 94.88 537 TYR A C 1
ATOM 4236 O O . TYR A 1 537 ? 14.875 -8.955 19.570 1.00 94.88 537 TYR A O 1
ATOM 4244 N N . SER A 1 538 ? 13.239 -7.630 20.396 1.00 92.06 538 SER A N 1
ATOM 4245 C CA . SER A 1 538 ? 13.767 -6.332 19.986 1.00 92.06 538 SER A CA 1
ATOM 4246 C C . SER A 1 538 ? 14.048 -5.459 21.211 1.00 92.06 538 SER A C 1
ATOM 4248 O O . SER A 1 538 ? 13.114 -5.088 21.925 1.00 92.06 538 SER A O 1
ATOM 4250 N N . ASP A 1 539 ? 15.319 -5.149 21.470 1.00 89.00 539 ASP A N 1
ATOM 4251 C CA . ASP A 1 539 ? 15.755 -4.459 22.694 1.00 89.00 539 ASP A CA 1
ATOM 4252 C C . ASP A 1 539 ? 17.163 -3.838 22.547 1.00 89.00 539 ASP A C 1
ATOM 4254 O O . ASP A 1 539 ? 17.873 -4.076 21.573 1.00 89.00 539 ASP A O 1
ATOM 4258 N N . TYR A 1 540 ? 17.616 -3.081 23.541 1.00 88.69 540 TYR A N 1
ATOM 4259 C CA . TYR A 1 540 ? 19.018 -2.748 23.741 1.00 88.69 540 TYR A CA 1
ATOM 4260 C C . TYR A 1 540 ? 19.781 -3.887 24.430 1.00 88.69 540 TYR A C 1
ATOM 4262 O O . TYR A 1 540 ? 19.266 -4.621 25.271 1.00 88.69 540 TYR A O 1
ATOM 4270 N N . ALA A 1 541 ? 21.070 -4.004 24.125 1.00 88.94 541 ALA A N 1
ATOM 4271 C CA . ALA A 1 541 ? 21.975 -4.906 24.815 1.00 88.94 541 ALA A CA 1
ATOM 4272 C C . ALA A 1 541 ? 22.097 -4.521 26.301 1.00 88.94 541 ALA A C 1
ATOM 4274 O O . ALA A 1 541 ? 22.584 -3.441 26.642 1.00 88.94 541 ALA A O 1
ATOM 4275 N N . LEU A 1 542 ? 21.682 -5.429 27.183 1.00 88.50 542 LEU A N 1
ATOM 4276 C CA . LEU A 1 542 ? 21.626 -5.204 28.629 1.00 88.50 542 LEU A CA 1
ATOM 4277 C C . LEU A 1 542 ? 22.931 -5.585 29.346 1.00 88.50 542 LEU A C 1
ATOM 4279 O O . LEU A 1 542 ? 23.770 -6.308 28.805 1.00 88.50 542 LEU A O 1
ATOM 4283 N N . TYR A 1 543 ? 23.087 -5.166 30.611 1.00 87.38 543 TYR A N 1
ATOM 4284 C CA . TYR A 1 543 ? 24.242 -5.530 31.459 1.00 87.38 543 TYR A CA 1
ATOM 4285 C C . TYR A 1 543 ? 24.436 -7.044 31.622 1.00 87.38 543 TYR A C 1
ATOM 4287 O O . TYR A 1 543 ? 25.542 -7.507 31.912 1.00 87.38 543 TYR A O 1
ATOM 4295 N N . GLY A 1 544 ? 23.363 -7.818 31.462 1.00 86.19 544 GLY A N 1
ATOM 4296 C CA . GLY A 1 544 ? 23.409 -9.267 31.506 1.00 86.19 544 GLY A CA 1
ATOM 4297 C C . GLY A 1 544 ? 22.030 -9.910 31.451 1.00 86.19 544 GLY A C 1
ATOM 4298 O O . GLY A 1 544 ? 21.013 -9.272 31.718 1.00 86.19 544 GLY A O 1
ATOM 4299 N N . TYR A 1 545 ? 22.037 -11.214 31.172 1.00 91.44 545 TYR A N 1
ATOM 4300 C CA . TYR A 1 545 ? 20.847 -12.064 31.124 1.00 91.44 545 TYR A CA 1
ATOM 4301 C C . TYR A 1 545 ? 20.972 -13.197 32.155 1.00 91.44 545 TYR A C 1
ATOM 4303 O O . TYR A 1 545 ? 21.452 -14.276 31.813 1.00 91.44 545 TYR A O 1
ATOM 4311 N N . PRO A 1 546 ? 20.683 -12.969 33.452 1.00 88.94 546 PRO A N 1
ATOM 4312 C CA . PRO A 1 546 ? 21.139 -13.827 34.546 1.00 88.94 546 PRO A CA 1
ATOM 4313 C C . PRO A 1 546 ? 20.691 -15.287 34.441 1.00 88.94 546 PRO A C 1
ATOM 4315 O O . PRO A 1 546 ? 21.513 -16.177 34.692 1.00 88.94 546 PRO A O 1
ATOM 4318 N N . GLN A 1 547 ? 19.442 -15.513 34.034 1.00 90.94 547 GLN A N 1
ATOM 4319 C CA . GLN A 1 547 ? 18.845 -16.822 33.782 1.00 90.94 547 GLN A CA 1
ATOM 4320 C C . GLN A 1 547 ? 18.163 -16.803 32.412 1.00 90.94 547 GLN A C 1
ATOM 4322 O O . GLN A 1 547 ? 17.341 -15.933 32.149 1.00 90.94 547 GLN A O 1
ATOM 4327 N N . VAL A 1 548 ? 18.505 -17.755 31.541 1.00 95.06 548 VAL A N 1
ATOM 4328 C CA . VAL A 1 548 ? 17.887 -17.911 30.216 1.00 95.06 548 VAL A CA 1
ATOM 4329 C C . VAL A 1 548 ? 17.608 -19.393 29.990 1.00 95.06 548 VAL A C 1
ATOM 4331 O O . VAL A 1 548 ? 18.494 -20.154 29.610 1.00 95.06 548 VAL A O 1
ATOM 4334 N N . ASN A 1 549 ? 16.383 -19.804 30.291 1.00 95.62 549 ASN A N 1
ATOM 4335 C CA . ASN A 1 549 ? 15.850 -21.137 30.055 1.00 95.62 549 ASN A CA 1
ATOM 4336 C C . ASN A 1 549 ? 14.846 -21.058 28.898 1.00 95.62 549 ASN A C 1
ATOM 4338 O O . ASN A 1 549 ? 13.725 -20.584 29.075 1.00 95.62 549 ASN A O 1
ATOM 4342 N N . LEU A 1 550 ? 15.297 -21.482 27.719 1.00 96.69 550 LEU A N 1
ATOM 4343 C CA . LEU A 1 550 ? 14.566 -21.483 26.448 1.00 96.69 550 LEU A CA 1
ATOM 4344 C C . LEU A 1 550 ? 14.740 -22.851 25.762 1.00 96.69 550 LEU A C 1
ATOM 4346 O O . LEU A 1 550 ? 15.051 -22.940 24.578 1.00 96.69 550 LEU A O 1
ATOM 4350 N N . GLU A 1 551 ? 14.639 -23.936 26.537 1.00 92.81 551 GLU A N 1
ATOM 4351 C CA . GLU A 1 551 ? 15.042 -25.278 26.092 1.00 92.81 551 GLU A CA 1
ATOM 4352 C C . GLU A 1 551 ? 14.283 -25.787 24.858 1.00 92.81 551 GLU A C 1
ATOM 4354 O O . GLU A 1 551 ? 14.902 -26.449 24.024 1.00 92.81 551 GLU A O 1
ATOM 4359 N N . SER A 1 552 ? 12.997 -25.452 24.719 1.00 96.44 552 SER A N 1
ATOM 4360 C CA . SER A 1 552 ? 12.149 -25.878 23.591 1.00 96.44 552 SER A CA 1
ATOM 4361 C C . SER A 1 552 ? 12.125 -24.900 22.409 1.00 96.44 552 SER A C 1
ATOM 4363 O O . SER A 1 552 ? 11.316 -25.082 21.501 1.00 96.44 552 SER A O 1
ATOM 4365 N N . LEU A 1 553 ? 12.969 -23.861 22.414 1.00 97.69 553 LEU A N 1
ATOM 4366 C CA . LEU A 1 553 ? 12.917 -22.807 21.402 1.00 97.69 553 LEU A CA 1
ATOM 4367 C C . LEU A 1 553 ? 13.281 -23.340 20.017 1.00 97.69 553 LEU A C 1
ATOM 4369 O O . LEU A 1 553 ? 14.364 -23.894 19.834 1.00 97.69 553 LEU A O 1
ATOM 4373 N N . VAL A 1 554 ? 12.382 -23.128 19.053 1.00 94.94 554 VAL A N 1
ATOM 4374 C CA . VAL A 1 554 ? 12.526 -23.571 17.659 1.00 94.94 554 VAL A CA 1
ATOM 4375 C C . VAL A 1 554 ? 12.940 -22.405 16.769 1.00 94.94 554 VAL A C 1
ATOM 4377 O O . VAL A 1 554 ? 13.862 -22.539 15.969 1.00 94.94 554 VAL A O 1
ATOM 4380 N N . GLU A 1 555 ? 12.301 -21.248 16.929 1.00 96.88 555 GLU A N 1
ATOM 4381 C CA . GLU A 1 555 ? 12.529 -20.075 16.085 1.00 96.88 555 GLU A CA 1
ATOM 4382 C C . GLU A 1 555 ? 12.822 -18.834 16.931 1.00 96.88 555 GLU A C 1
ATOM 4384 O O . GLU A 1 555 ? 12.113 -18.544 17.901 1.00 96.88 555 GLU A O 1
ATOM 4389 N N . ALA A 1 556 ? 13.864 -18.093 16.552 1.00 96.50 556 ALA A N 1
ATOM 4390 C CA . ALA A 1 556 ? 14.241 -16.848 17.204 1.00 96.50 556 ALA A CA 1
ATOM 4391 C C . ALA A 1 556 ? 14.571 -15.741 16.196 1.00 96.50 556 ALA A C 1
ATOM 4393 O O . ALA A 1 556 ? 15.411 -15.917 15.313 1.00 96.50 556 ALA A O 1
ATOM 4394 N N . TYR A 1 557 ? 13.973 -14.571 16.400 1.00 95.12 557 TYR A N 1
ATOM 4395 C CA . TYR A 1 557 ? 14.354 -13.313 15.772 1.00 95.12 557 TYR A CA 1
ATOM 4396 C C . TYR A 1 557 ? 14.942 -12.380 16.831 1.00 95.12 557 TYR A C 1
ATOM 4398 O O . TYR A 1 557 ? 14.287 -12.076 17.830 1.00 95.12 557 TYR A O 1
ATOM 4406 N N . LEU A 1 558 ? 16.185 -11.942 16.624 1.00 95.31 558 LEU A N 1
ATOM 4407 C CA . LEU A 1 558 ? 16.872 -11.013 17.515 1.00 95.31 558 LEU A CA 1
ATOM 4408 C C . LEU A 1 558 ? 17.161 -9.695 16.799 1.00 95.31 558 LEU A C 1
ATOM 4410 O O . LEU A 1 558 ? 17.893 -9.665 15.801 1.00 95.31 558 LEU A O 1
ATOM 4414 N N . ASN A 1 559 ? 16.684 -8.599 17.383 1.00 92.75 559 ASN A N 1
ATOM 4415 C CA . ASN A 1 559 ? 17.007 -7.236 16.990 1.00 92.75 559 ASN A CA 1
ATOM 4416 C C . ASN A 1 559 ? 17.544 -6.438 18.186 1.00 92.75 559 ASN A C 1
ATOM 4418 O O . ASN A 1 559 ? 16.794 -5.813 18.930 1.00 92.75 559 ASN A O 1
ATOM 4422 N N . LEU A 1 560 ? 18.856 -6.507 18.388 1.00 91.06 560 LEU A N 1
ATOM 4423 C CA . LEU A 1 560 ? 19.554 -5.914 19.513 1.00 91.06 560 LEU A CA 1
ATOM 4424 C C . LEU A 1 560 ? 20.348 -4.699 19.057 1.00 91.06 560 LEU A C 1
ATOM 4426 O O . LEU A 1 560 ? 21.199 -4.819 18.177 1.00 91.06 560 LEU A O 1
ATOM 4430 N N . ASP A 1 561 ? 20.140 -3.567 19.719 1.00 88.69 561 ASP A N 1
ATOM 4431 C CA . ASP A 1 561 ? 20.945 -2.364 19.508 1.00 88.69 561 ASP A CA 1
ATOM 4432 C C . ASP A 1 561 ? 21.889 -2.110 20.693 1.00 88.69 561 ASP A C 1
ATOM 4434 O O . ASP A 1 561 ? 21.694 -2.591 21.812 1.00 88.69 561 ASP A O 1
ATOM 4438 N N . LYS A 1 562 ? 22.963 -1.357 20.471 1.00 83.38 562 LYS A N 1
ATOM 4439 C CA . LYS A 1 562 ? 23.887 -0.956 21.527 1.00 83.38 562 LYS A CA 1
ATOM 4440 C C . LYS A 1 562 ? 23.476 0.402 22.089 1.00 83.38 562 LYS A C 1
ATOM 4442 O O . LYS A 1 562 ? 23.712 1.434 21.471 1.00 83.38 562 LYS A O 1
ATOM 4447 N N . ALA A 1 563 ? 22.966 0.405 23.314 1.00 76.69 563 ALA A N 1
ATOM 4448 C CA . ALA A 1 563 ? 22.704 1.632 24.052 1.00 76.69 563 ALA A CA 1
ATOM 4449 C C . ALA A 1 563 ? 24.004 2.379 24.412 1.00 76.69 563 ALA A C 1
ATOM 4451 O O . ALA A 1 563 ? 24.944 1.780 24.937 1.00 76.69 563 ALA A O 1
ATOM 4452 N N . GLU A 1 564 ? 24.040 3.700 24.198 1.00 72.38 564 GLU A N 1
ATOM 4453 C CA . GLU A 1 564 ? 25.182 4.548 24.593 1.00 72.38 564 GLU A CA 1
ATOM 4454 C C . GLU A 1 564 ? 25.395 4.593 26.115 1.00 72.38 564 GLU A C 1
ATOM 4456 O O . GLU A 1 564 ? 26.523 4.747 26.576 1.00 72.38 564 GLU A O 1
ATOM 4461 N N . HIS A 1 565 ? 24.321 4.440 26.893 1.00 72.56 565 HIS A N 1
ATOM 4462 C CA . HIS A 1 565 ? 24.338 4.545 28.352 1.00 72.56 565 HIS A CA 1
ATOM 4463 C C . HIS A 1 565 ? 24.719 3.236 29.069 1.00 72.56 565 HIS A C 1
ATOM 4465 O O . HIS A 1 565 ? 24.961 3.262 30.271 1.00 72.56 565 HIS A O 1
ATOM 4471 N N . VAL A 1 566 ? 24.792 2.095 28.369 1.00 74.31 566 VAL A N 1
ATOM 4472 C CA . VAL A 1 566 ? 25.216 0.815 28.964 1.00 74.31 566 VAL A CA 1
ATOM 4473 C C . VAL A 1 566 ? 26.707 0.617 28.690 1.00 74.31 566 VAL A C 1
ATOM 4475 O O . VAL A 1 566 ? 27.111 0.246 27.588 1.00 74.31 566 VAL A O 1
ATOM 4478 N N . GLU A 1 567 ? 27.551 0.853 29.697 1.00 75.62 567 GLU A N 1
ATOM 4479 C CA . GLU A 1 567 ? 29.013 0.840 29.517 1.00 75.62 567 GLU A CA 1
ATOM 4480 C C . GLU A 1 567 ? 29.579 -0.552 29.169 1.00 75.62 567 GLU A C 1
ATOM 4482 O O . GLU A 1 567 ? 30.566 -0.665 28.435 1.00 75.62 567 GLU A O 1
ATOM 4487 N N . SER A 1 568 ? 28.972 -1.631 29.683 1.00 83.50 568 SER A N 1
ATOM 4488 C CA . SER A 1 568 ? 29.475 -3.006 29.514 1.00 83.50 568 SER A CA 1
ATOM 4489 C C . SER A 1 568 ? 28.353 -4.047 29.375 1.00 83.50 568 SER A C 1
ATOM 4491 O O . SER A 1 568 ? 28.163 -4.880 30.271 1.00 83.50 568 SER A O 1
ATOM 4493 N N . PRO A 1 569 ? 27.601 -4.020 28.259 1.00 88.94 569 PRO A N 1
ATOM 4494 C CA . PRO A 1 569 ? 26.564 -5.009 27.994 1.00 88.94 569 PRO A CA 1
ATOM 4495 C C . PRO A 1 569 ? 27.144 -6.422 27.830 1.00 88.94 569 PRO A C 1
ATOM 4497 O O . PRO A 1 569 ? 28.275 -6.595 27.367 1.00 88.94 569 PRO A O 1
ATOM 4500 N N . ASP A 1 570 ? 26.360 -7.437 28.199 1.00 89.56 570 ASP A N 1
ATOM 4501 C CA . ASP A 1 570 ? 26.739 -8.850 28.112 1.00 89.56 570 ASP A CA 1
ATOM 4502 C C . ASP A 1 570 ? 25.582 -9.728 27.634 1.00 89.56 570 ASP A C 1
ATOM 4504 O O . ASP A 1 570 ? 24.721 -10.141 28.412 1.00 89.56 570 ASP A O 1
ATOM 4508 N N . VAL A 1 571 ? 25.603 -10.078 26.349 1.00 92.38 571 VAL A N 1
ATOM 4509 C CA . VAL A 1 571 ? 24.571 -10.922 25.724 1.00 92.38 571 VAL A CA 1
ATOM 4510 C C . VAL A 1 571 ? 24.914 -12.416 25.762 1.00 92.38 571 VAL A C 1
ATOM 4512 O O . VAL A 1 571 ? 24.161 -13.235 25.244 1.00 92.38 571 VAL A O 1
ATOM 4515 N N . THR A 1 572 ? 26.023 -12.821 26.395 1.00 91.31 572 THR A N 1
ATOM 4516 C CA . THR A 1 572 ? 26.529 -14.208 26.349 1.00 91.31 572 THR A CA 1
ATOM 4517 C C . THR A 1 572 ? 25.469 -15.230 26.767 1.00 91.31 572 THR A C 1
ATOM 4519 O O . THR A 1 572 ? 25.254 -16.229 26.084 1.00 91.31 572 THR A O 1
ATOM 4522 N N . LYS A 1 573 ? 24.781 -14.985 27.886 1.00 92.19 573 LYS A N 1
ATOM 4523 C CA . LYS A 1 573 ? 23.775 -15.917 28.411 1.00 92.19 573 LYS A CA 1
ATOM 4524 C C . LYS A 1 573 ? 22.516 -15.990 27.543 1.00 92.19 573 LYS A C 1
ATOM 4526 O O . LYS A 1 573 ? 21.943 -17.070 27.443 1.00 92.19 573 LYS A O 1
ATOM 4531 N N . LEU A 1 574 ? 22.129 -14.893 26.886 1.00 94.06 574 LEU A N 1
ATOM 4532 C CA . LEU A 1 574 ? 21.030 -14.889 25.916 1.00 94.06 574 LEU A CA 1
ATOM 4533 C C . LEU A 1 574 ? 21.357 -15.804 24.736 1.00 94.06 574 LEU A C 1
ATOM 4535 O O . LEU A 1 574 ? 20.574 -16.692 24.411 1.00 94.06 574 LEU A O 1
ATOM 4539 N N . ILE A 1 575 ? 22.554 -15.646 24.166 1.00 93.69 575 ILE A N 1
ATOM 4540 C CA . ILE A 1 575 ? 23.016 -16.465 23.040 1.00 93.69 575 ILE A CA 1
ATOM 4541 C C . ILE A 1 575 ? 23.125 -17.944 23.428 1.00 93.69 575 ILE A C 1
ATOM 4543 O O . ILE A 1 575 ? 22.695 -18.807 22.671 1.00 93.69 575 ILE A O 1
ATOM 4547 N N . ILE A 1 576 ? 23.621 -18.256 24.631 1.00 92.19 576 ILE A N 1
ATOM 4548 C CA . ILE A 1 576 ? 23.621 -19.634 25.155 1.00 92.19 576 ILE A CA 1
ATOM 4549 C C . ILE A 1 576 ? 22.196 -20.183 25.294 1.00 92.19 576 ILE A C 1
ATOM 4551 O O . ILE A 1 576 ? 21.977 -21.363 25.021 1.00 92.19 576 ILE A O 1
ATOM 4555 N N . GLY A 1 577 ? 21.243 -19.358 25.722 1.00 93.44 577 GLY A N 1
ATOM 4556 C CA . GLY A 1 577 ? 19.855 -19.764 25.917 1.00 93.44 577 GLY A CA 1
ATOM 4557 C C . GLY A 1 577 ? 19.151 -20.164 24.624 1.00 93.44 577 GLY A C 1
ATOM 4558 O O . GLY A 1 577 ? 18.430 -21.155 24.617 1.00 93.44 577 GLY A O 1
ATOM 4559 N N . ILE A 1 578 ? 19.416 -19.463 23.519 1.00 95.19 578 ILE A N 1
ATOM 4560 C CA . ILE A 1 578 ? 18.791 -19.742 22.215 1.00 95.19 578 ILE A CA 1
ATOM 4561 C C . ILE A 1 578 ? 19.481 -20.863 21.419 1.00 95.19 578 ILE A C 1
ATOM 4563 O O . ILE A 1 578 ? 19.159 -21.082 20.260 1.00 95.19 578 ILE A O 1
ATOM 4567 N N . ARG A 1 579 ? 20.440 -21.594 21.997 1.00 93.38 579 ARG A N 1
ATOM 4568 C CA . ARG A 1 579 ? 21.270 -22.580 21.269 1.00 93.38 579 ARG A CA 1
ATOM 4569 C C . ARG A 1 579 ? 20.510 -23.738 20.600 1.00 93.38 579 ARG A C 1
ATOM 4571 O O . ARG A 1 579 ? 21.089 -24.442 19.777 1.00 93.38 579 ARG A O 1
ATOM 4578 N N . ASN A 1 580 ? 19.265 -23.992 21.002 1.00 93.50 580 ASN A N 1
ATOM 4579 C CA . ASN A 1 580 ? 18.477 -25.141 20.545 1.00 93.50 580 ASN A CA 1
ATOM 4580 C C . ASN A 1 580 ? 17.632 -24.862 19.291 1.00 93.50 580 ASN A C 1
ATOM 4582 O O . ASN A 1 580 ? 17.033 -25.809 18.785 1.00 93.50 580 ASN A O 1
ATOM 4586 N N . VAL A 1 581 ? 17.619 -23.617 18.800 1.00 96.50 581 VAL A N 1
ATOM 4587 C CA . VAL A 1 581 ? 16.821 -23.181 17.644 1.00 96.50 581 VAL A CA 1
ATOM 4588 C C . VAL A 1 581 ? 17.134 -23.955 16.367 1.00 96.50 581 VAL A C 1
ATOM 4590 O O . VAL A 1 581 ? 18.272 -24.363 16.128 1.00 96.50 581 VAL A O 1
ATOM 4593 N N . GLU A 1 582 ? 16.112 -24.092 15.529 1.00 96.12 582 GLU A N 1
ATOM 4594 C CA . GLU A 1 582 ? 16.185 -24.563 14.146 1.00 96.12 582 GLU A CA 1
ATOM 4595 C C . GLU A 1 582 ? 16.296 -23.393 13.161 1.00 96.12 582 GLU A C 1
ATOM 4597 O O . GLU A 1 582 ? 16.994 -23.504 12.151 1.00 96.12 582 GLU A O 1
ATOM 4602 N N . ILE A 1 583 ? 15.654 -22.262 13.477 1.00 93.69 583 ILE A N 1
ATOM 4603 C CA . ILE A 1 583 ? 15.657 -21.041 12.665 1.00 93.69 583 ILE A CA 1
ATOM 4604 C C . ILE A 1 583 ? 16.131 -19.869 13.525 1.00 93.69 583 ILE A C 1
ATOM 4606 O O . ILE A 1 583 ? 15.541 -19.567 14.566 1.00 93.69 583 ILE A O 1
ATOM 4610 N N . LEU A 1 584 ? 17.192 -19.195 13.082 1.00 95.69 584 LEU A N 1
ATOM 4611 C CA . LEU A 1 584 ? 17.735 -18.013 13.746 1.00 95.69 584 LEU A CA 1
ATOM 4612 C C . LEU A 1 584 ? 17.857 -16.853 12.766 1.00 95.69 584 LEU A C 1
ATOM 4614 O O . LEU A 1 584 ? 18.565 -16.953 11.768 1.00 95.69 584 LEU A O 1
ATOM 4618 N N . SER A 1 585 ? 17.249 -15.725 13.111 1.00 94.44 585 SER A N 1
ATOM 4619 C CA . SER A 1 585 ? 17.351 -14.484 12.352 1.00 94.44 585 SER A CA 1
ATOM 4620 C C . SER A 1 585 ? 17.983 -13.389 13.199 1.00 94.44 585 SER A C 1
ATOM 4622 O O . SER A 1 585 ? 17.479 -13.043 14.268 1.00 94.44 585 SER A O 1
ATOM 4624 N N . LEU A 1 586 ? 19.102 -12.846 12.721 1.00 93.50 586 LEU A N 1
ATOM 4625 C CA . LEU A 1 586 ? 19.842 -11.774 13.380 1.00 93.50 586 LEU A CA 1
ATOM 4626 C C . LEU A 1 586 ? 19.792 -10.509 12.523 1.00 93.50 586 LEU A C 1
ATOM 4628 O O . LEU A 1 586 ? 20.222 -10.533 11.370 1.00 93.50 586 LEU A O 1
ATOM 4632 N N . SER A 1 587 ? 19.328 -9.399 13.100 1.00 90.25 587 SER A N 1
ATOM 4633 C CA . SER A 1 587 ? 19.416 -8.090 12.442 1.00 90.25 587 SER A CA 1
ATOM 4634 C C . SER A 1 587 ? 20.878 -7.619 12.276 1.00 90.25 587 SER A C 1
ATOM 4636 O O . SER A 1 587 ? 21.767 -8.070 13.018 1.00 90.25 587 SER A O 1
ATOM 4638 N N . PRO A 1 588 ? 21.155 -6.668 11.359 1.00 87.31 588 PRO A N 1
ATOM 4639 C CA . PRO A 1 588 ? 22.472 -6.044 11.205 1.00 87.31 588 PRO A CA 1
ATOM 4640 C C . PRO A 1 588 ? 23.112 -5.539 12.494 1.00 87.31 588 PRO A C 1
ATOM 4642 O O . PRO A 1 588 ? 24.326 -5.688 12.703 1.00 87.31 588 PRO A O 1
ATOM 4645 N N . ASP A 1 589 ? 22.294 -4.946 13.359 1.00 88.56 589 ASP A N 1
ATOM 4646 C CA . ASP A 1 589 ? 22.732 -4.378 14.626 1.00 88.56 589 ASP A CA 1
ATOM 4647 C C . ASP A 1 589 ? 22.990 -5.478 15.660 1.00 88.56 589 ASP A C 1
ATOM 4649 O O . ASP A 1 589 ? 24.057 -5.469 16.291 1.00 88.56 589 ASP A O 1
ATOM 4653 N N . SER A 1 590 ? 22.134 -6.511 15.707 1.00 91.12 590 SER A N 1
ATOM 4654 C CA . SER A 1 590 ? 22.326 -7.699 16.552 1.00 91.12 590 SER A CA 1
ATOM 4655 C C . SER A 1 590 ? 23.681 -8.346 16.332 1.00 91.12 590 SER A C 1
ATOM 4657 O O . SER A 1 590 ? 24.380 -8.670 17.290 1.00 91.12 590 SER A O 1
ATOM 4659 N N . VAL A 1 591 ? 24.095 -8.516 15.076 1.00 91.12 591 VAL A N 1
ATOM 4660 C CA . VAL A 1 591 ? 25.393 -9.116 14.746 1.00 91.12 591 VAL A CA 1
ATOM 4661 C C . VAL A 1 591 ? 26.548 -8.292 15.325 1.00 91.12 591 VAL A C 1
ATOM 4663 O O . VAL A 1 591 ? 27.494 -8.840 15.900 1.00 91.12 591 VAL A O 1
ATOM 4666 N N . GLY A 1 592 ? 26.465 -6.962 15.232 1.00 87.81 592 GLY A N 1
ATOM 4667 C CA . GLY A 1 592 ? 27.449 -6.059 15.826 1.00 87.81 592 GLY A CA 1
ATOM 4668 C C . GLY A 1 592 ? 27.467 -6.113 17.357 1.00 87.81 592 GLY A C 1
ATOM 4669 O O . GLY A 1 592 ? 28.546 -6.088 17.962 1.00 87.81 592 GLY A O 1
ATOM 4670 N N . VAL A 1 593 ? 26.292 -6.205 17.982 1.00 89.50 593 VAL A N 1
ATOM 4671 C CA . VAL A 1 593 ? 26.138 -6.368 19.432 1.00 89.50 593 VAL A CA 1
ATOM 4672 C C . VAL A 1 593 ? 26.743 -7.693 19.881 1.00 89.50 593 VAL A C 1
ATOM 4674 O O . VAL A 1 593 ? 27.651 -7.689 20.702 1.00 89.50 593 VAL A O 1
ATOM 4677 N N . ILE A 1 594 ? 26.339 -8.821 19.299 1.00 90.56 594 ILE A N 1
ATOM 4678 C CA . ILE A 1 594 ? 26.828 -10.156 19.675 1.00 90.56 594 ILE A CA 1
ATOM 4679 C C . ILE A 1 594 ? 28.351 -10.232 19.543 1.00 90.56 594 ILE A C 1
ATOM 4681 O O . ILE A 1 594 ? 29.039 -10.665 20.468 1.00 90.56 594 ILE A O 1
ATOM 4685 N N . TYR A 1 595 ? 28.897 -9.728 18.434 1.00 88.00 595 TYR A N 1
ATOM 4686 C CA . TYR A 1 595 ? 30.340 -9.704 18.212 1.00 88.00 595 TYR A CA 1
ATOM 4687 C C . TYR A 1 595 ? 31.101 -8.901 19.284 1.00 88.00 595 TYR A C 1
ATOM 4689 O O . TYR A 1 595 ? 32.213 -9.271 19.658 1.00 88.00 595 TYR A O 1
ATOM 4697 N N . SER A 1 596 ? 30.532 -7.795 19.778 1.00 85.50 596 SER A N 1
ATOM 4698 C CA . SER A 1 596 ? 31.215 -6.887 20.713 1.00 85.50 596 SER A CA 1
ATOM 4699 C C . SER A 1 596 ? 30.883 -7.110 22.191 1.00 85.50 596 SER A C 1
ATOM 4701 O O . SER A 1 596 ? 31.658 -6.688 23.048 1.00 85.50 596 SER A O 1
ATOM 4703 N N . CYS A 1 597 ? 29.768 -7.774 22.495 1.00 87.19 597 CYS A N 1
ATOM 4704 C CA . CYS A 1 597 ? 29.199 -7.880 23.840 1.00 87.19 597 CYS A CA 1
ATOM 4705 C C . CYS A 1 597 ? 29.229 -9.312 24.406 1.00 87.19 597 CYS A C 1
ATOM 4707 O O . CYS A 1 597 ? 28.802 -9.527 25.535 1.00 87.19 597 CYS A O 1
ATOM 4709 N N . CYS A 1 598 ? 29.752 -10.307 23.683 1.00 85.56 598 CYS A N 1
ATOM 4710 C CA . CYS A 1 598 ? 30.028 -11.634 24.248 1.00 85.56 598 CYS A CA 1
ATOM 4711 C C . CYS A 1 598 ? 31.391 -11.659 24.973 1.00 85.56 598 CYS A C 1
ATOM 4713 O O . CYS A 1 598 ? 32.448 -11.685 24.338 1.00 85.56 598 CYS A O 1
ATOM 4715 N N . LYS A 1 599 ? 31.383 -11.681 26.316 1.00 68.69 599 LYS A N 1
ATOM 4716 C CA . LYS A 1 599 ? 32.579 -11.454 27.162 1.00 68.69 599 LYS A CA 1
ATOM 4717 C C . LYS A 1 599 ? 33.671 -12.527 27.079 1.00 68.69 599 LYS A C 1
ATOM 4719 O O . LYS A 1 599 ? 34.834 -12.212 27.313 1.00 68.69 599 LYS A O 1
ATOM 4724 N N . TYR A 1 600 ? 33.345 -13.774 26.737 1.00 59.00 600 TYR A N 1
ATOM 4725 C CA . TYR A 1 600 ? 34.325 -14.874 26.708 1.00 59.00 600 TYR A CA 1
ATOM 4726 C C . TYR A 1 600 ? 35.061 -15.042 25.368 1.00 59.00 600 TYR A C 1
ATOM 4728 O O . TYR A 1 600 ? 35.691 -16.072 25.159 1.00 59.00 600 TYR A O 1
ATOM 4736 N N . GLY A 1 601 ? 35.004 -14.045 24.474 1.00 54.62 601 GLY A N 1
ATOM 4737 C CA . GLY A 1 601 ? 35.691 -14.062 23.180 1.00 54.62 601 GLY A CA 1
ATOM 4738 C C . GLY A 1 601 ? 35.158 -15.156 22.255 1.00 54.62 601 GLY A C 1
ATOM 4739 O O . GLY A 1 601 ? 35.702 -16.247 22.237 1.00 54.62 601 GLY A O 1
ATOM 4740 N N . LEU A 1 602 ? 34.086 -14.876 21.506 1.00 60.38 602 LEU A N 1
ATOM 4741 C CA . LEU A 1 602 ? 33.511 -15.737 20.448 1.00 60.38 602 LEU A CA 1
ATOM 4742 C C . LEU A 1 602 ? 33.333 -17.240 20.788 1.00 60.38 602 LEU A C 1
ATOM 4744 O O . LEU A 1 602 ? 33.160 -18.064 19.893 1.00 60.38 602 LEU A O 1
ATOM 4748 N N . LEU A 1 603 ? 33.304 -17.624 22.069 1.00 65.81 603 LEU A N 1
ATOM 4749 C CA . LEU A 1 603 ? 32.886 -18.955 22.518 1.00 65.81 603 LEU A CA 1
ATOM 4750 C C . LEU A 1 603 ? 31.358 -19.052 22.436 1.00 65.81 603 LEU A C 1
ATOM 4752 O O . LEU A 1 603 ? 30.652 -19.032 23.444 1.00 65.81 603 LEU A O 1
ATOM 4756 N N . LEU A 1 604 ? 30.855 -19.088 21.206 1.00 80.56 604 LEU A N 1
ATOM 4757 C CA . LEU A 1 604 ? 29.455 -19.341 20.906 1.00 80.56 604 LEU A CA 1
ATOM 4758 C C . LEU A 1 604 ? 29.064 -20.760 21.344 1.00 80.56 604 LEU A C 1
ATOM 4760 O O . LEU A 1 604 ? 29.902 -21.669 21.305 1.00 80.56 604 LEU A O 1
ATOM 4764 N N . PRO A 1 605 ? 27.805 -20.977 21.761 1.00 87.56 605 PRO A N 1
ATOM 4765 C CA . PRO A 1 605 ? 27.307 -22.323 21.996 1.00 87.56 605 PRO A CA 1
ATOM 4766 C C . PRO A 1 605 ? 27.285 -23.120 20.686 1.00 87.56 605 PRO A C 1
ATOM 4768 O O . PRO A 1 605 ? 27.197 -22.551 19.600 1.00 87.56 605 PRO A O 1
ATOM 4771 N N . VAL A 1 606 ? 27.305 -24.447 20.803 1.00 90.38 606 VAL A N 1
ATOM 4772 C CA . VAL A 1 606 ? 27.029 -25.329 19.664 1.00 90.38 606 VAL A CA 1
ATOM 4773 C C . VAL A 1 606 ? 25.529 -25.283 19.368 1.00 90.38 606 VAL A C 1
ATOM 4775 O O . VAL A 1 606 ? 24.720 -25.672 20.214 1.00 90.38 606 VAL A O 1
ATOM 4778 N N . PHE A 1 607 ? 25.168 -24.857 18.163 1.00 93.50 607 PHE A N 1
ATOM 4779 C CA . PHE A 1 607 ? 23.810 -24.858 17.636 1.00 93.50 607 PHE A CA 1
ATOM 4780 C C . PHE A 1 607 ? 23.516 -26.196 16.945 1.00 93.50 607 PHE A C 1
ATOM 4782 O O . PHE A 1 607 ? 23.530 -26.324 15.722 1.00 93.50 607 PHE A O 1
ATOM 4789 N N . ASN A 1 608 ? 23.272 -27.239 17.743 1.00 90.69 608 ASN A N 1
ATOM 4790 C CA . ASN A 1 608 ? 23.121 -28.617 17.246 1.00 90.69 608 ASN A CA 1
ATOM 4791 C C . ASN A 1 608 ? 21.892 -28.853 16.353 1.00 90.69 608 ASN A C 1
ATOM 4793 O O . ASN A 1 608 ? 21.813 -29.904 15.709 1.00 90.69 608 ASN A O 1
ATOM 4797 N N . ASN A 1 609 ? 20.927 -27.935 16.354 1.00 94.31 609 ASN A N 1
ATOM 4798 C CA . ASN A 1 609 ? 19.669 -28.064 15.621 1.00 94.31 609 ASN A CA 1
ATOM 4799 C C . ASN A 1 609 ? 19.466 -26.976 14.569 1.00 94.31 609 ASN A C 1
ATOM 4801 O O . ASN A 1 609 ? 18.503 -27.078 13.825 1.00 94.31 609 ASN A O 1
ATOM 4805 N N . LEU A 1 610 ? 20.349 -25.978 14.482 1.00 95.81 610 LEU A N 1
ATOM 4806 C CA . LEU A 1 610 ? 20.165 -24.858 13.566 1.00 95.81 610 LEU A CA 1
ATOM 4807 C C . LEU A 1 610 ? 20.242 -25.349 12.120 1.00 95.81 610 LEU A C 1
ATOM 4809 O O . LEU A 1 610 ? 21.270 -25.887 11.711 1.00 95.81 610 LEU A O 1
ATOM 4813 N N . VAL A 1 611 ? 19.150 -25.154 11.381 1.00 92.19 611 VAL A N 1
ATOM 4814 C CA . VAL A 1 611 ? 18.980 -25.526 9.970 1.00 92.19 611 VAL A CA 1
ATOM 4815 C C . VAL A 1 611 ? 19.008 -24.288 9.080 1.00 92.19 611 VAL A C 1
ATOM 4817 O O . VAL A 1 611 ? 19.592 -24.351 8.001 1.00 92.19 611 VAL A O 1
ATOM 4820 N N . SER A 1 612 ? 18.436 -23.166 9.533 1.00 92.94 612 SER A N 1
ATOM 4821 C CA . SER A 1 612 ? 18.372 -21.913 8.774 1.00 92.94 612 SER A CA 1
ATOM 4822 C C . SER A 1 612 ? 18.885 -20.725 9.584 1.00 92.94 612 SER A C 1
ATOM 4824 O O . SER A 1 612 ? 18.429 -20.483 10.703 1.00 92.94 612 SER A O 1
ATOM 4826 N N . LEU A 1 613 ? 19.827 -19.975 9.011 1.00 94.31 613 LEU A N 1
ATOM 4827 C CA . LEU A 1 613 ? 20.413 -18.778 9.614 1.00 94.31 613 LEU A CA 1
ATOM 4828 C C . LEU A 1 613 ? 20.235 -17.575 8.688 1.00 94.31 613 LEU A C 1
ATOM 4830 O O . LEU A 1 613 ? 20.763 -17.593 7.581 1.00 94.31 613 LEU A O 1
ATOM 4834 N N . SER A 1 614 ? 19.592 -16.511 9.170 1.00 92.75 614 SER A N 1
ATOM 4835 C CA . SER A 1 614 ? 19.616 -15.189 8.537 1.00 92.75 614 SER A CA 1
ATOM 4836 C C . SER A 1 614 ? 20.620 -14.272 9.229 1.00 92.75 614 SER A C 1
ATOM 4838 O O . SER A 1 614 ? 20.579 -14.092 10.449 1.00 92.75 614 SER A O 1
ATOM 4840 N N . PHE A 1 615 ? 21.525 -13.690 8.444 1.00 91.12 615 PHE A N 1
ATOM 4841 C CA . PHE A 1 615 ? 22.662 -12.912 8.918 1.00 91.12 615 PHE A CA 1
ATOM 4842 C C . PHE A 1 615 ? 22.902 -11.684 8.029 1.00 91.12 615 PHE A C 1
ATOM 4844 O O . PHE A 1 615 ? 23.148 -11.805 6.832 1.00 91.12 615 PHE A O 1
ATOM 4851 N N . GLY A 1 616 ? 22.920 -10.494 8.626 1.00 84.06 616 GLY A N 1
ATOM 4852 C CA . GLY A 1 616 ? 23.331 -9.255 7.963 1.00 84.06 616 GLY A CA 1
ATOM 4853 C C . GLY A 1 616 ? 24.355 -8.510 8.810 1.00 84.06 616 GLY A C 1
ATOM 4854 O O . GLY A 1 616 ? 24.288 -8.547 10.035 1.00 84.06 616 GLY A O 1
ATOM 4855 N N . THR A 1 617 ? 25.341 -7.841 8.202 1.00 81.44 617 THR A N 1
ATOM 4856 C CA . THR A 1 617 ? 26.156 -6.857 8.931 1.00 81.44 617 THR A CA 1
ATOM 4857 C C . THR A 1 617 ? 26.914 -5.911 8.014 1.00 81.44 617 THR A C 1
ATOM 4859 O O . THR A 1 617 ? 27.596 -6.324 7.084 1.00 81.44 617 THR A O 1
ATOM 4862 N N . LYS A 1 618 ? 26.920 -4.626 8.382 1.00 74.56 618 LYS A N 1
ATOM 4863 C CA . LYS A 1 618 ? 27.737 -3.591 7.727 1.00 74.56 618 LYS A CA 1
ATOM 4864 C C . LYS A 1 618 ? 29.140 -3.468 8.333 1.00 74.56 618 LYS A C 1
ATOM 4866 O O . LYS A 1 618 ? 29.984 -2.724 7.833 1.00 74.56 618 LYS A O 1
ATOM 4871 N N . LYS A 1 619 ? 29.412 -4.156 9.451 1.00 81.19 619 LYS A N 1
ATOM 4872 C CA . LYS A 1 619 ? 30.679 -4.057 10.192 1.00 81.19 619 LYS A CA 1
ATOM 4873 C C . LYS A 1 619 ? 31.624 -5.178 9.766 1.00 81.19 619 LYS A C 1
ATOM 4875 O O . LYS A 1 619 ? 31.464 -6.320 10.178 1.00 81.19 619 LYS A O 1
ATOM 4880 N N . THR A 1 620 ? 32.703 -4.830 9.064 1.00 81.31 620 THR A N 1
ATOM 4881 C CA . THR A 1 620 ? 33.718 -5.778 8.560 1.00 81.31 620 THR A CA 1
ATOM 4882 C C . THR A 1 620 ? 34.234 -6.770 9.605 1.00 81.31 620 THR A C 1
ATOM 4884 O O . THR A 1 620 ? 34.398 -7.949 9.318 1.00 81.31 620 THR A O 1
ATOM 4887 N N . ARG A 1 621 ? 34.457 -6.330 10.851 1.00 79.38 621 ARG A N 1
ATOM 4888 C CA . ARG A 1 621 ? 34.936 -7.221 11.924 1.00 79.38 621 ARG A CA 1
ATOM 4889 C C . ARG A 1 621 ? 33.888 -8.236 12.385 1.00 79.38 621 ARG A C 1
ATOM 4891 O O . ARG A 1 621 ? 34.271 -9.307 12.843 1.00 79.38 621 ARG A O 1
ATOM 4898 N N . ALA A 1 622 ? 32.604 -7.911 12.259 1.00 83.50 622 ALA A N 1
ATOM 4899 C CA . ALA A 1 622 ? 31.515 -8.756 12.728 1.00 83.50 622 ALA A CA 1
ATOM 4900 C C . ALA A 1 622 ? 31.273 -9.970 11.815 1.00 83.50 622 ALA A C 1
ATOM 4902 O O . ALA A 1 622 ? 30.714 -10.959 12.267 1.00 83.50 622 ALA A O 1
ATOM 4903 N N . TRP A 1 623 ? 31.809 -9.976 10.589 1.00 86.50 623 TRP A N 1
ATOM 4904 C CA . TRP A 1 623 ? 31.837 -11.161 9.719 1.00 86.50 623 TRP A CA 1
ATOM 4905 C C . TRP A 1 623 ? 32.585 -12.356 10.327 1.00 86.50 623 TRP A C 1
ATOM 4907 O O . TRP A 1 623 ? 32.291 -13.501 9.998 1.00 86.50 623 TRP A O 1
ATOM 4917 N N . LYS A 1 624 ? 33.504 -12.126 11.275 1.00 85.38 624 LYS A N 1
ATOM 4918 C CA . LYS A 1 624 ? 34.138 -13.217 12.034 1.00 85.38 624 LYS A CA 1
ATOM 4919 C C . LYS A 1 624 ? 33.132 -13.998 12.880 1.00 85.38 624 LYS A C 1
ATOM 4921 O O . LYS A 1 624 ? 33.308 -15.197 13.056 1.00 85.38 624 LYS A O 1
ATOM 4926 N N . LEU A 1 625 ? 32.061 -13.340 13.336 1.00 88.44 625 LEU A N 1
ATOM 4927 C CA . LEU A 1 625 ? 30.972 -14.002 14.048 1.00 88.44 625 LEU A CA 1
ATOM 4928 C C . LEU A 1 625 ? 30.310 -15.063 13.168 1.00 88.44 625 LEU A C 1
ATOM 4930 O O . LEU A 1 625 ? 30.055 -16.160 13.649 1.00 88.44 625 LEU A O 1
ATOM 4934 N N . LEU A 1 626 ? 30.088 -14.765 11.882 1.00 89.94 626 LEU A N 1
ATOM 4935 C CA . LEU A 1 626 ? 29.529 -15.732 10.939 1.00 89.94 626 LEU A CA 1
ATOM 4936 C C . LEU A 1 626 ? 30.416 -16.976 10.847 1.00 89.94 626 LEU A C 1
ATOM 4938 O O . LEU A 1 626 ? 29.914 -18.087 10.971 1.00 89.94 626 LEU A O 1
ATOM 4942 N N . ALA A 1 627 ? 31.734 -16.800 10.709 1.00 86.31 627 ALA A N 1
ATOM 4943 C CA . ALA A 1 627 ? 32.679 -17.919 10.666 1.00 86.31 627 ALA A CA 1
ATOM 4944 C C . ALA A 1 627 ? 32.564 -18.828 11.900 1.00 86.31 627 ALA A C 1
ATOM 4946 O O . ALA A 1 627 ? 32.667 -20.050 11.792 1.00 86.31 627 ALA A O 1
ATOM 4947 N N . ASP A 1 628 ? 32.359 -18.234 13.073 1.00 86.94 628 ASP A N 1
ATOM 4948 C CA . ASP A 1 628 ? 32.235 -18.981 14.317 1.00 86.94 628 ASP A CA 1
ATOM 4949 C C . ASP A 1 628 ? 30.855 -19.636 14.462 1.00 86.94 628 ASP A C 1
ATOM 4951 O O . ASP A 1 628 ? 30.799 -20.802 14.845 1.00 86.94 628 ASP A O 1
ATOM 4955 N N . ILE A 1 629 ? 29.758 -18.975 14.067 1.00 89.75 629 ILE A N 1
ATOM 4956 C CA . ILE A 1 629 ? 28.421 -19.597 14.030 1.00 89.75 629 ILE A CA 1
ATOM 4957 C C . ILE A 1 629 ? 28.427 -20.797 13.078 1.00 89.75 629 ILE A C 1
ATOM 4959 O O . ILE A 1 629 ? 27.963 -21.870 13.457 1.00 89.75 629 ILE A O 1
ATOM 4963 N N . LEU A 1 630 ? 29.006 -20.659 11.881 1.00 89.25 630 LEU A N 1
ATOM 4964 C CA . LEU A 1 630 ? 29.098 -21.739 10.895 1.00 89.25 630 LEU A CA 1
ATOM 4965 C C . LEU A 1 630 ? 29.812 -22.968 11.475 1.00 89.25 630 LEU A C 1
ATOM 4967 O O . LEU A 1 630 ? 29.286 -24.078 11.398 1.00 89.25 630 LEU A O 1
ATOM 4971 N N . LYS A 1 631 ? 30.956 -22.779 12.147 1.00 88.12 631 LYS A N 1
ATOM 4972 C CA . LYS A 1 631 ? 31.676 -23.876 12.827 1.00 88.12 631 LYS A CA 1
ATOM 4973 C C . LYS A 1 631 ? 30.853 -24.538 13.930 1.00 88.12 631 LYS A C 1
ATOM 4975 O O . LYS A 1 631 ? 31.016 -25.729 14.176 1.00 88.12 631 LYS A O 1
ATOM 4980 N N . GLN A 1 632 ? 30.011 -23.768 14.613 1.00 90.50 632 GLN A N 1
ATOM 4981 C CA . GLN A 1 632 ? 29.209 -24.234 15.740 1.00 90.50 632 GLN A CA 1
ATOM 4982 C C . GLN A 1 632 ? 27.836 -24.789 15.333 1.00 90.50 632 GLN A C 1
ATOM 4984 O O . GLN A 1 632 ? 27.092 -25.217 16.211 1.00 90.50 632 GLN A O 1
ATOM 4989 N N . SER A 1 633 ? 27.492 -24.821 14.041 1.00 93.31 633 SER A N 1
ATOM 4990 C CA . SER A 1 633 ? 26.140 -25.163 13.565 1.00 93.31 633 SER A CA 1
ATOM 4991 C C . SER A 1 633 ? 26.130 -26.382 12.636 1.00 93.31 633 SER A C 1
ATOM 4993 O O . SER A 1 633 ? 25.778 -26.251 11.468 1.00 93.31 633 SER A O 1
ATOM 4995 N N . PRO A 1 634 ? 26.508 -27.589 13.100 1.00 91.06 634 PRO A N 1
ATOM 4996 C CA . PRO A 1 634 ? 26.833 -28.735 12.237 1.00 91.06 634 PRO A CA 1
ATOM 4997 C C . PRO A 1 634 ? 25.703 -29.224 11.313 1.00 91.06 634 PRO A C 1
ATOM 4999 O O . PRO A 1 634 ? 25.983 -29.980 10.387 1.00 91.06 634 PRO A O 1
ATOM 5002 N N . LYS A 1 635 ? 24.448 -28.831 11.564 1.00 92.88 635 LYS A N 1
ATOM 5003 C CA . LYS A 1 635 ? 23.274 -29.174 10.744 1.00 92.88 635 LYS A CA 1
ATOM 5004 C C . LYS A 1 635 ? 22.766 -28.023 9.867 1.00 92.88 635 LYS A C 1
ATOM 5006 O O . LYS A 1 635 ? 21.703 -28.165 9.278 1.00 92.88 635 LYS A O 1
ATOM 5011 N N . LEU A 1 636 ? 23.481 -26.900 9.802 1.00 92.25 636 LEU A N 1
ATOM 5012 C CA . LEU A 1 636 ? 23.041 -25.733 9.042 1.00 92.25 636 LEU A CA 1
ATOM 5013 C C . LEU A 1 636 ? 22.956 -26.069 7.553 1.00 92.25 636 LEU A C 1
ATOM 5015 O O . LEU A 1 636 ? 23.976 -26.395 6.956 1.00 92.25 636 LEU A O 1
ATOM 5019 N N . GLU A 1 637 ? 21.766 -25.950 6.968 1.00 88.25 637 GLU A N 1
ATOM 5020 C CA . GLU A 1 637 ? 21.516 -26.258 5.556 1.00 88.25 637 GLU A CA 1
ATOM 5021 C C . GLU A 1 637 ? 21.265 -24.997 4.728 1.00 88.25 637 GLU A C 1
ATOM 5023 O O . GLU A 1 637 ? 21.751 -24.921 3.601 1.00 88.25 637 GLU A O 1
ATOM 5028 N N . THR A 1 638 ? 20.575 -24.004 5.292 1.00 86.50 638 THR A N 1
ATOM 5029 C CA . THR A 1 638 ? 20.227 -22.749 4.620 1.00 86.50 638 THR A CA 1
ATOM 5030 C C . THR A 1 638 ? 20.926 -21.574 5.301 1.00 86.50 638 THR A C 1
ATOM 5032 O O . THR A 1 638 ? 20.791 -21.356 6.506 1.00 86.50 638 THR A O 1
ATOM 5035 N N . LEU A 1 639 ? 21.665 -20.789 4.523 1.00 88.25 639 LEU A N 1
ATOM 5036 C CA . LEU A 1 639 ? 22.263 -19.531 4.952 1.00 88.25 639 LEU A CA 1
ATOM 5037 C C . LEU A 1 639 ? 21.654 -18.388 4.142 1.00 88.25 639 LEU A C 1
ATOM 5039 O O . LEU A 1 639 ? 21.760 -18.365 2.921 1.00 88.25 639 LEU A O 1
ATOM 5043 N N . ILE A 1 640 ? 21.044 -17.428 4.823 1.00 85.56 640 ILE A N 1
ATOM 5044 C CA . ILE A 1 640 ? 20.481 -16.217 4.236 1.00 85.56 640 ILE A CA 1
ATOM 5045 C C . ILE A 1 640 ? 21.380 -15.055 4.649 1.00 85.56 640 ILE A C 1
ATOM 5047 O O . ILE A 1 640 ? 21.553 -14.774 5.834 1.00 85.56 640 ILE A O 1
ATOM 5051 N N . ILE A 1 641 ? 21.979 -14.394 3.670 1.00 87.81 641 ILE A N 1
ATOM 5052 C CA . ILE A 1 641 ? 22.812 -13.212 3.854 1.00 87.81 641 ILE A CA 1
ATOM 5053 C C . ILE A 1 641 ? 22.030 -11.995 3.367 1.00 87.81 641 ILE A C 1
ATOM 5055 O O . ILE A 1 641 ? 21.533 -11.990 2.246 1.00 87.81 641 ILE A O 1
ATOM 5059 N N . GLU A 1 642 ? 21.917 -10.958 4.193 1.00 83.69 642 GLU A N 1
ATOM 5060 C CA . GLU A 1 642 ? 21.211 -9.731 3.801 1.00 83.69 642 GLU A CA 1
ATOM 5061 C C . GLU A 1 642 ? 21.936 -9.020 2.652 1.00 83.69 642 GLU A C 1
ATOM 5063 O O . GLU A 1 642 ? 21.374 -8.881 1.572 1.00 83.69 642 GLU A O 1
ATOM 5068 N N . ASP A 1 643 ? 23.212 -8.671 2.842 1.00 83.00 643 ASP A N 1
ATOM 5069 C CA . ASP A 1 643 ? 24.087 -8.120 1.807 1.00 83.00 643 ASP A CA 1
ATOM 5070 C C . ASP A 1 643 ? 25.545 -8.598 1.995 1.00 83.00 643 ASP A C 1
ATOM 5072 O O . ASP A 1 643 ? 25.936 -9.096 3.055 1.00 83.00 643 ASP A O 1
ATOM 5076 N N . LEU A 1 644 ? 26.378 -8.456 0.958 1.00 81.25 644 LEU A N 1
ATOM 5077 C CA . LEU A 1 644 ? 27.829 -8.699 1.041 1.00 81.25 644 LEU A CA 1
ATOM 5078 C C . LEU A 1 644 ? 28.622 -7.402 1.295 1.00 81.25 644 LEU A C 1
ATOM 5080 O O . LEU A 1 644 ? 29.835 -7.333 1.038 1.00 81.25 644 LEU A O 1
ATOM 5084 N N . ASN A 1 645 ? 27.975 -6.335 1.767 1.00 76.56 645 ASN A N 1
ATOM 5085 C CA . ASN A 1 645 ? 28.621 -5.049 1.984 1.00 76.56 645 ASN A CA 1
ATOM 5086 C C . ASN A 1 645 ? 29.535 -5.085 3.211 1.00 76.56 645 ASN A C 1
ATOM 5088 O O . ASN A 1 645 ? 29.162 -5.439 4.323 1.00 76.56 645 ASN A O 1
ATOM 5092 N N . GLY A 1 646 ? 30.800 -4.710 3.011 1.00 75.38 646 GLY A N 1
ATOM 5093 C CA . GLY A 1 646 ? 31.794 -4.714 4.086 1.00 75.38 646 GLY A CA 1
ATOM 5094 C C . GLY A 1 646 ? 32.380 -6.090 4.420 1.00 75.38 646 GLY A C 1
ATOM 5095 O O . GLY A 1 646 ? 33.156 -6.166 5.376 1.00 75.38 646 GLY A O 1
ATOM 5096 N N . TYR A 1 647 ? 32.079 -7.138 3.640 1.00 81.44 647 TYR A N 1
ATOM 5097 C CA . TYR A 1 647 ? 32.701 -8.459 3.766 1.00 81.44 647 TYR A CA 1
ATOM 5098 C C . TYR A 1 647 ? 34.240 -8.391 3.576 1.00 81.44 647 TYR A C 1
ATOM 5100 O O . TYR A 1 647 ? 34.707 -7.876 2.555 1.00 81.44 647 TYR A O 1
ATOM 5108 N N . PRO A 1 648 ? 35.043 -8.893 4.541 1.00 78.69 648 PRO A N 1
ATOM 5109 C CA . PRO A 1 648 ? 36.506 -8.728 4.583 1.00 78.69 648 PRO A CA 1
ATOM 5110 C C . PRO A 1 648 ? 37.333 -9.581 3.606 1.00 78.69 648 PRO A C 1
ATOM 5112 O O . PRO A 1 648 ? 38.553 -9.426 3.597 1.00 78.69 648 PRO A O 1
ATOM 5115 N N . LEU A 1 649 ? 36.717 -10.462 2.806 1.00 79.25 649 LEU A N 1
ATOM 5116 C CA . LEU A 1 649 ? 37.402 -11.444 1.938 1.00 79.25 649 LEU A CA 1
ATOM 5117 C C . LEU A 1 649 ? 38.221 -12.526 2.682 1.00 79.25 649 LEU A C 1
ATOM 5119 O O . LEU A 1 649 ? 38.933 -13.290 2.039 1.00 79.25 649 LEU A O 1
ATOM 5123 N N . ASP A 1 650 ? 38.135 -12.625 4.013 1.00 76.81 650 ASP A N 1
ATOM 5124 C CA . ASP A 1 650 ? 38.918 -13.574 4.831 1.00 76.81 650 ASP A CA 1
ATOM 5125 C C . ASP A 1 650 ? 38.068 -14.612 5.594 1.00 76.81 650 ASP A C 1
ATOM 5127 O O . ASP A 1 650 ? 38.607 -15.426 6.347 1.00 76.81 650 ASP A O 1
ATOM 5131 N N . VAL A 1 651 ? 36.747 -14.617 5.389 1.00 79.62 651 VAL A N 1
ATOM 5132 C CA . VAL A 1 651 ? 35.810 -15.582 5.987 1.00 79.62 651 VAL A CA 1
ATOM 5133 C C . VAL A 1 651 ? 35.219 -16.450 4.884 1.00 79.62 651 VAL A C 1
ATOM 5135 O O . VAL A 1 651 ? 34.446 -15.947 4.080 1.00 79.62 651 VAL A O 1
ATOM 5138 N N . SER A 1 652 ? 35.553 -17.735 4.827 1.00 78.50 652 SER A N 1
ATOM 5139 C CA . SER A 1 652 ? 34.977 -18.656 3.840 1.00 78.50 652 SER A CA 1
ATOM 5140 C C . SER A 1 652 ? 33.823 -19.475 4.419 1.00 78.50 652 SER A C 1
ATOM 5142 O O . SER A 1 652 ? 33.818 -19.841 5.597 1.00 78.50 652 SER A O 1
ATOM 5144 N N . MET A 1 653 ? 32.844 -19.777 3.571 1.00 78.50 653 MET A N 1
ATOM 5145 C CA . MET A 1 653 ? 31.740 -20.672 3.881 1.00 78.50 653 MET A CA 1
ATOM 5146 C C . MET A 1 653 ? 32.206 -22.132 3.760 1.00 78.50 653 MET A C 1
ATOM 5148 O O . MET A 1 653 ? 32.834 -22.500 2.763 1.00 78.50 653 MET A O 1
ATOM 5152 N N . PRO A 1 654 ? 31.891 -23.005 4.731 1.00 71.38 654 PRO A N 1
ATOM 5153 C CA . PRO A 1 654 ? 32.136 -24.432 4.594 1.00 71.38 654 PRO A CA 1
ATOM 5154 C C . PRO 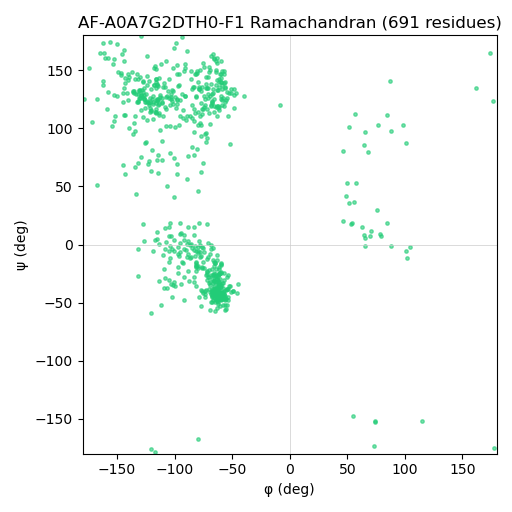A 1 654 ? 31.135 -25.036 3.593 1.00 71.38 654 PRO A C 1
ATOM 5156 O O . PRO A 1 654 ? 30.020 -25.402 3.958 1.00 71.38 654 PRO A O 1
ATOM 5159 N N . LEU A 1 655 ? 31.551 -25.167 2.328 1.00 64.62 655 LEU A N 1
ATOM 5160 C CA . LEU A 1 655 ? 30.731 -25.689 1.216 1.00 64.62 655 LEU A CA 1
ATOM 5161 C C . LEU A 1 655 ? 30.102 -27.069 1.480 1.00 64.62 655 LEU A C 1
ATOM 5163 O O . LEU A 1 655 ? 29.074 -27.397 0.908 1.00 64.62 655 LEU A O 1
ATOM 5167 N N . ASN A 1 656 ? 30.708 -27.887 2.345 1.00 63.69 656 ASN A N 1
ATOM 5168 C CA . ASN A 1 656 ? 30.213 -29.234 2.651 1.00 63.69 656 ASN A CA 1
ATOM 5169 C C . ASN A 1 656 ? 29.036 -29.248 3.644 1.00 63.69 656 ASN A C 1
ATOM 5171 O O . ASN A 1 656 ? 28.519 -30.320 3.950 1.00 63.69 656 ASN A O 1
ATOM 5175 N N . GLN A 1 657 ? 28.673 -28.090 4.198 1.00 73.75 657 GLN A N 1
ATOM 5176 C CA . GLN A 1 657 ? 27.694 -27.960 5.274 1.00 73.75 657 GLN A CA 1
ATOM 5177 C C . GLN A 1 657 ? 26.425 -27.252 4.784 1.00 73.75 657 GLN A C 1
ATOM 5179 O O . GLN A 1 657 ? 25.342 -27.810 4.910 1.00 73.75 657 GLN A O 1
ATOM 5184 N N . VAL A 1 658 ? 26.567 -26.081 4.153 1.00 81.94 658 VAL A N 1
ATOM 5185 C CA . VAL A 1 658 ? 25.443 -25.267 3.659 1.00 81.94 658 VAL A CA 1
ATOM 5186 C C . VAL A 1 658 ? 25.017 -25.736 2.264 1.00 81.94 658 VAL A C 1
ATOM 5188 O O . VAL A 1 658 ? 25.814 -25.695 1.329 1.00 81.94 658 VAL A O 1
ATOM 5191 N N . LYS A 1 659 ? 23.759 -26.166 2.124 1.00 80.38 659 LYS A N 1
ATOM 5192 C CA . LYS A 1 659 ? 23.156 -26.633 0.863 1.00 80.38 659 LYS A CA 1
ATOM 5193 C C . LYS A 1 659 ? 22.543 -25.497 0.049 1.00 80.38 659 LYS A C 1
ATOM 5195 O O . LYS A 1 659 ? 22.512 -25.575 -1.173 1.00 80.38 659 LYS A O 1
ATOM 5200 N N . GLU A 1 660 ? 22.047 -24.470 0.727 1.00 80.19 660 GLU A N 1
ATOM 5201 C CA . GLU A 1 660 ? 21.356 -23.339 0.123 1.00 80.19 660 GLU A CA 1
ATOM 5202 C C . GLU A 1 660 ? 21.927 -22.030 0.675 1.00 80.19 660 GLU A C 1
ATOM 5204 O O . GLU A 1 660 ? 21.929 -21.800 1.884 1.00 80.19 660 GLU A O 1
ATOM 5209 N N . LEU A 1 661 ? 22.412 -21.167 -0.216 1.00 82.81 661 LEU A N 1
ATOM 5210 C CA . LEU A 1 661 ? 22.837 -19.808 0.107 1.00 82.81 661 LEU A CA 1
ATOM 5211 C C . LEU A 1 661 ? 21.903 -18.827 -0.601 1.00 82.81 661 LEU A C 1
ATOM 5213 O O . LEU A 1 661 ? 21.847 -18.809 -1.828 1.00 82.81 661 LEU A O 1
ATOM 5217 N N . GLN A 1 662 ? 21.215 -17.988 0.166 1.00 80.69 662 GLN A N 1
ATOM 5218 C CA . GLN A 1 662 ? 20.411 -16.883 -0.346 1.00 80.69 662 GLN A CA 1
ATOM 5219 C C . GLN A 1 662 ? 21.107 -15.563 -0.016 1.00 80.69 662 GLN A C 1
ATOM 5221 O O . GLN A 1 662 ? 21.580 -15.379 1.102 1.00 80.69 662 GLN A O 1
ATOM 5226 N N . ILE A 1 663 ? 21.167 -14.639 -0.974 1.00 82.75 663 ILE A N 1
ATOM 5227 C CA . ILE A 1 663 ? 21.666 -13.276 -0.754 1.00 82.75 663 ILE A CA 1
ATOM 5228 C C . ILE A 1 663 ? 20.540 -12.318 -1.132 1.00 82.75 663 ILE A C 1
ATOM 5230 O O . ILE A 1 663 ? 20.141 -12.286 -2.294 1.00 82.75 663 ILE A O 1
ATOM 5234 N N . LEU A 1 664 ? 19.996 -11.592 -0.154 1.00 73.62 664 LEU A N 1
ATOM 5235 C CA . LEU A 1 664 ? 18.762 -10.818 -0.325 1.00 73.62 664 LEU A CA 1
ATOM 5236 C C . LEU A 1 664 ? 18.982 -9.550 -1.165 1.00 73.62 664 LEU A C 1
ATOM 5238 O O . LEU A 1 664 ? 18.207 -9.276 -2.077 1.00 73.62 664 LEU A O 1
ATOM 5242 N N . GLU A 1 665 ? 20.053 -8.805 -0.893 1.00 76.62 665 GLU A N 1
ATOM 5243 C CA . GLU A 1 665 ? 20.431 -7.568 -1.587 1.00 76.62 665 GLU A CA 1
ATOM 5244 C C . GLU A 1 665 ? 21.647 -7.785 -2.505 1.00 76.62 665 GLU A C 1
ATOM 5246 O O . GLU A 1 665 ? 22.638 -7.060 -2.432 1.00 76.62 665 GLU A O 1
ATOM 5251 N N . TYR A 1 666 ? 21.615 -8.810 -3.362 1.00 71.50 666 TYR A N 1
ATOM 5252 C CA . TYR A 1 666 ? 22.695 -9.045 -4.326 1.00 71.50 666 TYR A CA 1
ATOM 5253 C C . TYR A 1 666 ? 22.593 -8.086 -5.522 1.00 71.50 666 TYR A C 1
ATOM 5255 O O . TYR A 1 666 ? 21.679 -8.199 -6.339 1.00 71.50 666 TYR A O 1
ATOM 5263 N N . GLY A 1 667 ? 23.532 -7.142 -5.637 1.00 64.38 667 GLY A N 1
ATOM 5264 C CA . GLY A 1 667 ? 23.549 -6.114 -6.685 1.00 64.38 667 GLY A CA 1
ATOM 5265 C C . GLY A 1 667 ? 24.265 -6.493 -7.989 1.00 64.38 667 GLY A C 1
ATOM 5266 O O . GLY A 1 667 ? 24.377 -5.644 -8.873 1.00 64.38 667 GLY A O 1
ATOM 5267 N N . GLU A 1 668 ? 24.761 -7.732 -8.111 1.00 67.06 668 GLU A N 1
ATOM 5268 C CA . GLU A 1 668 ? 25.516 -8.264 -9.266 1.00 67.06 668 GLU A CA 1
ATOM 5269 C C . GLU A 1 668 ? 26.760 -7.445 -9.682 1.00 67.06 668 GLU A C 1
ATOM 5271 O O . GLU A 1 668 ? 27.280 -7.610 -10.785 1.00 67.06 668 GLU A O 1
ATOM 5276 N N . SER A 1 669 ? 27.293 -6.574 -8.819 1.00 74.62 669 SER A N 1
ATOM 5277 C CA . SER A 1 669 ? 28.503 -5.806 -9.144 1.00 74.62 669 SER A CA 1
ATOM 5278 C C . SER A 1 669 ? 29.758 -6.692 -9.199 1.00 74.62 669 SER A C 1
ATOM 5280 O O . SER A 1 669 ? 29.861 -7.686 -8.479 1.00 74.62 669 SER A O 1
ATOM 5282 N N . ASP A 1 670 ? 30.772 -6.305 -9.987 1.00 73.56 670 ASP A N 1
ATOM 5283 C CA . ASP A 1 670 ? 32.067 -7.018 -10.050 1.00 73.56 670 ASP A CA 1
ATOM 5284 C C . ASP A 1 670 ? 32.693 -7.222 -8.656 1.00 73.56 670 ASP A C 1
ATOM 5286 O O . ASP A 1 670 ? 33.300 -8.261 -8.368 1.00 73.56 670 ASP A O 1
ATOM 5290 N N . ASP A 1 671 ? 32.512 -6.243 -7.766 1.00 75.88 671 ASP A N 1
ATOM 5291 C CA . ASP A 1 671 ? 32.969 -6.303 -6.380 1.00 75.88 671 ASP A CA 1
ATOM 5292 C C . ASP A 1 671 ? 32.182 -7.329 -5.553 1.00 75.88 671 ASP A C 1
ATOM 5294 O O . ASP A 1 671 ? 32.784 -8.076 -4.779 1.00 75.88 671 ASP A O 1
ATOM 5298 N N . GLU A 1 672 ? 30.862 -7.423 -5.715 1.00 75.69 672 GLU A N 1
ATOM 5299 C CA . GLU A 1 672 ? 30.038 -8.437 -5.046 1.00 75.69 672 GLU A CA 1
ATOM 5300 C C . GLU A 1 672 ? 30.285 -9.837 -5.596 1.00 75.69 672 GLU A C 1
ATOM 5302 O O . GLU A 1 672 ? 30.370 -10.779 -4.815 1.00 75.69 672 GLU A O 1
ATOM 5307 N N . VAL A 1 673 ? 30.481 -9.992 -6.909 1.00 74.62 673 VAL A N 1
ATOM 5308 C CA . VAL A 1 673 ? 30.900 -11.260 -7.527 1.00 74.62 673 VAL A CA 1
ATOM 5309 C C . VAL A 1 673 ? 32.243 -11.704 -6.955 1.00 74.62 673 VAL A C 1
ATOM 5311 O O . VAL A 1 673 ? 32.418 -12.869 -6.599 1.00 74.62 673 VAL A O 1
ATOM 5314 N N . LYS A 1 674 ? 33.204 -10.784 -6.822 1.00 78.50 674 LYS A N 1
ATOM 5315 C CA . LYS A 1 674 ? 34.504 -11.076 -6.210 1.00 78.50 674 LYS A CA 1
ATOM 5316 C C . LYS A 1 674 ? 34.362 -11.478 -4.742 1.00 78.50 674 LYS A C 1
ATOM 5318 O O . LYS A 1 674 ? 35.004 -12.437 -4.311 1.00 78.50 674 LYS A O 1
ATOM 5323 N N . ARG A 1 675 ? 33.519 -10.777 -3.980 1.00 84.00 675 ARG A N 1
ATOM 5324 C CA . ARG A 1 675 ? 33.224 -11.105 -2.577 1.00 84.00 675 ARG A CA 1
ATOM 5325 C C . ARG A 1 675 ? 32.545 -12.461 -2.445 1.00 84.00 675 ARG A C 1
ATOM 5327 O O . ARG A 1 675 ? 32.987 -13.258 -1.630 1.00 84.00 675 ARG A O 1
ATOM 5334 N N . LEU A 1 676 ? 31.562 -12.754 -3.290 1.00 82.44 676 LEU A N 1
ATOM 5335 C CA . LEU A 1 676 ? 30.860 -14.031 -3.340 1.00 82.44 676 LEU A CA 1
ATOM 5336 C C . LEU A 1 676 ? 31.812 -15.184 -3.673 1.00 82.44 676 LEU A C 1
ATOM 5338 O O . LEU A 1 676 ? 31.823 -16.187 -2.970 1.00 82.44 676 LEU A O 1
ATOM 5342 N N . LYS A 1 677 ? 32.674 -15.023 -4.684 1.00 77.88 677 LYS A N 1
ATOM 5343 C CA . LYS A 1 677 ? 33.702 -16.020 -5.034 1.00 77.88 677 LYS A CA 1
ATOM 5344 C C . LYS A 1 677 ? 34.677 -16.273 -3.885 1.00 77.88 677 LYS A C 1
ATOM 5346 O O . LYS A 1 677 ? 35.004 -17.416 -3.595 1.00 77.88 677 LYS A O 1
ATOM 5351 N N . SER A 1 678 ? 35.116 -15.214 -3.208 1.00 82.81 678 SER A N 1
ATOM 5352 C CA . SER A 1 678 ? 35.974 -15.320 -2.023 1.00 82.81 678 SER A CA 1
ATOM 5353 C C . SER A 1 678 ? 35.254 -16.006 -0.856 1.00 82.81 678 SER A C 1
ATOM 5355 O O . SER A 1 678 ? 35.859 -16.811 -0.153 1.00 82.81 678 SER A O 1
ATOM 5357 N N . PHE A 1 679 ? 33.962 -15.720 -0.674 1.00 83.06 679 PHE A N 1
ATOM 5358 C CA . PHE A 1 679 ? 33.119 -16.318 0.359 1.00 83.06 679 PHE A CA 1
ATOM 5359 C C . PHE A 1 679 ? 32.871 -17.809 0.112 1.00 83.06 679 PHE A C 1
ATOM 5361 O O . PHE A 1 679 ? 32.961 -18.602 1.044 1.00 83.06 679 PHE A O 1
ATOM 5368 N N . LEU A 1 680 ? 32.631 -18.208 -1.136 1.00 76.88 680 LEU A N 1
ATOM 5369 C CA . LEU A 1 680 ? 32.403 -19.601 -1.528 1.00 76.88 680 LEU A CA 1
ATOM 5370 C C . LEU A 1 680 ? 33.707 -20.401 -1.700 1.00 76.88 680 LEU A C 1
ATOM 5372 O O . LEU A 1 680 ? 33.681 -21.623 -1.632 1.00 76.88 680 LEU A O 1
ATOM 5376 N N . GLY A 1 681 ? 34.855 -19.737 -1.858 1.00 72.06 681 GLY A N 1
ATOM 5377 C CA . GLY A 1 681 ? 36.158 -20.362 -2.097 1.00 72.06 681 GLY A CA 1
ATOM 5378 C C . GLY A 1 681 ? 36.430 -20.619 -3.587 1.00 72.06 681 GLY A C 1
ATOM 5379 O O . GLY A 1 681 ? 35.539 -21.025 -4.332 1.00 72.06 681 GLY A O 1
ATOM 5380 N N . GLU A 1 682 ? 37.678 -20.398 -4.022 1.00 57.91 682 GLU A N 1
ATOM 5381 C CA . GLU A 1 682 ? 38.091 -20.333 -5.442 1.00 57.91 682 GLU A CA 1
ATOM 5382 C C . GLU A 1 682 ? 37.829 -21.604 -6.281 1.00 57.91 682 GLU A C 1
ATOM 5384 O O . GLU A 1 682 ? 37.822 -21.521 -7.507 1.00 57.91 682 GLU A O 1
ATOM 5389 N N . GLU A 1 683 ? 37.582 -22.763 -5.659 1.00 52.84 683 GLU A N 1
ATOM 5390 C CA . GLU A 1 683 ? 37.370 -24.052 -6.348 1.00 52.84 683 GLU A CA 1
ATOM 5391 C C . GLU A 1 683 ? 35.893 -24.476 -6.481 1.00 52.84 683 GLU A C 1
ATOM 5393 O O . GLU A 1 683 ? 35.597 -25.570 -6.964 1.00 52.84 683 GLU A O 1
ATOM 5398 N N . SER A 1 684 ? 34.943 -23.641 -6.055 1.00 53.28 684 SER A N 1
ATOM 5399 C CA . SER A 1 684 ? 33.522 -23.998 -6.080 1.00 53.28 684 SER A CA 1
ATOM 5400 C C . SER A 1 684 ? 32.926 -23.909 -7.496 1.00 53.28 684 SER A C 1
ATOM 5402 O O . SER A 1 684 ? 32.779 -22.832 -8.074 1.00 53.28 684 SER A O 1
ATOM 5404 N N . MET A 1 685 ? 32.552 -25.061 -8.070 1.00 45.88 685 MET A N 1
ATOM 5405 C CA . MET A 1 685 ? 31.640 -25.111 -9.220 1.00 45.88 685 MET A CA 1
ATOM 5406 C C . MET A 1 685 ? 30.229 -24.803 -8.720 1.00 45.88 685 MET A C 1
ATOM 5408 O O . MET A 1 685 ? 29.546 -25.676 -8.194 1.00 45.88 685 MET A O 1
ATOM 5412 N N . ILE A 1 686 ? 29.835 -23.536 -8.820 1.00 50.03 686 ILE A N 1
ATOM 5413 C CA . ILE A 1 686 ? 28.536 -23.047 -8.358 1.00 50.03 686 ILE A CA 1
ATOM 5414 C C . ILE A 1 686 ? 27.567 -23.102 -9.534 1.00 50.03 686 ILE A C 1
ATOM 5416 O O . ILE A 1 686 ? 27.737 -22.387 -10.523 1.00 50.03 686 ILE A O 1
ATOM 5420 N N . GLU A 1 687 ? 26.539 -23.931 -9.415 1.00 42.25 687 GLU A N 1
ATOM 5421 C CA . GLU A 1 687 ? 25.336 -23.779 -10.219 1.00 42.25 687 GLU A CA 1
ATOM 5422 C C . GLU A 1 687 ? 24.510 -22.672 -9.560 1.00 42.25 687 GLU A C 1
ATOM 5424 O O . GLU A 1 687 ? 23.935 -22.858 -8.489 1.00 42.25 687 GLU A O 1
ATOM 5429 N N . VAL A 1 688 ? 24.534 -21.471 -10.144 1.00 45.25 688 VAL A N 1
ATOM 5430 C CA . VAL A 1 688 ? 23.640 -20.388 -9.721 1.00 45.25 688 VAL A CA 1
ATOM 5431 C C . VAL A 1 688 ? 22.251 -20.761 -10.219 1.00 45.25 688 VAL A C 1
ATOM 5433 O O . VAL A 1 688 ? 21.865 -20.434 -11.340 1.00 45.25 688 VAL A O 1
ATOM 5436 N N . VAL A 1 689 ? 21.529 -21.516 -9.396 1.00 38.00 689 VAL A N 1
ATOM 5437 C CA . VAL A 1 689 ? 20.121 -21.817 -9.622 1.00 38.00 689 VAL A CA 1
ATOM 5438 C C . VAL A 1 689 ? 19.354 -20.568 -9.226 1.00 38.00 689 VAL A C 1
ATOM 5440 O O . VAL A 1 689 ? 19.030 -20.345 -8.061 1.00 38.00 689 VAL A O 1
ATOM 5443 N N . PHE A 1 690 ? 19.090 -19.715 -10.210 1.00 41.94 690 PHE A N 1
ATOM 5444 C CA . PHE A 1 690 ? 17.973 -18.795 -10.082 1.00 41.94 690 PHE A CA 1
ATOM 5445 C C . PHE A 1 690 ? 16.738 -19.677 -9.893 1.00 41.94 690 PHE A C 1
ATOM 5447 O O . PHE A 1 690 ? 16.564 -20.583 -10.711 1.00 41.94 690 PHE A O 1
ATOM 5454 N N . PRO A 1 691 ? 15.950 -19.502 -8.814 1.00 29.44 691 PRO A N 1
ATOM 5455 C CA . PRO A 1 691 ? 14.801 -20.358 -8.553 1.00 29.44 691 PRO A CA 1
ATOM 5456 C C . PRO A 1 691 ? 13.982 -20.471 -9.838 1.00 29.44 691 PRO A C 1
ATOM 5458 O O . PRO A 1 691 ? 13.560 -19.450 -10.385 1.00 29.44 691 PRO A O 1
ATOM 5461 N N . GLU A 1 692 ? 13.875 -21.697 -10.361 1.00 25.44 692 GLU A N 1
ATOM 5462 C CA . GLU A 1 692 ? 13.146 -21.966 -11.596 1.00 25.44 692 GLU A CA 1
ATOM 5463 C C . GLU A 1 692 ? 11.705 -21.491 -11.409 1.00 25.44 692 GLU A C 1
ATOM 5465 O O . GLU A 1 692 ? 11.043 -21.806 -10.416 1.00 25.44 692 GLU A O 1
ATOM 5470 N N . VAL A 1 693 ? 11.288 -20.653 -12.352 1.00 31.72 693 VAL A N 1
ATOM 5471 C CA . VAL A 1 693 ? 10.019 -19.928 -12.376 1.00 31.72 693 VAL A CA 1
ATOM 5472 C C . VAL A 1 693 ? 8.981 -20.717 -13.152 1.00 31.72 693 VAL A C 1
ATOM 5474 O O . VAL A 1 693 ? 9.331 -21.185 -14.261 1.00 31.72 693 VAL A O 1
#

Nearest PDB structures (foldseek):
  1gp4-assembly1_A  TM=9.227E-01  e=3.698E-26  Arabidopsis thaliana
  8cv8-assembly1_A  TM=8.812E-01  e=3.382E-24  Atropa belladonna
  8cvc-assembly1_A  TM=8.673E-01  e=1.709E-24  Atropa belladonna
  8bsv-assembly1_A  TM=8.072E-01  e=1.741E-15  Aspergillus nidulans FGSC A4
  8p7p-assembly1_A  TM=7.836E-01  e=1.934E-15  Aspergillus nidulans FGSC A4

pLDDT: mean 79.46, std 21.03, range [19.88, 98.62]

Secondary structure (DSSP, 8-state):
----PPP-PPPPHHHHHHHHHHH--HHHHHHHTT-SS--GGGPPPHHHH--PPPPS-TT----EEE-TTTTT-HHHHHHHHHHHHHHHHHTSEEEEES-S--HHHHHHHHHHHHHHHHS-HHHHHTTB---TT-SEEEES-TTTTTSSS--S-EEEEEEEESSPPPGGGS-TTTHHHHHHHHHHHHHHHHHHHHHHHHHTTS-TTHHHHTTTTS-EEEEEEEEPPPSSGGG-EEEEEE--SSSEEEEEE-SS--EEEEETTEEEE----TT-EEEEE-HHHHHHHTTSSPP--EEEE--SS--EEEEEEEE--TTS----EE---GGG--SSS---B--EEHHHHHHHHHHHTT--SSTTBPPPPSS----------S------------------------SS---GGGGG----SEEEE-SS-B-TT-GGGGG-SS--EEEE-TTEEEESPPTT---TT--EEEEESEEESSTTIIIIIIITT-TT--EEEEEE-SS---SEEE-SS--EEEEEES--SS---EEE-TT--EEEEEEEPPS--S-EE-TT--EEEEEEE--TT-SS---HHHHHHTTT-SEEEE-HHHHHHHHHH-TTSS-PPP-TT--EEEE--S-GGGHHHHHHHHHH-TT--EEEES--TT--S-----TTT-SEEEETT----HHHHHHHHHHH-TT------PPP-

Solvent-accessible surface area (backbone atoms only — not comparable to full-atom values): 37922 Å² total; per-residue (Å²): 141,80,84,84,75,79,83,79,73,85,74,51,70,69,57,51,52,48,56,54,58,71,66,50,49,43,55,56,43,47,55,78,69,64,60,73,66,75,59,74,63,35,42,48,59,68,84,77,66,63,71,60,65,65,76,97,60,94,78,76,63,74,49,73,45,73,43,68,56,55,87,79,41,77,69,57,26,52,56,47,22,51,54,51,35,52,28,32,49,75,55,11,35,31,34,37,29,66,68,79,68,58,64,67,57,56,52,50,44,52,49,19,50,51,50,50,72,70,46,60,56,74,64,49,40,74,42,51,48,86,60,66,81,52,53,55,30,27,42,46,51,99,51,53,92,76,46,93,37,35,44,52,25,29,35,42,37,36,34,62,32,78,71,49,71,57,78,88,74,40,55,90,70,28,33,68,46,54,56,53,47,49,52,49,49,51,54,44,47,53,52,50,39,23,38,50,17,44,44,70,71,46,56,51,55,48,45,51,80,67,50,51,70,51,22,31,32,38,36,38,36,41,28,52,52,30,78,52,29,90,43,33,27,31,32,67,62,26,56,47,84,20,36,37,36,45,31,42,66,44,86,78,52,46,43,29,38,56,53,98,89,15,58,35,69,51,78,60,52,92,80,38,34,39,37,34,38,5,46,48,35,14,38,29,49,52,66,51,32,32,48,42,44,30,32,25,55,38,35,66,70,58,68,40,45,34,40,40,36,28,23,38,50,53,69,44,91,45,91,59,74,47,39,40,45,70,90,71,45,44,27,83,46,55,73,48,36,51,72,41,30,51,40,58,52,38,51,54,41,68,76,57,49,59,76,71,79,73,86,61,46,43,74,76,69,96,70,60,82,66,55,81,82,94,83,70,95,75,80,90,76,80,83,81,89,81,94,78,94,72,94,78,81,89,78,75,93,81,90,73,88,64,90,65,85,85,72,80,78,76,79,73,75,89,77,47,56,69,51,70,49,66,56,71,42,76,48,74,84,58,59,70,68,44,46,38,62,54,27,30,36,43,37,42,28,51,57,23,36,53,42,72,70,60,93,72,39,29,24,64,42,20,31,38,42,37,42,26,30,52,39,48,70,48,47,52,40,61,27,74,34,52,43,61,18,24,76,46,27,33,34,42,39,42,41,39,76,45,97,55,60,54,46,44,49,50,39,79,51,27,31,34,41,37,38,39,46,80,50,82,95,82,59,48,42,23,38,43,22,54,48,20,34,37,41,39,45,33,34,60,50,32,64,29,30,88,44,48,39,28,70,48,24,35,36,39,39,38,39,30,39,79,48,88,86,50,89,65,34,26,50,46,42,50,56,51,22,56,25,51,19,32,34,42,37,37,36,45,51,22,39,50,38,55,59,73,20,31,84,78,64,82,76,67,55,64,19,74,47,21,31,36,39,36,46,26,46,74,48,45,76,37,51,55,47,53,50,48,51,57,74,28,20,83,51,28,32,36,40,36,31,42,48,75,53,50,65,74,69,79,56,61,54,63,70,93,51,48,80,41,80,46,60,75,58,71,78,82,39,74,67,53,52,51,44,49,43,41,26,56,36,95,83,62,87,74,80,83,73,68,80,87,127

Organism: Arabidopsis thaliana (NCBI:txid3702)

Foldseek 3Di:
DDDDDDDDDDDFLQRVLVVQLVLLLALVVVVVVPDLDDPPQFFDDVVLLDFDADDPDPPPAQAEAECPCCPPDPVVVVVRLQSLLCRQQAPLKYKYAPLPDDLVLLVLQQVLLVVLSPDDSVLSSVQDDLQLPDQWHKDFDNLSPPDSHGAQKIKIKHKLFDDGDDQVSARPRCRVSVNVVVVSVLVSVLSSCLSPCVNLVHHSCVVVVLVLSGIKMKMKMWRFQDSCQSRHFNWGKFWALFQKKKKRWDQPFFKWWQHPRGTGGHHDDRRMIMMGGGPLNCFQQLSSGDTTIMTGTHHNDDGIIMMMMGSDPLSDDDPDWGGHHPVSDDLQRHTQFDIDGSPRSSVVCSVVDRPDDDPRGPPPPLDDRDDDDPPDPPDDDDDDDDDDDDQDDDDDDDDDPPPDDDDCPVVPNQEDQEDEDDHDDACPPVLVVLARAHHAEYAYEAHAEPEARDQNRAHANHAYYHYYAYAYNDLCCVAVHNQVRHQQHAEYEAHHEDDRHHQEHAHANYAYYAYAYDDDPAGEHEYHHQNHAEYHDAEEQHQYHPYARPNNYAEYEDHYAHDPPHPAGACQNVQVNNLAYQYYAYDQRRLVCCCVRHPVHLPGAQSARHAEYEDEYQAQSSVVNVLSNQVRDQQHAEYEYAALHNHPLPREHPPVHYNYYHYNPQSVDPVRVSSVCSRPDVPDPDDPPPPDD

Radius of gyration: 30.33 Å; Cα contacts (8 Å, |Δi|>4): 1423; chains: 1; bounding box: 78×54×86 Å

InterPro domains:
  IPR005123 Oxoglutarate/iron-dependent dioxygenase domain [PS51471] (212-313)
  IPR026992 Non-haem dioxygenase, N-terminal domain [PF14226] (62-164)
  IPR027443 Isopenicillin N synthase-like superfamily [G3DSA:2.60.120.330] (17-348)
  IPR032675 Leucine-rich repeat domain superfamily [G3DSA:3.80.10.10] (381-675)
  IPR044861 Isopenicillin N synthase-like, Fe(2+) 2OG dioxygenase domain [PF03171] (217-312)
  IPR055411 F-box/LRR-repeat protein 15/At3g58940/PEG3-like, LRR domain [PF24758] (431-538)

Sequence (693 aa):
MESSLPQVAALDRSTLLKAFDETKTGVKGLIDAGITEIPSIFRAPPATLTSPKPPYSSDFSIPTIDLKGGGTDSITRRSLVEKIRDAAEKWGFFQVINHGIPMDVLEKMIDGIREFHEQDTEVKKGFYSRDPASKMVYSSNFDLFSSPAANWRDTLGCYTAPDPPRPEDLPATCGEMMIEYSKEVMKLGKLLFELLSEALGLNTNHLKDMDCTNSLLLLGHYYPPCPQPDLTLGLTKHSDNSFLTILLQDHIGGLQVLHDQYWVDVPPVPGALVVNVGDLLQLITNDKFISVEHRVLANVAGPRISVACFFSSYLMANPRVYGPIKEILSEENPPNYRDTTITEYAKFYRSKGFDVSLSLRRPPPLEHRVRIWLASLLSFAFVHSFGFNGNLIFSDLRNVSCSYNFSPSLENSSNFELLRLGTVVYLYGCQKLLTCKTLVKLTLGTRLFLGKLPSYVSLPSLKFLFIHSVFFDDFGELSNVLLAGCPVVEALYLNQDGESMPYTISSPTLKRLSVHYEYHFESVISFDLPNLEYLDYSDYALYGYPQVNLESLVEAYLNLDKAEHVESPDVTKLIIGIRNVEILSLSPDSVGVIYSCCKYGLLLPVFNNLVSLSFGTKKTRAWKLLADILKQSPKLETLIIEDLNGYPLDVSMPLNQVKELQILEYGESDDEVKRLKSFLGEESMIEVVFPEV

Mean predicted aligned error: 18.45 Å